Protein AF-A0A1Z5HPR4-F1 (afdb_monomer_lite)

Sequence (539 aa):
MSFALLLLPGLADTGRVAELPSNLGVDDIQRVEFSRSDTSFRSLFPNLPEDRVKIEQLIKLYNLAIGKLGPEEPWDDGSYPMLYFLPQVRLELKDGRNVTIILHETVSIYAETPVQSHTVTDPELAKKLKNLASSYFVPAEGVTINSRFVRLGDEITVRSDVARGKEATILLMPSYWPVTIPSAPAPFPVPEAILLATVPVENDSFSYTFTLSETMGERIDGTPGRPGPGAWHLVVNGGGQTMIPITILPSGPPEPRAVVYDQGRVLTWTPTEGIQEQVLDNPQDQPLNISEPGRGSPVTHISLGFLEKWLDIPVTPVDSEQYRLGPEELGLTVRAGEDFARVNGTMVALESPLVKTGGVSRLPWVSLGYFFGYRVQWLGPERVAFLRNLDQLPEEVRRELGAPRTMRMTGRTVTVTLDGKKLDLGIVSPYLDLVRSRVMVPLRATVEALGGKVDWFSLKENYAEVMTDHNYGLKPFGEKVNSYVDISFKNKSWRLYLTPTSSGVTVVPLRELALVLGYGITWNGPKAQVNLHSPAGLK

Organism: NCBI:txid1246530

Foldseek 3Di:
DDPDPPPPPDDDPPDDFPDDDAPDDLLFFQKKAKAALVFGFFIAGCVDPVSVVLSRVLNVLVNVQSVQWDAFAQPDPPDPVVQNHFIKMWGQGPVRWIKIWTQDPFIWIGTPDSRGIITRRDRVSRVVSNVSSVVRGHTWPAWDWPDQEAEQFDKIKIKGRAQQAQKKWKKKFFAAPPPPADPDPPPDSHQLIFTADIGGQDSNMDMDMDGHHQWGGAGPVRGTHGDAFHWIWTWMHRPDTDTHIHGYAYPDQPFWWKWKFDLQKIWIAGPVPGTDIDGDPDPVQAWFFKDFPPFDGTFIKGFPVCCVPGVVWDWADPDPFKIDTHDVRQVWMAGAPDQWIAGPNHTHGHSGHQDQFPNTTIGGCLSPLSNSQWFWAAAFQRMIMTTHPDQDDDPSVVVVVVPDDPQPPDFAFAFEAEVNHTFDQPDDTWGQRPVSRFIKGQPQSVLVSVVKDKDKFFDDPVNQVVCCVSRVNHRNYDPQFGIKMWIDDDGMIGITTHGPVCPDRRIDTVVSVCRRNVWDWDADVVRSYIYTYDPPPPD

Radius of gyration: 31.39 Å; chains: 1; bounding box: 82×53×85 Å

pLDDT: mean 88.12, std 13.5, range [20.95, 98.56]

Secondary structure (DSSP, 8-state):
------------------PPP-S--GGGEEEEEEEETTEEBPPB-TTSHHHHHHHHHHHHHHHHHHTTEEEEE---SS-HHHHTTS-EEEEEETTS-EEEEEESSSEEEESS-GGGEEEE--HHHHHHHHHHHHTT--B---EEES-SEEETT-EEEEEES---SSEEEEEEEE--SS------STT-SSTT-EEEEEEE-BTTBEEEEEE--SSEEE-TTSPEE---SEEEEEEEESSSEEEEEEEEEPSSPPPPEEEEEETTEEEEEETTTEEEEEE-SSGGGS-EEEE-TTSSS-EEEEEHHHHHHHS---EEESSSSEEEES-GGG-EEEEBT-SEEEETTEEEE-SS-BEEETTEEEEE-HHHHTTTTEEEEEEETTEEEEEES-SS--HHHHHHHHS-------PEE-EEEETTEEPP--SS--EEETTTTEEEEEHHHHHHHTT-EEEEEEPPHHHHHHHHHTTTTS-SB-TT--EEEEEEETTEEEEEEE-GGG-SS-EEEHHHHHHHHT-EEEEETTTTEEEEEPPTT--

Structure (mmCIF, N/CA/C/O backbone):
data_AF-A0A1Z5HPR4-F1
#
_entry.id   AF-A0A1Z5HPR4-F1
#
loop_
_atom_site.group_PDB
_atom_site.id
_atom_site.type_symbol
_atom_site.label_atom_id
_atom_site.label_alt_id
_atom_site.label_comp_id
_atom_site.label_asym_id
_atom_site.label_entity_id
_atom_site.label_seq_id
_atom_site.pdbx_PDB_ins_code
_atom_site.Cartn_x
_atom_site.Cartn_y
_atom_site.Cartn_z
_atom_site.occupancy
_atom_site.B_iso_or_equiv
_atom_site.auth_seq_id
_atom_site.auth_comp_id
_atom_site.auth_asym_id
_atom_site.auth_atom_id
_atom_site.pdbx_PDB_model_num
ATOM 1 N N . MET A 1 1 ? -19.406 7.642 0.391 1.00 31.73 1 MET A N 1
ATOM 2 C CA . MET A 1 1 ? -19.986 7.045 1.611 1.00 31.73 1 MET A CA 1
ATOM 3 C C . MET A 1 1 ? -20.965 8.048 2.197 1.00 31.73 1 MET A C 1
ATOM 5 O O . MET A 1 1 ? -20.532 9.021 2.796 1.00 31.73 1 MET A O 1
ATOM 9 N N . SER A 1 2 ? -22.262 7.874 1.942 1.00 20.95 2 SER A N 1
ATOM 10 C CA . SER A 1 2 ? -23.305 8.629 2.641 1.00 20.95 2 SER A CA 1
ATOM 11 C C . SER A 1 2 ? -23.518 7.962 3.992 1.00 20.95 2 SER A C 1
ATOM 13 O O . SER A 1 2 ? -23.923 6.802 4.029 1.00 20.95 2 SER A O 1
ATOM 15 N N . PHE A 1 3 ? -23.231 8.658 5.090 1.00 28.00 3 PHE A N 1
ATOM 16 C CA . PHE A 1 3 ? -23.729 8.234 6.393 1.00 28.00 3 PHE A CA 1
ATOM 17 C C . PHE A 1 3 ? -25.245 8.426 6.373 1.00 28.00 3 PHE A C 1
ATOM 19 O O . PHE A 1 3 ? -25.742 9.549 6.427 1.00 28.00 3 PHE A O 1
ATOM 26 N N . ALA A 1 4 ? -25.982 7.329 6.201 1.00 25.14 4 ALA A N 1
ATOM 27 C CA . ALA A 1 4 ? -27.414 7.323 6.428 1.00 25.14 4 ALA A CA 1
ATOM 28 C C . ALA A 1 4 ? -27.639 7.671 7.903 1.00 25.14 4 ALA A C 1
ATOM 30 O O . ALA A 1 4 ? -27.203 6.944 8.796 1.00 25.14 4 ALA A O 1
ATOM 31 N N . LEU A 1 5 ? -28.276 8.816 8.141 1.00 29.00 5 LEU A N 1
ATOM 32 C CA . LEU A 1 5 ? -28.739 9.238 9.451 1.00 29.00 5 LEU A CA 1
ATOM 33 C C . LEU A 1 5 ? -29.782 8.205 9.913 1.00 29.00 5 LEU A C 1
ATOM 35 O O . LEU A 1 5 ? -30.936 8.244 9.491 1.00 29.00 5 LEU A O 1
ATOM 39 N N . LEU A 1 6 ? -29.359 7.229 10.716 1.00 29.42 6 LEU A N 1
ATOM 40 C CA . LEU A 1 6 ? -30.244 6.269 11.374 1.00 29.42 6 LEU A CA 1
ATOM 41 C C . LEU A 1 6 ? -31.006 7.014 12.481 1.00 29.42 6 LEU A C 1
ATOM 43 O O . LEU A 1 6 ? -30.655 6.968 13.655 1.00 29.42 6 LEU A O 1
ATOM 47 N N . LEU A 1 7 ? -32.044 7.750 12.081 1.00 30.59 7 LEU A N 1
ATOM 48 C CA . LEU A 1 7 ? -33.114 8.183 12.972 1.00 30.59 7 LEU A CA 1
ATOM 49 C C . LEU A 1 7 ? -33.874 6.920 13.389 1.00 30.59 7 LEU A C 1
ATOM 51 O O . LEU A 1 7 ? -34.703 6.414 12.637 1.00 30.59 7 LEU A O 1
ATOM 55 N N . LEU A 1 8 ? -33.543 6.373 14.559 1.00 32.41 8 LEU A N 1
ATOM 56 C CA . LEU A 1 8 ? -34.325 5.310 15.184 1.00 32.41 8 LEU A CA 1
ATOM 57 C C . LEU A 1 8 ? -35.722 5.869 15.514 1.00 32.41 8 LEU A C 1
ATOM 59 O O . LEU A 1 8 ? -35.813 6.819 16.294 1.00 32.41 8 LEU A O 1
ATOM 63 N N . PRO A 1 9 ? -36.817 5.318 14.956 1.00 33.91 9 PRO A N 1
ATOM 64 C CA . PRO A 1 9 ? -38.162 5.700 15.353 1.00 33.91 9 PRO A CA 1
ATOM 65 C C . PRO A 1 9 ? -38.474 5.035 16.700 1.00 33.91 9 PRO A C 1
ATOM 67 O O . PRO A 1 9 ? -38.979 3.916 16.760 1.00 33.91 9 PRO A O 1
ATOM 70 N N . GLY A 1 10 ? -38.116 5.709 17.791 1.00 39.38 10 GLY A N 1
ATOM 71 C CA . GLY A 1 10 ? -38.543 5.353 19.140 1.00 39.38 10 GLY A CA 1
ATOM 72 C C . GLY A 1 10 ? -39.955 5.872 19.397 1.00 39.38 10 GLY A C 1
ATOM 73 O O . GLY A 1 10 ? -40.208 7.070 19.284 1.00 39.38 10 GLY A O 1
ATOM 74 N N . LEU A 1 11 ? -40.872 4.960 19.721 1.00 40.75 11 LEU A N 1
ATOM 75 C CA . LEU A 1 11 ? -42.176 5.265 20.306 1.00 40.75 11 LEU A CA 1
ATOM 76 C C . LEU A 1 11 ? -41.980 6.223 21.490 1.00 40.75 11 LEU A C 1
ATOM 78 O O . LEU A 1 11 ? -41.174 5.948 22.374 1.00 40.75 11 LEU A O 1
ATOM 82 N N . ALA A 1 12 ? -42.693 7.348 21.480 1.00 41.03 12 ALA A N 1
ATOM 83 C CA . ALA A 1 12 ? -42.649 8.344 22.540 1.00 41.03 12 ALA A CA 1
ATOM 84 C C . ALA A 1 12 ? -43.247 7.762 23.831 1.00 41.03 12 ALA A C 1
ATOM 86 O O . ALA A 1 12 ? -44.457 7.834 24.047 1.00 41.03 12 ALA A O 1
ATOM 87 N N . ASP A 1 13 ? -42.400 7.164 24.667 1.00 47.19 13 ASP A N 1
ATOM 88 C CA . ASP A 1 13 ? -42.735 6.870 26.054 1.00 47.19 13 ASP A CA 1
ATOM 89 C C . ASP A 1 13 ? -42.742 8.198 26.819 1.00 47.19 13 ASP A C 1
ATOM 91 O O . ASP A 1 13 ? -41.721 8.867 27.001 1.00 47.19 13 ASP A O 1
ATOM 95 N N . THR A 1 14 ? -43.936 8.666 27.163 1.00 43.31 14 THR A N 1
ATOM 96 C CA . THR A 1 14 ? -44.125 9.938 27.848 1.00 43.31 14 THR A CA 1
ATOM 97 C C . THR A 1 14 ? -43.744 9.800 29.320 1.00 43.31 14 THR A C 1
ATOM 99 O O . THR A 1 14 ? -44.579 9.465 30.156 1.00 43.31 14 THR A O 1
ATOM 102 N N . GLY A 1 15 ? -42.508 10.178 29.646 1.00 52.84 15 GLY A N 1
ATOM 103 C CA . GLY A 1 15 ? -42.297 11.115 30.750 1.00 52.84 15 GLY A CA 1
ATOM 104 C C . GLY A 1 15 ? -41.922 10.541 32.114 1.00 52.84 15 GLY A C 1
ATOM 105 O O . GLY A 1 15 ? -42.495 10.949 33.124 1.00 52.84 15 GLY A O 1
ATOM 106 N N . ARG A 1 16 ? -40.883 9.707 32.187 1.00 56.41 16 ARG A N 1
ATOM 107 C CA . ARG A 1 16 ? -39.990 9.751 33.354 1.00 56.41 16 ARG A CA 1
ATOM 108 C C . ARG A 1 16 ? -38.650 10.319 32.923 1.00 56.41 16 ARG A C 1
ATOM 110 O O . ARG A 1 16 ? -37.956 9.714 32.120 1.00 56.41 16 ARG A O 1
ATOM 117 N N . VAL A 1 17 ? -38.318 11.491 33.460 1.00 64.56 17 VAL A N 1
ATOM 118 C CA . VAL A 1 17 ? -36.973 12.061 33.363 1.00 64.56 17 VAL A CA 1
ATOM 119 C C . VAL A 1 17 ? -36.023 11.057 34.004 1.00 64.56 17 VAL A C 1
ATOM 121 O O . VAL A 1 17 ? -36.187 10.719 35.178 1.00 64.56 17 VAL A O 1
ATOM 124 N N . ALA A 1 18 ? -35.091 10.521 33.222 1.00 77.56 18 ALA A N 1
ATOM 125 C CA . ALA A 1 18 ? -34.100 9.590 33.731 1.00 77.56 18 ALA A CA 1
ATOM 126 C C . ALA A 1 18 ? -33.170 10.339 34.694 1.00 77.56 18 ALA A C 1
ATOM 128 O O . ALA A 1 18 ? -32.301 11.101 34.274 1.00 77.56 18 ALA A O 1
ATOM 129 N N . GLU A 1 19 ? -33.379 10.150 35.998 1.00 91.12 19 GLU A N 1
ATOM 130 C CA . GLU A 1 19 ? -32.524 10.746 37.022 1.00 91.12 19 GLU A CA 1
ATOM 131 C C . GLU A 1 19 ? -31.081 10.241 36.878 1.00 91.12 19 GLU A C 1
ATOM 133 O O . GLU A 1 19 ? -30.833 9.035 36.736 1.00 91.12 19 GLU A O 1
ATOM 138 N N . LEU A 1 20 ? -30.121 11.171 36.954 1.00 95.81 20 LEU A N 1
ATOM 139 C CA . LEU A 1 20 ? -28.700 10.840 36.978 1.00 95.81 20 LEU A CA 1
ATOM 140 C C . LEU A 1 20 ? -28.395 9.958 38.201 1.00 95.81 20 LEU A C 1
ATOM 142 O O . LEU A 1 20 ? -28.649 10.371 39.337 1.00 95.81 20 LEU A O 1
ATOM 146 N N . PRO A 1 21 ? -27.832 8.753 38.011 1.00 95.94 21 PRO A N 1
ATOM 147 C CA . PRO A 1 21 ? -27.535 7.866 39.123 1.00 95.94 21 PRO A CA 1
ATOM 148 C C . PRO A 1 21 ? -26.447 8.473 40.011 1.00 95.94 21 PRO A C 1
ATOM 150 O O . PRO A 1 21 ? -25.405 8.923 39.528 1.00 95.94 21 PRO A O 1
ATOM 153 N N . SER A 1 22 ? -26.689 8.459 41.320 1.00 93.56 22 SER A N 1
ATOM 154 C CA . SER A 1 22 ? -25.733 8.889 42.341 1.00 93.56 22 SER A CA 1
ATOM 155 C C . SER A 1 22 ? -25.116 7.684 43.048 1.00 93.56 22 SER A C 1
ATOM 157 O O . SER A 1 22 ? -25.731 6.622 43.126 1.00 93.56 22 SER A O 1
ATOM 159 N N . ASN A 1 23 ? -23.908 7.860 43.592 1.00 95.69 23 ASN A N 1
ATOM 160 C CA . ASN A 1 23 ? -23.171 6.830 44.334 1.00 95.69 23 ASN A CA 1
ATOM 161 C C . ASN A 1 23 ? -22.862 5.567 43.517 1.00 95.69 23 ASN A C 1
ATOM 163 O O . ASN A 1 23 ? -22.882 4.468 44.066 1.00 95.69 23 ASN A O 1
ATOM 167 N N . LEU A 1 24 ? -22.545 5.726 42.229 1.00 97.81 24 LEU A N 1
ATOM 168 C CA . LEU A 1 24 ? -22.101 4.603 41.405 1.00 97.81 24 LEU A CA 1
ATOM 169 C C . LEU A 1 24 ? -20.841 3.968 42.007 1.00 97.81 24 LEU A C 1
ATOM 171 O O . LEU A 1 24 ? -19.926 4.675 42.439 1.00 97.81 24 LEU A O 1
ATOM 175 N N . GLY A 1 25 ? -20.785 2.643 42.009 1.00 98.06 25 GLY A N 1
ATOM 176 C CA . GLY A 1 25 ? -19.593 1.838 42.228 1.00 98.06 25 GLY A CA 1
ATOM 177 C C . GLY A 1 25 ? -19.086 1.228 40.922 1.00 98.06 25 GLY A C 1
ATOM 178 O O . GLY A 1 25 ? -19.788 1.181 39.915 1.00 98.06 25 GLY A O 1
ATOM 179 N N . VAL A 1 26 ? -17.852 0.715 40.931 1.00 98.06 26 VAL A N 1
ATOM 180 C CA . VAL A 1 26 ? -17.288 0.008 39.764 1.00 98.06 26 VAL A CA 1
ATOM 181 C C . VAL A 1 26 ? -18.113 -1.220 39.375 1.00 98.06 26 VAL A C 1
ATOM 183 O O . VAL A 1 26 ? -18.208 -1.548 38.197 1.00 98.06 26 VAL A O 1
ATOM 186 N N . ASP A 1 27 ? -18.767 -1.853 40.350 1.00 97.94 27 ASP A N 1
ATOM 187 C CA . ASP A 1 27 ? -19.611 -3.023 40.128 1.00 97.94 27 ASP A CA 1
ATOM 188 C C . ASP A 1 27 ? -20.954 -2.685 39.456 1.00 97.94 27 ASP A C 1
ATOM 190 O O . ASP A 1 27 ? -21.607 -3.604 38.959 1.00 97.94 27 ASP A O 1
ATOM 194 N N . ASP A 1 28 ? -21.338 -1.405 39.375 1.00 98.19 28 ASP A N 1
ATOM 195 C CA . ASP A 1 28 ? -22.521 -0.940 38.633 1.00 98.19 28 ASP A CA 1
ATOM 196 C C . ASP A 1 28 ? -22.217 -0.708 37.146 1.00 98.19 28 ASP A C 1
ATOM 198 O O . ASP A 1 28 ? -23.126 -0.684 36.311 1.00 98.19 28 ASP A O 1
ATOM 202 N N . ILE A 1 29 ? -20.935 -0.551 36.802 1.00 98.38 29 ILE A N 1
ATOM 203 C CA . ILE A 1 29 ? -20.487 -0.311 35.434 1.00 98.38 29 ILE A CA 1
ATOM 204 C C . ILE A 1 29 ? -20.445 -1.632 34.672 1.00 98.38 29 ILE A C 1
ATOM 206 O O . ILE A 1 29 ? -19.922 -2.639 35.149 1.00 98.38 29 ILE A O 1
ATOM 210 N N . GLN A 1 30 ? -20.990 -1.620 33.462 1.00 97.50 30 GLN A N 1
ATOM 211 C CA . GLN A 1 30 ? -20.799 -2.670 32.471 1.00 97.50 30 GLN A CA 1
ATOM 212 C C . GLN A 1 30 ? -19.541 -2.391 31.642 1.00 97.50 30 GLN A C 1
ATOM 214 O O . GLN A 1 30 ? -18.693 -3.272 31.514 1.00 97.50 30 GLN A O 1
ATOM 219 N N . ARG A 1 31 ? -19.398 -1.165 31.122 1.00 97.56 31 ARG A N 1
ATOM 220 C CA . ARG A 1 31 ? -18.190 -0.670 30.438 1.00 97.56 31 ARG A CA 1
ATOM 221 C C . ARG A 1 31 ? -18.166 0.858 30.374 1.00 97.56 31 ARG A C 1
ATOM 223 O O . ARG A 1 31 ? -19.182 1.514 30.604 1.00 97.56 31 ARG A O 1
ATOM 230 N N . VAL A 1 32 ? -17.009 1.417 30.034 1.00 98.38 32 VAL A N 1
ATOM 231 C CA . VAL A 1 32 ? -16.841 2.849 29.749 1.00 98.38 32 VAL A CA 1
ATOM 232 C C . VAL A 1 32 ? -16.402 3.022 28.302 1.00 98.38 32 VAL A C 1
ATOM 234 O O . VAL A 1 32 ? -15.321 2.567 27.938 1.00 98.38 32 VAL A O 1
ATOM 237 N N . GLU A 1 33 ? -17.220 3.681 27.487 1.00 97.56 33 GLU A N 1
ATOM 238 C CA . GLU A 1 33 ? -16.894 4.006 26.098 1.00 97.56 33 GLU A CA 1
ATOM 239 C C . GLU A 1 33 ? -16.317 5.422 25.997 1.00 97.56 33 GLU A C 1
ATOM 241 O O . GLU A 1 33 ? -16.762 6.344 26.686 1.00 97.56 33 GLU A O 1
ATOM 246 N N . PHE A 1 34 ? -15.379 5.618 25.073 1.00 97.25 34 PHE A N 1
ATOM 247 C CA . PHE A 1 34 ? -14.905 6.942 24.676 1.00 97.25 34 PHE A CA 1
ATOM 248 C C . PHE A 1 34 ? -15.206 7.163 23.201 1.00 97.25 34 PHE A C 1
ATOM 250 O O . PHE A 1 34 ? -15.056 6.253 22.383 1.00 97.25 34 PHE A O 1
ATOM 257 N N . SER A 1 35 ? -15.635 8.368 22.836 1.00 94.56 35 SER A N 1
ATOM 258 C CA . SER A 1 35 ? -15.967 8.662 21.443 1.00 94.56 35 SER A CA 1
ATOM 259 C C . SER A 1 35 ? -15.636 10.089 21.022 1.00 94.56 35 SER A C 1
ATOM 261 O O . SER A 1 35 ? -15.648 11.023 21.827 1.00 94.56 35 SER A O 1
ATOM 263 N N . ARG A 1 36 ? -15.315 10.210 19.731 1.00 94.12 36 ARG A N 1
ATOM 264 C CA . ARG A 1 36 ? -15.208 11.429 18.921 1.00 94.12 36 ARG A CA 1
ATOM 265 C C . ARG A 1 36 ? -15.506 11.000 17.478 1.00 94.12 36 ARG A C 1
ATOM 267 O O . ARG A 1 36 ? -15.051 9.930 17.085 1.00 94.12 36 ARG A O 1
ATOM 274 N N . SER A 1 37 ? -16.291 11.747 16.703 1.00 87.56 37 SER A N 1
ATOM 275 C CA . SER A 1 37 ? -16.843 11.271 15.411 1.00 87.56 37 SER A CA 1
ATOM 276 C C . SER A 1 37 ? -15.824 10.725 14.397 1.00 87.56 37 SER A C 1
ATOM 278 O O . SER A 1 37 ? -16.186 9.925 13.538 1.00 87.56 37 SER A O 1
ATOM 280 N N . ASP A 1 38 ? -14.565 11.142 14.485 1.00 87.81 38 ASP A N 1
ATOM 281 C CA . ASP A 1 38 ? -13.465 10.816 13.578 1.00 87.81 38 ASP A CA 1
ATOM 282 C C . ASP A 1 38 ? -12.507 9.745 14.126 1.00 87.81 38 ASP A C 1
ATOM 284 O O . ASP A 1 38 ? -11.535 9.390 13.460 1.00 87.81 38 ASP A O 1
ATOM 288 N N . THR A 1 39 ? -12.702 9.258 15.352 1.00 91.69 39 THR A N 1
ATOM 289 C CA . THR A 1 39 ? -11.754 8.345 16.000 1.00 91.69 39 THR A CA 1
ATOM 290 C C . THR A 1 39 ? -12.485 7.345 16.889 1.00 91.69 39 THR A C 1
ATOM 292 O O . THR A 1 39 ? -13.258 7.709 17.773 1.00 91.69 39 THR A O 1
ATOM 295 N N . SER A 1 40 ? -12.214 6.058 16.670 1.00 91.44 40 SER A N 1
ATOM 296 C CA . SER A 1 40 ? -12.619 5.006 17.603 1.00 91.44 40 SER A CA 1
ATOM 297 C C . SER A 1 40 ? -11.598 4.917 18.731 1.00 91.44 40 SER A C 1
ATOM 299 O O . SER A 1 40 ? -10.398 5.011 18.481 1.00 91.44 40 SER A O 1
ATOM 301 N N . PHE A 1 41 ? -12.060 4.736 19.963 1.00 96.44 41 PHE A N 1
ATOM 302 C CA . PHE A 1 41 ? -11.211 4.613 21.145 1.00 96.44 41 PHE A CA 1
ATOM 303 C C . PHE A 1 41 ? -11.493 3.291 21.849 1.00 96.44 41 PHE A C 1
ATOM 305 O O . PHE A 1 41 ? -12.597 2.753 21.745 1.00 96.44 41 PHE A O 1
ATOM 312 N N . ARG A 1 42 ? -10.496 2.779 22.571 1.00 97.25 42 ARG A N 1
ATOM 313 C CA . ARG A 1 42 ? -10.633 1.554 23.361 1.00 97.25 42 ARG A CA 1
ATOM 314 C C . ARG A 1 42 ? -11.536 1.791 24.571 1.00 97.25 42 ARG A C 1
ATOM 316 O O . ARG A 1 42 ? -11.287 2.710 25.349 1.00 97.25 42 ARG A O 1
ATOM 323 N N . SER A 1 43 ? -12.551 0.948 24.736 1.00 97.75 43 SER A N 1
ATOM 324 C CA . SER A 1 43 ? -13.410 0.929 25.925 1.00 97.75 43 SER A CA 1
ATOM 325 C C . SER A 1 43 ? -12.642 0.425 27.156 1.00 97.75 43 SER A C 1
ATOM 327 O O . SER A 1 43 ? -11.672 -0.321 27.019 1.00 97.75 43 SER A O 1
ATOM 329 N N . LEU A 1 44 ? -13.088 0.799 28.359 1.00 98.25 44 LEU A N 1
ATOM 330 C CA . LEU A 1 44 ? -12.619 0.202 29.618 1.00 98.25 44 LEU A CA 1
ATOM 331 C C . LEU A 1 44 ? -13.623 -0.821 30.129 1.00 98.25 44 LEU A C 1
ATOM 333 O O . LEU A 1 44 ? -14.833 -0.562 30.108 1.00 98.25 44 LEU A O 1
ATOM 337 N N . PHE A 1 45 ? -13.117 -1.917 30.693 1.00 98.12 45 PHE A N 1
ATOM 338 C CA . PHE A 1 45 ? -13.955 -2.970 31.262 1.00 98.12 45 PHE A CA 1
ATOM 339 C C . PHE A 1 45 ? -13.610 -3.269 32.727 1.00 98.12 45 PHE A C 1
ATOM 341 O O . PHE A 1 45 ? -12.440 -3.410 33.077 1.00 98.12 45 PHE A O 1
ATOM 348 N N . PRO A 1 46 ? -14.611 -3.406 33.614 1.00 98.00 46 PRO A N 1
ATOM 349 C CA . PRO A 1 46 ? -14.383 -3.587 35.051 1.00 98.00 46 PRO A CA 1
ATOM 350 C C . PRO A 1 46 ? -13.801 -4.962 35.424 1.00 98.00 46 PRO A C 1
ATOM 352 O O . PRO A 1 46 ? -13.255 -5.122 36.515 1.00 98.00 46 PRO A O 1
ATOM 355 N N . ASN A 1 47 ? -13.919 -5.962 34.546 1.00 97.38 47 ASN A N 1
ATOM 356 C CA . ASN A 1 47 ? -13.318 -7.291 34.715 1.00 97.38 47 ASN A CA 1
ATOM 357 C C . ASN A 1 47 ? -11.809 -7.314 34.410 1.00 97.38 47 ASN A C 1
ATOM 359 O O . ASN A 1 47 ? -11.144 -8.273 34.801 1.00 97.38 47 ASN A O 1
ATOM 363 N N . LEU A 1 48 ? -11.265 -6.283 33.754 1.00 96.81 48 LEU A N 1
ATOM 364 C CA . LEU A 1 48 ? -9.834 -6.136 33.498 1.00 96.81 48 LEU A CA 1
ATOM 365 C C . LEU A 1 48 ? -9.179 -5.358 34.658 1.00 96.81 48 LEU A C 1
ATOM 367 O O . LEU A 1 48 ? -9.571 -4.215 34.913 1.00 96.81 48 LEU A O 1
ATOM 371 N N . PRO A 1 49 ? -8.204 -5.933 35.392 1.00 97.50 49 PRO A N 1
ATOM 372 C CA . PRO A 1 49 ? -7.625 -5.300 36.583 1.00 97.50 49 PRO A CA 1
ATOM 373 C C . PRO A 1 49 ? -7.073 -3.886 36.350 1.00 97.50 49 PRO A C 1
ATOM 375 O O . PRO A 1 49 ? -7.263 -2.996 37.179 1.00 97.50 49 PRO A O 1
ATOM 378 N N . GLU A 1 50 ? -6.408 -3.666 35.220 1.00 96.81 50 GLU A N 1
ATOM 379 C CA . GLU A 1 50 ? -5.818 -2.388 34.823 1.00 96.81 50 GLU A CA 1
ATOM 380 C C . GLU A 1 50 ? -6.862 -1.306 34.525 1.00 96.81 50 GLU A C 1
ATOM 382 O O . GLU A 1 50 ? -6.645 -0.127 34.820 1.00 96.81 50 GLU A O 1
ATOM 387 N N . ASP A 1 51 ? -8.007 -1.696 33.974 1.00 98.12 51 ASP A N 1
ATOM 388 C CA . ASP A 1 51 ? -9.091 -0.785 33.628 1.00 98.12 51 ASP A CA 1
ATOM 389 C C . ASP A 1 51 ? -9.988 -0.513 34.825 1.00 98.12 51 ASP A C 1
ATOM 391 O O . ASP A 1 51 ? -10.437 0.619 35.007 1.00 98.12 51 ASP A O 1
ATOM 395 N N . ARG A 1 52 ? -10.168 -1.502 35.705 1.00 98.19 52 ARG A N 1
ATOM 396 C CA . ARG A 1 52 ? -10.897 -1.352 36.965 1.00 98.19 52 ARG A CA 1
ATOM 397 C C . ARG A 1 52 ? -10.390 -0.156 37.771 1.00 98.19 52 ARG A C 1
ATOM 399 O O . ARG A 1 52 ? -11.191 0.669 38.198 1.00 98.19 52 ARG A O 1
ATOM 406 N N . VAL A 1 53 ? -9.070 -0.009 37.910 1.00 98.25 53 VAL A N 1
ATOM 407 C CA . VAL A 1 53 ? -8.459 1.123 38.634 1.00 98.25 53 VAL A CA 1
ATOM 408 C C . VAL A 1 53 ? -8.807 2.465 37.975 1.00 98.25 53 VAL A C 1
ATOM 410 O O . VAL A 1 53 ? -9.130 3.434 38.665 1.00 98.25 53 VAL A O 1
ATOM 413 N N . LYS A 1 54 ? -8.773 2.538 36.639 1.00 98.44 54 LYS A N 1
ATOM 414 C CA . LYS A 1 54 ? -9.131 3.754 35.890 1.00 98.44 54 LYS A CA 1
ATOM 415 C C . LYS A 1 54 ? -10.610 4.097 36.059 1.00 98.44 54 LYS A C 1
ATOM 417 O O . LYS A 1 54 ? -10.945 5.259 36.292 1.00 98.44 54 LYS A O 1
ATOM 422 N N . ILE A 1 55 ? -11.477 3.085 35.981 1.00 98.56 55 ILE A N 1
ATOM 423 C CA . ILE A 1 55 ? -12.924 3.205 36.169 1.00 98.56 55 ILE A CA 1
ATOM 424 C C . ILE A 1 55 ? -13.230 3.698 37.589 1.00 98.56 55 ILE A C 1
ATOM 426 O O . ILE A 1 55 ? -13.977 4.658 37.745 1.00 98.56 55 ILE A O 1
ATOM 430 N N . GLU A 1 56 ? -12.606 3.130 38.623 1.00 98.50 56 GLU A N 1
ATOM 431 C CA . GLU A 1 56 ? -12.776 3.568 40.017 1.00 98.50 56 GLU A CA 1
ATOM 432 C C . GLU A 1 56 ? -12.412 5.051 40.209 1.00 98.50 56 GLU A C 1
ATOM 434 O O . GLU A 1 56 ? -13.138 5.802 40.868 1.00 98.50 56 GLU A O 1
ATOM 439 N N . GLN A 1 57 ? -11.316 5.508 39.595 1.00 98.50 57 GLN A N 1
ATOM 440 C CA . GLN A 1 57 ? -10.917 6.917 39.638 1.00 98.50 57 GLN A CA 1
ATOM 441 C C . GLN A 1 57 ? -11.912 7.828 38.907 1.00 98.50 57 GLN A C 1
ATOM 443 O O . GLN A 1 57 ? -12.247 8.903 39.416 1.00 98.50 57 GLN A O 1
ATOM 448 N N . LEU A 1 58 ? -12.401 7.398 37.740 1.00 98.56 58 LEU A N 1
ATOM 449 C CA . LEU A 1 58 ? -13.388 8.135 36.955 1.00 98.56 58 LEU A CA 1
ATOM 450 C C . LEU A 1 58 ? -14.718 8.260 37.711 1.00 98.56 58 LEU A C 1
ATOM 452 O O . LEU A 1 58 ? -15.233 9.367 37.867 1.00 98.56 58 LEU A O 1
ATOM 456 N N . ILE A 1 59 ? -15.223 7.153 38.262 1.00 98.50 59 ILE A N 1
ATOM 457 C CA . ILE A 1 59 ? -16.454 7.100 39.061 1.00 98.50 59 ILE A CA 1
ATOM 458 C C . ILE A 1 59 ? -16.347 7.977 40.309 1.00 98.50 59 ILE A C 1
ATOM 460 O O . ILE A 1 59 ? -17.295 8.681 40.656 1.00 98.50 59 ILE A O 1
ATOM 464 N N . LYS A 1 60 ? -15.191 7.987 40.985 1.00 98.38 60 LYS A N 1
ATOM 465 C CA . LYS A 1 60 ? -14.973 8.849 42.153 1.00 98.38 60 LYS A CA 1
ATOM 466 C C . LYS A 1 60 ? -15.171 10.326 41.807 1.00 98.38 60 LYS A C 1
ATOM 468 O O . LYS A 1 60 ? -15.829 11.040 42.561 1.00 98.38 60 LYS A O 1
ATOM 473 N N . LEU A 1 61 ? -14.610 10.791 40.689 1.00 98.50 61 LEU A N 1
ATOM 474 C CA . LEU A 1 61 ? -14.787 12.176 40.244 1.00 98.50 61 LEU A CA 1
ATOM 475 C C . LEU A 1 61 ? -16.207 12.438 39.731 1.00 98.50 61 LEU A C 1
ATOM 477 O O . LEU A 1 61 ? -16.746 13.503 40.014 1.00 98.50 61 LEU A O 1
ATOM 481 N N . TYR A 1 62 ? -16.826 11.469 39.053 1.00 98.44 62 TYR A N 1
ATOM 482 C CA . TYR A 1 62 ? -18.231 11.536 38.648 1.00 98.44 62 TYR A CA 1
ATOM 483 C C . TYR A 1 62 ? -19.165 11.731 39.853 1.00 98.44 62 TYR A C 1
ATOM 485 O O . TYR A 1 62 ? -19.928 12.690 39.881 1.00 98.44 62 TYR A O 1
ATOM 493 N N . ASN A 1 63 ? -19.056 10.901 40.895 1.00 98.38 63 ASN A N 1
ATOM 494 C CA . ASN A 1 63 ? -19.906 11.004 42.087 1.00 98.38 63 ASN A CA 1
ATOM 495 C C . ASN A 1 63 ? -19.724 12.346 42.816 1.00 98.38 63 ASN A C 1
ATOM 497 O O . ASN A 1 63 ? -20.694 12.925 43.302 1.00 98.38 63 ASN A O 1
ATOM 501 N N . LEU A 1 64 ? -18.494 12.872 42.862 1.00 97.88 64 LEU A N 1
ATOM 502 C CA . LEU A 1 64 ? -18.240 14.220 43.377 1.00 97.88 64 LEU A CA 1
ATOM 503 C C . LEU A 1 64 ? -18.906 15.294 42.503 1.00 97.88 64 LEU A C 1
ATOM 505 O O . LEU A 1 64 ? -19.444 16.262 43.039 1.00 97.88 64 LEU A O 1
ATOM 509 N N . ALA A 1 65 ? -18.877 15.126 41.178 1.00 97.81 65 ALA A N 1
ATOM 510 C CA . ALA A 1 65 ? -19.457 16.064 40.222 1.00 97.81 65 ALA A CA 1
ATOM 511 C C . ALA A 1 65 ? -20.989 16.088 40.291 1.00 97.81 65 ALA A C 1
ATOM 513 O O . ALA A 1 65 ? -21.559 17.175 40.255 1.00 97.81 65 ALA A O 1
ATOM 514 N N . ILE A 1 66 ? -21.642 14.935 40.494 1.00 97.88 66 ILE A N 1
ATOM 515 C CA . ILE A 1 66 ? -23.096 14.840 40.720 1.00 97.88 66 ILE A CA 1
ATOM 516 C C . ILE A 1 66 ? -23.542 15.722 41.898 1.00 97.88 66 ILE A C 1
ATOM 518 O O . ILE A 1 66 ? -24.546 16.422 41.805 1.00 97.88 66 ILE A O 1
ATOM 522 N N . GLY A 1 67 ? -22.758 15.784 42.981 1.00 96.38 67 GLY A N 1
ATOM 523 C CA . GLY A 1 67 ? -23.035 16.665 44.126 1.00 96.38 67 GLY A CA 1
ATOM 524 C C . GLY A 1 67 ? -22.798 18.164 43.874 1.00 96.38 67 GLY A C 1
ATOM 525 O O . GLY A 1 67 ? -23.001 18.972 44.784 1.00 96.38 67 GLY A O 1
ATOM 526 N N . LYS A 1 68 ? -22.320 18.540 42.681 1.00 97.75 68 LYS A N 1
ATOM 527 C CA . LYS A 1 68 ? -21.943 19.904 42.267 1.00 97.75 68 LYS A CA 1
ATOM 528 C C . LYS A 1 68 ? -22.529 20.285 40.901 1.00 97.75 68 LYS A C 1
ATOM 530 O O . LYS A 1 68 ? -21.975 21.147 40.214 1.00 97.75 68 LYS A O 1
ATOM 535 N N . LEU A 1 69 ? -23.626 19.657 40.492 1.00 97.56 69 LEU A N 1
ATOM 536 C CA . LEU A 1 69 ? -24.317 20.000 39.252 1.00 97.56 69 LEU A CA 1
ATOM 537 C C . LEU A 1 69 ? -25.083 21.320 39.370 1.00 97.56 69 LEU A C 1
ATOM 539 O O . LEU A 1 69 ? -25.609 21.662 40.429 1.00 97.56 69 LEU A O 1
ATOM 543 N N . GLY A 1 70 ? -25.123 22.057 38.264 1.00 96.00 70 GLY A N 1
ATOM 544 C CA . GLY A 1 70 ? -25.995 23.210 38.078 1.00 96.00 70 GLY A CA 1
ATOM 545 C C . GLY A 1 70 ? -27.444 22.801 37.784 1.00 96.00 70 GLY A C 1
ATOM 546 O O . GLY A 1 70 ? -27.766 21.605 37.794 1.00 96.00 70 GLY A O 1
ATOM 547 N N . PRO A 1 71 ? -28.324 23.784 37.517 1.00 95.69 71 PRO A N 1
ATOM 548 C CA . PRO A 1 71 ? -29.673 23.496 37.040 1.00 95.69 71 PRO A CA 1
ATOM 549 C C . PRO A 1 71 ? -29.639 22.645 35.761 1.00 95.69 71 PRO A C 1
ATOM 551 O O . PRO A 1 71 ? -28.645 22.633 35.034 1.00 95.69 71 PRO A O 1
ATOM 554 N N . GLU A 1 72 ? -30.722 21.905 35.523 1.00 94.62 72 GLU A N 1
ATOM 555 C CA . GLU A 1 72 ? -30.937 21.210 34.252 1.00 94.62 72 GLU A CA 1
ATOM 556 C C . GLU A 1 72 ? -31.120 22.250 33.149 1.00 94.62 72 GLU A C 1
ATOM 558 O O . GLU A 1 72 ? -32.006 23.104 33.235 1.00 94.62 72 GLU A O 1
ATOM 563 N N . GLU A 1 73 ? -30.283 22.177 32.123 1.00 92.06 73 GLU A N 1
ATOM 564 C CA . GLU A 1 73 ? -30.332 23.066 30.972 1.00 92.06 73 GLU A CA 1
ATOM 565 C C . GLU A 1 73 ? -30.086 22.248 29.693 1.00 92.06 73 GLU A C 1
ATOM 567 O O . GLU A 1 73 ? -29.252 21.328 29.679 1.00 92.06 73 GLU A O 1
ATOM 572 N N . PRO A 1 74 ? -30.788 22.555 28.590 1.00 88.25 74 PRO A N 1
ATOM 573 C CA . PRO A 1 74 ? -30.421 22.019 27.292 1.00 88.25 74 PRO A CA 1
ATOM 574 C C . PRO A 1 74 ? -28.974 22.377 26.991 1.00 88.25 74 PRO A C 1
ATOM 576 O O . PRO A 1 74 ? -28.548 23.508 27.221 1.00 88.25 74 PRO A O 1
ATOM 579 N N . TRP A 1 75 ? -28.217 21.425 26.458 1.00 83.00 75 TRP A N 1
ATOM 580 C CA . TRP A 1 75 ? -26.881 21.735 25.983 1.00 83.00 75 TRP A CA 1
ATOM 581 C C . TRP A 1 75 ? -26.981 22.701 24.788 1.00 83.00 75 TRP A C 1
ATOM 583 O O . TRP A 1 75 ? -27.442 22.314 23.712 1.00 83.00 75 TRP A O 1
ATOM 593 N N . ASP A 1 76 ? -26.615 23.967 25.000 1.00 70.06 76 ASP A N 1
ATOM 594 C CA . ASP A 1 76 ? -26.800 25.069 24.049 1.00 70.06 76 ASP A CA 1
ATOM 595 C C . ASP A 1 76 ? -25.443 25.613 23.575 1.00 70.06 76 ASP A C 1
ATOM 597 O O . ASP A 1 76 ? -24.885 26.540 24.160 1.00 70.06 76 ASP A O 1
ATOM 601 N N . ASP A 1 77 ? -24.880 25.013 22.520 1.00 65.00 77 ASP A N 1
ATOM 602 C CA . ASP A 1 77 ? -23.749 25.594 21.772 1.00 65.00 77 ASP A CA 1
ATOM 603 C C . ASP A 1 77 ? -24.170 26.209 20.422 1.00 65.00 77 ASP A C 1
ATOM 605 O O . ASP A 1 77 ? -23.330 26.591 19.606 1.00 65.00 77 ASP A O 1
ATOM 609 N N . GLY A 1 78 ? -25.479 26.298 20.160 1.00 63.19 78 GLY A N 1
ATOM 610 C CA . GLY A 1 78 ? -26.022 26.794 18.896 1.00 63.19 78 GLY A CA 1
ATOM 611 C C . GLY A 1 78 ? -25.912 25.838 17.698 1.00 63.19 78 GLY A C 1
ATOM 612 O O . GLY A 1 78 ? -26.410 26.180 16.622 1.00 63.19 78 GLY A O 1
ATOM 613 N N . SER A 1 79 ? -25.326 24.637 17.828 1.00 65.44 79 SER A N 1
ATOM 614 C CA . SER A 1 79 ? -25.265 23.651 16.741 1.00 65.44 79 SER A CA 1
ATOM 615 C C . SER A 1 79 ? -25.097 22.191 17.215 1.00 65.44 79 SER A C 1
ATOM 617 O O . SER A 1 79 ? -23.999 21.676 17.388 1.00 65.44 79 SER A O 1
ATOM 619 N N . TYR A 1 80 ? -26.201 21.433 17.237 1.00 67.94 80 TYR A N 1
ATOM 620 C CA . TYR A 1 80 ? -26.212 19.965 17.422 1.00 67.94 80 TYR A CA 1
ATOM 621 C C . TYR A 1 80 ? -25.119 19.173 16.653 1.00 67.94 80 TYR A C 1
ATOM 623 O O . TYR A 1 80 ? -24.622 18.182 17.190 1.00 67.94 80 TYR A O 1
ATOM 631 N N . PRO A 1 81 ? -24.702 19.562 15.424 1.00 71.88 81 PRO A N 1
ATOM 632 C CA . PRO A 1 81 ? -23.592 18.914 14.724 1.00 71.88 81 PRO A CA 1
ATOM 633 C C . PRO A 1 81 ? -22.256 18.909 15.482 1.00 71.88 81 PRO A C 1
ATOM 635 O O . PRO A 1 81 ? -21.470 17.986 15.280 1.00 71.88 81 PRO A O 1
ATOM 638 N N . MET A 1 82 ? -21.991 19.889 16.353 1.00 80.06 82 MET A N 1
ATOM 639 C CA . MET A 1 82 ? -20.727 19.998 17.090 1.00 80.06 82 MET A CA 1
ATOM 640 C C . MET A 1 82 ? -20.580 18.935 18.178 1.00 80.06 82 MET A C 1
ATOM 642 O O . MET A 1 82 ? -19.472 18.436 18.369 1.00 80.06 82 MET A O 1
ATOM 646 N N . LEU A 1 83 ? -21.677 18.498 18.814 1.00 83.00 83 LEU A N 1
ATOM 647 C CA . LEU A 1 83 ? -21.660 17.454 19.853 1.00 83.00 83 LEU A CA 1
ATOM 648 C C . LEU A 1 83 ? -20.922 16.189 19.412 1.00 83.00 83 LEU A C 1
ATOM 650 O O . LEU A 1 83 ? -20.168 15.609 20.192 1.00 83.00 83 LEU A O 1
ATOM 654 N N . TYR A 1 84 ? -21.106 15.778 18.156 1.00 82.31 84 TYR A N 1
ATOM 655 C CA . TYR A 1 84 ? -20.470 14.585 17.595 1.00 82.31 84 TYR A CA 1
ATOM 656 C C . TYR A 1 84 ? -18.939 14.688 17.537 1.00 82.31 84 TYR A C 1
ATOM 658 O O . TYR A 1 84 ? -18.254 13.668 17.594 1.00 82.31 84 TYR A O 1
ATOM 666 N N . PHE A 1 85 ? -18.391 15.899 17.422 1.00 90.00 85 PHE A N 1
ATOM 667 C CA . PHE A 1 85 ? -16.948 16.143 17.345 1.00 90.00 85 PHE A CA 1
ATOM 668 C C . PHE A 1 85 ? -16.304 16.383 18.714 1.00 90.00 85 PHE A C 1
ATOM 670 O O . PHE A 1 85 ? -15.076 16.435 18.810 1.00 90.00 85 PHE A O 1
ATOM 677 N N . LEU A 1 86 ? -17.105 16.520 19.773 1.00 93.19 86 LEU A N 1
ATOM 678 C CA . LEU A 1 86 ? -16.588 16.690 21.123 1.00 93.19 86 LEU A CA 1
ATOM 679 C C . LEU A 1 86 ? -16.169 15.342 21.722 1.00 93.19 86 LEU A C 1
ATOM 681 O O . LEU A 1 86 ? -16.815 14.330 21.450 1.00 93.19 86 LEU A O 1
ATOM 685 N N . PRO A 1 87 ? -15.111 15.301 22.553 1.00 96.81 87 PRO A N 1
ATOM 686 C CA . PRO A 1 87 ? -14.766 14.096 23.291 1.00 96.81 87 PRO A CA 1
ATOM 687 C C . PRO A 1 87 ? -15.868 13.767 24.302 1.00 96.81 87 PRO A C 1
ATOM 689 O O . PRO A 1 87 ? -16.215 14.595 25.151 1.00 96.81 87 PRO A O 1
ATOM 692 N N . GLN A 1 88 ? -16.401 12.552 24.219 1.00 96.88 88 GLN A N 1
ATOM 693 C CA . GLN A 1 88 ? -17.447 12.058 25.109 1.00 96.88 88 GLN A CA 1
ATOM 694 C C . GLN A 1 88 ? -16.975 10.810 25.847 1.00 96.88 88 GLN A C 1
ATOM 696 O O . GLN A 1 88 ? -16.308 9.952 25.264 1.00 96.88 88 GLN A O 1
ATOM 701 N N . VAL A 1 89 ? -17.367 10.701 27.114 1.00 98.12 89 VAL A N 1
ATOM 702 C CA . VAL A 1 89 ? -17.249 9.476 27.908 1.00 98.12 89 VAL A CA 1
ATOM 703 C C . VAL A 1 89 ? -18.644 8.964 28.204 1.00 98.12 89 VAL A C 1
ATOM 705 O O . VAL A 1 89 ? -19.453 9.705 28.756 1.00 98.12 89 VAL A O 1
ATOM 708 N N . ARG A 1 90 ? -18.925 7.709 27.872 1.00 97.75 90 ARG A N 1
ATOM 709 C CA . ARG A 1 90 ? -20.206 7.069 28.159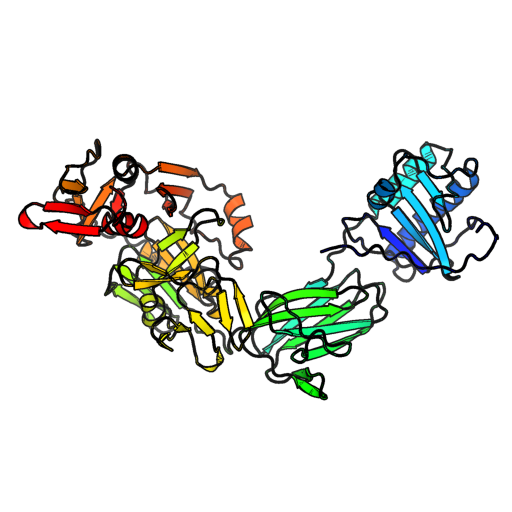 1.00 97.75 90 ARG A CA 1
ATOM 710 C C . ARG A 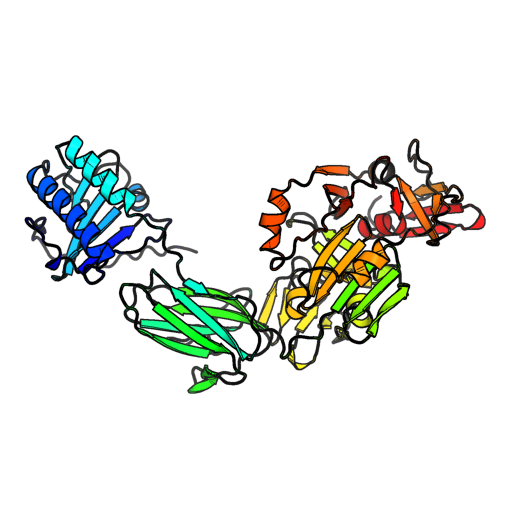1 90 ? -20.006 5.950 29.167 1.00 97.75 90 ARG A C 1
ATOM 712 O O . ARG A 1 90 ? -19.257 5.013 28.917 1.00 97.75 90 ARG A O 1
ATOM 719 N N . LEU A 1 91 ? -20.676 6.051 30.304 1.00 98.19 91 LEU A N 1
ATOM 720 C CA . LEU A 1 91 ? -20.762 4.999 31.306 1.00 98.19 91 LEU A CA 1
ATOM 721 C C . LEU A 1 91 ? -21.985 4.143 30.967 1.00 98.19 91 LEU A C 1
ATOM 723 O O . LEU A 1 91 ? -23.110 4.619 31.105 1.00 98.19 91 LEU A O 1
ATOM 727 N N . GLU A 1 92 ? -21.773 2.915 30.504 1.00 97.50 92 GLU A N 1
ATOM 728 C CA . GLU A 1 92 ? -22.848 1.937 30.315 1.00 97.50 92 GLU A CA 1
ATOM 729 C C . GLU A 1 92 ? -23.012 1.152 31.616 1.00 97.50 92 GLU A C 1
ATOM 731 O O . GLU A 1 92 ? -22.045 0.583 32.133 1.00 97.50 92 GLU A O 1
ATOM 736 N N . LEU A 1 93 ? -24.219 1.164 32.178 1.00 97.75 93 LEU A N 1
ATOM 737 C CA . LEU A 1 93 ? -24.529 0.536 33.459 1.00 97.75 93 LEU A CA 1
ATOM 738 C C . LEU A 1 93 ? -25.137 -0.851 33.249 1.00 97.75 93 LEU A C 1
ATOM 740 O O . LEU A 1 93 ? -25.818 -1.101 32.258 1.00 97.75 93 LEU A O 1
ATOM 744 N N . LYS A 1 94 ? -24.956 -1.750 34.222 1.00 97.31 94 LYS A N 1
ATOM 745 C CA . LYS A 1 94 ? -25.489 -3.127 34.152 1.00 97.31 94 LYS A CA 1
ATOM 746 C C . LYS A 1 94 ? -27.017 -3.213 34.106 1.00 97.31 94 LYS A C 1
ATOM 748 O O . LYS A 1 94 ? -27.553 -4.254 33.736 1.00 97.31 94 LYS A O 1
ATOM 753 N N . ASP A 1 95 ? -27.716 -2.152 34.502 1.00 95.56 95 ASP A N 1
ATOM 754 C CA . ASP A 1 95 ? -29.176 -2.053 34.415 1.00 95.56 95 ASP A CA 1
ATOM 755 C C . ASP A 1 95 ? -29.672 -1.527 33.053 1.00 95.56 95 ASP A C 1
ATOM 757 O O . ASP A 1 95 ? -30.875 -1.350 32.864 1.00 95.56 95 ASP A O 1
ATOM 761 N N . GLY A 1 96 ? -28.761 -1.297 32.100 1.00 94.69 96 GLY A N 1
ATOM 762 C CA . GLY A 1 96 ? -29.051 -0.817 30.750 1.00 94.69 96 GLY A CA 1
ATOM 763 C C . GLY A 1 96 ? -29.126 0.706 30.617 1.00 94.69 96 GLY A C 1
ATOM 764 O O . GLY A 1 96 ? -29.226 1.209 29.494 1.00 94.69 96 GLY A O 1
ATOM 765 N N . ARG A 1 97 ? -29.056 1.462 31.723 1.00 95.31 97 ARG A N 1
ATOM 766 C CA . ARG A 1 97 ? -28.955 2.925 31.666 1.00 95.31 97 ARG A CA 1
ATOM 767 C C . ARG A 1 97 ? -27.571 3.352 31.197 1.00 95.31 97 ARG A C 1
ATOM 769 O O . ARG A 1 97 ? -26.587 2.627 31.325 1.00 95.31 97 ARG A O 1
ATOM 776 N N . ASN A 1 98 ? -27.500 4.574 30.684 1.00 96.44 98 ASN A N 1
ATOM 777 C CA . ASN A 1 98 ? -26.248 5.196 30.290 1.00 96.44 98 ASN A CA 1
ATOM 778 C C . ASN A 1 98 ? -26.092 6.546 30.980 1.00 96.44 98 ASN A C 1
ATOM 780 O O . ASN A 1 98 ? -27.075 7.172 31.367 1.00 96.44 98 ASN A O 1
ATOM 784 N N . VAL A 1 99 ? -24.848 6.987 31.123 1.00 97.69 99 VAL A N 1
ATOM 785 C CA . VAL A 1 99 ? -24.518 8.359 31.501 1.00 97.69 99 VAL A CA 1
ATOM 786 C C . VAL A 1 99 ? -23.440 8.862 30.563 1.00 97.69 99 VAL A C 1
ATOM 788 O O . VAL A 1 99 ? -22.403 8.221 30.419 1.00 97.69 99 VAL A O 1
ATOM 791 N N . THR A 1 100 ? -23.658 10.015 29.947 1.00 97.50 100 THR A N 1
ATOM 792 C CA . THR A 1 100 ? -22.693 10.642 29.049 1.00 97.50 100 THR A CA 1
ATOM 793 C C . THR A 1 100 ? -22.092 11.882 29.694 1.00 97.50 100 THR A C 1
ATOM 795 O O . THR A 1 100 ? -22.799 12.724 30.246 1.00 97.50 100 THR A O 1
ATOM 798 N N . ILE A 1 101 ? -20.772 12.001 29.594 1.00 97.94 101 ILE A N 1
ATOM 799 C CA . ILE A 1 101 ? -19.962 13.124 30.056 1.00 97.94 101 ILE A CA 1
ATOM 800 C C . ILE A 1 101 ? -19.330 13.776 28.822 1.00 97.94 101 ILE A C 1
ATOM 802 O O . ILE A 1 101 ? -18.534 13.145 28.126 1.00 97.94 101 ILE A O 1
ATOM 806 N N . ILE A 1 102 ? -19.660 15.038 28.556 1.00 96.62 102 ILE A N 1
ATOM 807 C CA . ILE A 1 102 ? -19.065 15.836 27.476 1.00 96.62 102 ILE A CA 1
ATOM 808 C C . ILE A 1 102 ? -17.868 16.607 28.031 1.00 96.62 102 ILE A C 1
ATOM 810 O O . ILE A 1 102 ? -17.985 17.316 29.033 1.00 96.62 102 ILE A O 1
ATOM 814 N N . LEU A 1 103 ? -16.719 16.494 27.362 1.00 96.06 103 LEU A N 1
ATOM 815 C CA . LEU A 1 103 ? -15.471 17.150 27.750 1.00 96.06 103 LEU A CA 1
ATOM 816 C C . LEU A 1 103 ? -15.209 18.387 26.872 1.00 96.06 103 LEU A C 1
ATOM 818 O O . LEU A 1 103 ? -14.399 18.337 25.945 1.00 96.06 103 LEU A O 1
ATOM 822 N N . HIS A 1 104 ? -15.871 19.510 27.160 1.00 92.62 104 HIS A N 1
ATOM 823 C CA . HIS A 1 104 ? -15.712 20.766 26.411 1.00 92.62 104 HIS A CA 1
ATOM 824 C C . HIS A 1 104 ? -15.005 21.852 27.249 1.00 92.62 104 HIS A C 1
ATOM 826 O O . HIS A 1 104 ? -14.171 21.532 28.102 1.00 92.62 104 HIS A O 1
ATOM 832 N N . GLU A 1 105 ? -15.247 23.140 26.978 1.00 90.00 105 GLU A N 1
ATOM 833 C CA . GLU A 1 105 ? -14.826 24.266 27.828 1.00 90.00 105 GLU A CA 1
ATOM 834 C C . GLU A 1 105 ? -15.217 24.034 29.296 1.00 90.00 105 GLU A C 1
ATOM 836 O O . GLU A 1 105 ? -14.399 24.240 30.193 1.00 90.00 105 GLU A O 1
ATOM 841 N N . THR A 1 106 ? -16.416 23.493 29.515 1.00 92.56 106 THR A N 1
ATOM 842 C CA . THR A 1 106 ? -16.905 22.949 30.788 1.00 92.56 106 THR A CA 1
ATOM 843 C C . THR A 1 106 ? -17.152 21.437 30.675 1.00 92.56 106 THR A C 1
ATOM 845 O O . THR A 1 106 ? -17.007 20.842 29.603 1.00 92.56 106 THR A O 1
ATOM 848 N N . VAL A 1 107 ? -17.488 20.790 31.798 1.00 96.94 107 VAL A N 1
ATOM 849 C CA . VAL A 1 107 ? -17.949 19.394 31.808 1.00 96.94 107 VAL A CA 1
ATOM 850 C C . VAL A 1 107 ? -19.464 19.373 31.960 1.00 96.94 107 VAL A C 1
ATOM 852 O O . VAL A 1 107 ? -19.983 19.901 32.946 1.00 96.94 107 VAL A O 1
ATOM 855 N N . SER A 1 108 ? -20.145 18.731 31.013 1.00 96.50 108 SER A N 1
ATOM 856 C CA . SER A 1 108 ? -21.597 18.525 31.042 1.00 96.50 108 SER A CA 1
ATOM 857 C C . SER A 1 108 ? -21.918 17.039 31.177 1.00 96.50 108 SER A C 1
ATOM 859 O O . SER A 1 108 ? -21.225 16.206 30.596 1.00 96.50 108 SER A O 1
ATOM 861 N N . ILE A 1 109 ? -22.955 16.702 31.943 1.00 97.44 109 ILE A N 1
ATOM 862 C CA . ILE A 1 109 ? -23.364 15.327 32.248 1.00 97.44 109 ILE A CA 1
ATOM 863 C C . ILE A 1 109 ? -24.859 15.168 31.963 1.00 97.44 109 ILE A C 1
ATOM 865 O O . ILE A 1 109 ? -25.646 16.030 32.346 1.00 97.44 109 ILE A O 1
ATOM 869 N N . TYR A 1 110 ? -25.255 14.074 31.314 1.00 96.06 110 TYR A N 1
ATOM 870 C CA . TYR A 1 110 ? -26.661 13.716 31.081 1.00 96.06 110 TYR A CA 1
ATOM 871 C C . TYR A 1 110 ? -26.846 12.192 31.027 1.00 96.06 110 TYR A C 1
ATOM 873 O O . TYR A 1 110 ? -25.891 11.467 30.761 1.00 96.06 110 TYR A O 1
ATOM 881 N N . ALA A 1 111 ? -28.057 11.692 31.292 1.00 94.19 111 ALA A N 1
ATOM 882 C CA . ALA A 1 111 ? -28.347 10.252 31.279 1.00 94.19 111 ALA A CA 1
ATOM 883 C C . ALA A 1 111 ? -28.674 9.737 29.864 1.00 94.19 111 ALA A C 1
ATOM 885 O O . ALA A 1 111 ? -27.992 8.871 29.321 1.00 94.19 111 ALA A O 1
ATOM 886 N N . GLU A 1 112 ? -29.703 10.302 29.231 1.00 86.56 112 GLU A N 1
ATOM 887 C CA . GLU A 1 112 ? -30.223 9.777 27.960 1.00 86.56 112 GLU A CA 1
ATOM 888 C C . GLU A 1 112 ? -30.087 10.767 26.810 1.00 86.56 112 GLU A C 1
ATOM 890 O O . GLU A 1 112 ? -29.600 10.412 25.736 1.00 86.56 112 GLU A O 1
ATOM 895 N N . THR A 1 113 ? -30.492 12.019 27.036 1.00 89.31 113 THR A N 1
ATOM 896 C CA . THR A 1 113 ? -30.522 13.044 25.990 1.00 89.31 113 THR A CA 1
ATOM 897 C C . THR A 1 113 ? -29.762 14.296 26.425 1.00 89.31 113 THR A C 1
ATOM 899 O O . THR A 1 113 ? -29.845 14.690 27.590 1.00 89.31 113 THR A O 1
ATOM 902 N N . PRO A 1 114 ? -29.062 14.978 25.503 1.00 89.81 114 PRO A N 1
ATOM 903 C CA . PRO A 1 114 ? -28.353 16.218 25.819 1.00 89.81 114 PRO A CA 1
ATOM 904 C C . PRO A 1 114 ? -29.301 17.406 26.078 1.00 89.81 114 PRO A C 1
ATOM 906 O O . PRO A 1 114 ? -28.843 18.484 26.441 1.00 89.81 114 PRO A O 1
ATOM 909 N N . VAL A 1 115 ? -30.619 17.232 25.904 1.00 88.88 115 VAL A N 1
ATOM 910 C CA . VAL A 1 115 ? -31.638 18.252 26.224 1.00 88.88 115 VAL A CA 1
ATOM 911 C C . VAL A 1 115 ? -31.791 18.430 27.739 1.00 88.88 115 VAL A C 1
ATOM 913 O O . VAL A 1 115 ? -32.240 19.477 28.190 1.00 88.88 115 VAL A O 1
ATOM 916 N N . GLN A 1 116 ? -31.390 17.425 28.517 1.00 91.38 116 GLN A N 1
ATOM 917 C CA . GLN A 1 116 ? -31.459 17.414 29.977 1.00 91.38 116 GLN A CA 1
ATOM 918 C C . GLN A 1 116 ? -30.048 17.321 30.553 1.00 91.38 116 GLN A C 1
ATOM 920 O O . GLN A 1 116 ? -29.683 16.364 31.239 1.00 91.38 116 GLN A O 1
ATOM 925 N N . SER A 1 117 ? -29.201 18.270 30.159 1.00 94.62 117 SER A N 1
ATOM 926 C CA . SER A 1 117 ? -27.804 18.279 30.567 1.00 94.62 117 SER A CA 1
ATOM 927 C C . SER A 1 117 ? -27.604 19.095 31.835 1.00 94.62 117 SER A C 1
ATOM 929 O O . SER A 1 117 ? -28.320 20.051 32.114 1.00 94.62 117 SER A O 1
ATOM 931 N N . HIS A 1 118 ? -26.593 18.723 32.606 1.00 96.19 118 HIS A N 1
ATOM 932 C CA . HIS A 1 118 ? -26.169 19.475 33.772 1.00 96.19 118 HIS A CA 1
ATOM 933 C C . HIS A 1 118 ? -24.696 19.825 33.648 1.00 96.19 118 HIS A C 1
ATOM 935 O O . HIS A 1 118 ? -23.863 18.955 33.388 1.00 96.19 118 HIS A O 1
ATOM 941 N N . THR A 1 119 ? -24.355 21.085 33.892 1.00 96.81 119 THR A N 1
ATOM 942 C CA . THR A 1 119 ? -22.957 21.528 33.927 1.00 96.81 119 THR A CA 1
ATOM 943 C C . THR A 1 119 ? -22.384 21.388 35.337 1.00 96.81 119 THR A C 1
ATOM 945 O O . THR A 1 119 ? -23.039 21.723 36.325 1.00 96.81 119 THR A O 1
ATOM 948 N N . VAL A 1 120 ? -21.145 20.907 35.450 1.00 97.62 120 VAL A N 1
ATOM 949 C CA . VAL A 1 120 ? -20.418 20.843 36.728 1.00 97.62 120 VAL A CA 1
ATOM 950 C C . VAL A 1 120 ? -20.012 22.258 37.154 1.00 97.62 120 VAL A C 1
ATOM 952 O O . VAL A 1 120 ? -19.208 22.902 36.484 1.00 97.62 120 VAL A O 1
ATOM 955 N N . THR A 1 121 ? -20.557 22.744 38.273 1.00 97.81 121 THR A N 1
ATOM 956 C CA . THR A 1 121 ? -20.389 24.143 38.730 1.00 97.81 121 THR A CA 1
ATOM 957 C C . THR A 1 121 ? -19.049 24.426 39.406 1.00 97.81 121 THR A C 1
ATOM 959 O O . THR A 1 121 ? -18.628 25.578 39.471 1.00 97.81 121 THR A O 1
ATOM 962 N N . ASP A 1 122 ? -18.364 23.393 39.906 1.00 98.00 122 ASP A N 1
ATOM 963 C CA . ASP A 1 122 ? -17.024 23.510 40.487 1.00 98.00 122 ASP A CA 1
ATOM 964 C C . ASP A 1 122 ? -15.957 23.416 39.373 1.00 98.00 122 ASP A C 1
ATOM 966 O O . ASP A 1 122 ? -15.752 22.329 38.815 1.00 98.00 122 ASP A O 1
ATOM 970 N N . PRO A 1 123 ? -15.248 24.515 39.044 1.00 97.12 123 PRO A N 1
ATOM 971 C CA . PRO A 1 123 ? -14.310 24.546 37.923 1.00 97.12 123 PRO A CA 1
ATOM 972 C C . PRO A 1 123 ? -13.063 23.681 38.150 1.00 97.12 123 PRO A C 1
ATOM 974 O O . PRO A 1 123 ? -12.535 23.099 37.199 1.00 97.12 123 PRO A O 1
ATOM 977 N N . GLU A 1 124 ? -12.591 23.550 39.393 1.00 97.75 124 GLU A N 1
ATOM 978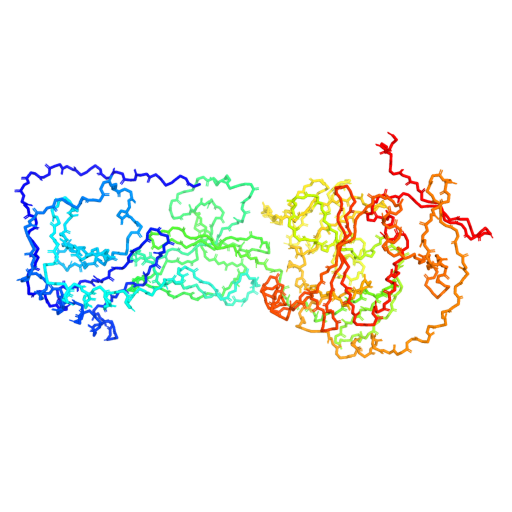 C CA . GLU A 1 124 ? -11.421 22.725 39.710 1.00 97.75 124 GLU A CA 1
ATOM 979 C C . GLU A 1 124 ? -11.764 21.239 39.596 1.00 97.75 124 GLU A C 1
ATOM 981 O O . GLU A 1 124 ? -10.971 20.443 39.081 1.00 97.75 124 GLU A O 1
ATOM 986 N N . LEU A 1 125 ? -12.967 20.857 40.029 1.00 98.12 125 LEU A N 1
ATOM 987 C CA . LEU A 1 125 ? -13.475 19.503 39.848 1.00 98.12 125 LEU A CA 1
ATOM 988 C C . LEU A 1 125 ? -13.714 19.178 38.368 1.00 98.12 125 LEU A C 1
ATOM 990 O O . LEU A 1 125 ? -13.264 18.128 37.908 1.00 98.12 125 LEU A O 1
ATOM 994 N N . ALA A 1 126 ? -14.347 20.084 37.616 1.00 98.00 126 ALA A N 1
ATOM 995 C CA . ALA A 1 126 ? -14.568 19.928 36.179 1.00 98.00 126 ALA A CA 1
ATOM 996 C C . ALA A 1 126 ? -13.240 19.731 35.430 1.00 98.00 126 ALA A C 1
ATOM 998 O O . ALA A 1 126 ? -13.100 18.798 34.640 1.00 98.00 126 ALA A O 1
ATOM 999 N N . LYS A 1 127 ? -12.219 20.539 35.742 1.00 97.69 127 LYS A N 1
ATOM 1000 C CA . LYS A 1 127 ? -10.871 20.405 35.172 1.00 97.69 127 LYS A CA 1
ATOM 1001 C C . LYS A 1 127 ? -10.214 19.070 35.524 1.00 97.69 127 LYS A C 1
ATOM 1003 O O . LYS A 1 127 ? -9.625 18.437 34.649 1.00 97.69 127 LYS A O 1
ATOM 1008 N N . LYS A 1 128 ? -10.311 18.618 36.781 1.00 98.19 128 LYS A N 1
ATOM 1009 C CA . LYS A 1 128 ? -9.781 17.309 37.209 1.00 98.19 128 LYS A CA 1
ATOM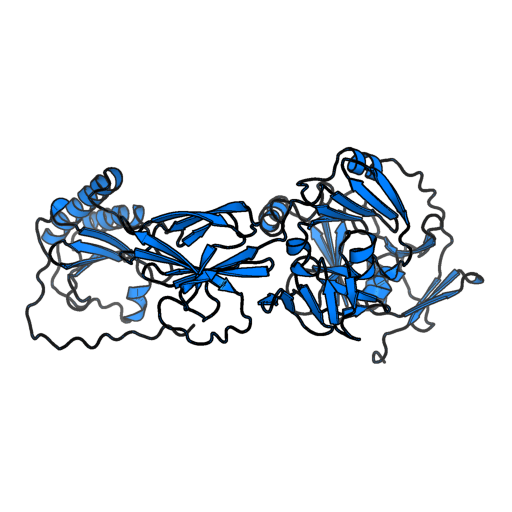 1010 C C . LYS A 1 128 ? -10.451 16.159 36.464 1.00 98.19 128 LYS A C 1
ATOM 1012 O O . LYS A 1 128 ? -9.746 15.295 35.951 1.00 98.19 128 LYS A O 1
ATOM 1017 N N . LEU A 1 129 ? -11.782 16.172 36.379 1.00 98.38 129 LEU A N 1
ATOM 1018 C CA . LEU A 1 129 ? -12.558 15.160 35.663 1.00 98.38 129 LEU A CA 1
ATOM 1019 C C . LEU A 1 129 ? -12.213 15.158 34.175 1.00 98.38 129 LEU A C 1
ATOM 1021 O O . LEU A 1 129 ? -11.890 14.103 33.639 1.00 98.38 129 LEU A O 1
ATOM 1025 N N . LYS A 1 130 ? -12.178 16.333 33.534 1.00 98.00 130 LYS A N 1
ATOM 1026 C CA . LYS A 1 130 ? -11.772 16.473 32.133 1.00 98.00 130 LYS A CA 1
ATOM 1027 C C . LYS A 1 130 ? -10.383 15.894 31.891 1.00 98.00 130 LYS A C 1
ATOM 1029 O O . LYS A 1 130 ? -10.228 15.066 30.999 1.00 98.00 130 LYS A O 1
ATOM 1034 N N . ASN A 1 131 ? -9.389 16.290 32.684 1.00 97.94 131 ASN A N 1
ATOM 1035 C CA . ASN A 1 131 ? -8.007 15.848 32.497 1.00 97.94 131 ASN A CA 1
ATOM 1036 C C . ASN A 1 131 ? -7.847 14.338 32.703 1.00 97.94 131 ASN A C 1
ATOM 1038 O O . ASN A 1 131 ? -7.147 13.699 31.921 1.00 97.94 131 ASN A O 1
ATOM 1042 N N . LEU A 1 132 ? -8.501 13.774 33.726 1.00 98.38 132 LEU A N 1
ATOM 1043 C CA . LEU A 1 132 ? -8.488 12.333 33.973 1.00 98.38 132 LEU A CA 1
ATOM 1044 C C . LEU A 1 132 ? -9.167 11.572 32.832 1.00 98.38 132 LEU A C 1
ATOM 1046 O O . LEU A 1 132 ? -8.598 10.637 32.294 1.00 98.38 132 LEU A O 1
ATOM 1050 N N . ALA A 1 133 ? -10.372 11.983 32.441 1.00 97.88 133 ALA A N 1
ATOM 1051 C CA . ALA A 1 133 ? -11.099 11.334 31.362 1.00 97.88 133 ALA A CA 1
ATOM 1052 C C . ALA A 1 133 ? -10.322 11.401 30.039 1.00 97.88 133 ALA A C 1
ATOM 1054 O O . ALA A 1 133 ? -10.184 10.392 29.357 1.00 97.88 133 ALA A O 1
ATOM 1055 N N . SER A 1 134 ? -9.755 12.568 29.716 1.00 97.38 134 SER A N 1
ATOM 1056 C CA . SER A 1 134 ? -8.980 12.794 28.489 1.00 97.38 134 SER A CA 1
ATOM 1057 C C . SER A 1 134 ? -7.720 11.933 28.422 1.00 97.38 134 SER A C 1
ATOM 1059 O O . SER A 1 134 ? -7.321 11.533 27.333 1.00 97.38 134 SER A O 1
ATOM 1061 N N . SER A 1 135 ? -7.093 11.612 29.561 1.00 97.62 135 SER A N 1
ATOM 1062 C CA . SER A 1 135 ? -5.901 10.755 29.579 1.00 97.62 135 SER A CA 1
ATOM 1063 C C . SER A 1 135 ? -6.203 9.284 29.269 1.00 97.62 135 SER A C 1
ATOM 1065 O O . SER A 1 135 ? -5.275 8.519 29.009 1.00 97.62 135 SER A O 1
ATOM 1067 N N . TYR A 1 136 ? -7.481 8.890 29.254 1.00 98.19 136 TYR A N 1
ATOM 1068 C CA . TYR A 1 136 ? -7.929 7.542 28.898 1.00 98.19 136 TYR A CA 1
ATOM 1069 C C . TYR A 1 136 ? -8.371 7.401 27.438 1.00 98.19 136 TYR A C 1
ATOM 1071 O O . TYR A 1 136 ? -8.683 6.292 27.011 1.00 98.19 136 TYR A O 1
ATOM 1079 N N . PHE A 1 137 ? -8.336 8.478 26.645 1.00 97.31 137 PHE A N 1
ATOM 1080 C CA . PHE A 1 137 ? -8.582 8.414 25.203 1.00 97.31 137 PHE A CA 1
ATOM 1081 C C . PHE A 1 137 ? -7.389 7.756 24.499 1.00 97.31 137 PHE A C 1
ATOM 1083 O O . PHE A 1 137 ? -6.467 8.424 24.033 1.00 97.31 137 PHE A O 1
ATOM 1090 N N . VAL A 1 138 ? -7.421 6.426 24.420 1.00 97.06 138 VAL A N 1
ATOM 1091 C CA . VAL A 1 138 ? -6.470 5.616 23.652 1.00 97.06 138 VAL A CA 1
ATOM 1092 C C . VAL A 1 138 ? -7.124 5.251 22.318 1.00 97.06 138 VAL A C 1
ATOM 1094 O O . VAL A 1 138 ? -8.113 4.510 22.336 1.00 97.06 138 VAL A O 1
ATOM 1097 N N . PRO A 1 139 ? -6.643 5.779 21.174 1.00 96.81 139 PRO A N 1
ATOM 1098 C CA . PRO A 1 139 ? -7.174 5.412 19.865 1.00 96.81 139 PRO A CA 1
ATOM 1099 C C . PRO A 1 139 ? -7.129 3.895 19.674 1.00 96.81 139 PRO A C 1
ATOM 1101 O O . PRO A 1 139 ? -6.110 3.268 19.961 1.00 96.81 139 PRO A O 1
ATOM 1104 N N . ALA A 1 140 ? -8.240 3.324 19.223 1.00 95.44 140 ALA A N 1
ATOM 1105 C CA . ALA A 1 140 ? -8.321 1.917 18.869 1.00 95.44 140 ALA A CA 1
ATOM 1106 C C . ALA A 1 140 ? -7.593 1.672 17.542 1.00 95.44 140 ALA A C 1
ATOM 1108 O O . ALA A 1 140 ? -7.666 2.496 16.625 1.00 95.44 140 ALA A O 1
ATOM 1109 N N . GLU A 1 141 ? -6.920 0.532 17.425 1.00 94.88 141 GLU A N 1
ATOM 1110 C CA . GLU A 1 141 ? -6.273 0.114 16.178 1.00 94.88 141 GLU A CA 1
ATOM 1111 C C . GLU A 1 141 ? -7.294 -0.345 15.124 1.00 94.88 141 GLU A C 1
ATOM 1113 O O . GLU A 1 141 ? -6.999 -0.345 13.926 1.00 94.88 141 GLU A O 1
ATOM 1118 N N . GLY A 1 142 ? -8.512 -0.702 15.541 1.00 95.69 142 GLY A N 1
ATOM 1119 C CA . GLY A 1 142 ? -9.540 -1.184 14.626 1.00 95.69 142 GLY A CA 1
ATOM 1120 C C . GLY A 1 142 ? -9.342 -2.663 14.331 1.00 95.69 142 GLY A C 1
ATOM 1121 O O . GLY A 1 142 ? -9.116 -3.445 15.246 1.00 95.69 142 GLY A O 1
ATOM 1122 N N . VAL A 1 143 ? -9.473 -3.075 13.070 1.00 96.81 143 VAL A N 1
ATOM 1123 C CA . VAL A 1 143 ? -9.144 -4.446 12.651 1.00 96.81 143 VAL A CA 1
ATOM 1124 C C . VAL A 1 143 ? -7.745 -4.445 12.046 1.00 96.81 143 VAL A C 1
ATOM 1126 O O . VAL A 1 143 ? -7.494 -3.735 11.071 1.00 96.81 143 VAL A O 1
ATOM 1129 N N . THR A 1 144 ? -6.849 -5.267 12.584 1.00 96.50 144 THR A N 1
ATOM 1130 C CA . THR A 1 144 ? -5.465 -5.399 12.118 1.00 96.50 144 THR A CA 1
ATOM 1131 C C . THR A 1 144 ? -5.156 -6.831 11.694 1.00 96.50 144 THR A C 1
ATOM 1133 O O . THR A 1 144 ? -5.790 -7.788 12.144 1.00 96.50 144 THR A O 1
ATOM 1136 N N . ILE A 1 145 ? -4.181 -6.978 10.791 1.00 96.44 145 ILE A N 1
ATOM 1137 C CA . ILE A 1 145 ? -3.634 -8.275 10.382 1.00 96.44 145 ILE A CA 1
ATOM 1138 C C . ILE A 1 145 ? -2.109 -8.234 10.359 1.00 96.44 145 ILE A C 1
ATOM 1140 O O . ILE A 1 145 ? -1.523 -7.184 10.099 1.00 96.44 145 ILE A O 1
ATOM 1144 N N . ASN A 1 146 ? -1.469 -9.378 10.603 1.00 92.12 146 ASN A N 1
ATOM 1145 C CA . ASN A 1 146 ? -0.007 -9.505 10.611 1.00 92.12 146 ASN A CA 1
ATOM 1146 C C . ASN A 1 146 ? 0.639 -9.355 9.220 1.00 92.12 146 ASN A C 1
ATOM 1148 O O . ASN A 1 146 ? 1.778 -8.904 9.133 1.00 92.12 146 ASN A O 1
ATOM 1152 N N . SER A 1 147 ? -0.062 -9.717 8.139 1.00 88.88 147 SER A N 1
ATOM 1153 C CA . SER A 1 147 ? 0.413 -9.532 6.762 1.00 88.88 147 SER A CA 1
ATOM 1154 C C . SER A 1 147 ? -0.741 -9.315 5.784 1.00 88.88 147 SER A C 1
ATOM 1156 O O . SER A 1 147 ? -1.783 -9.955 5.891 1.00 88.88 147 SER A O 1
ATOM 1158 N N . ARG A 1 148 ? -0.532 -8.445 4.788 1.00 89.31 148 ARG A N 1
ATOM 1159 C CA . ARG A 1 148 ? -1.434 -8.271 3.631 1.00 89.31 148 ARG A CA 1
ATOM 1160 C C . ARG A 1 148 ? -1.013 -9.097 2.413 1.00 89.31 148 ARG A C 1
ATOM 1162 O O . ARG A 1 148 ? -1.740 -9.122 1.429 1.00 89.31 148 ARG A O 1
ATOM 1169 N N . PHE A 1 149 ? 0.143 -9.752 2.463 1.00 85.38 149 PHE A N 1
ATOM 1170 C CA . PHE A 1 149 ? 0.702 -10.545 1.369 1.00 85.38 149 PHE A CA 1
ATOM 1171 C C . PHE A 1 149 ? 1.020 -11.924 1.911 1.00 85.38 149 PHE A C 1
ATOM 1173 O O . PHE A 1 149 ? 1.859 -12.065 2.800 1.00 85.38 149 PHE A O 1
ATOM 1180 N N . VAL A 1 150 ? 0.291 -12.917 1.428 1.00 89.75 150 VAL A N 1
ATOM 1181 C CA . VAL A 1 150 ? 0.238 -14.241 2.046 1.00 89.75 150 VAL A CA 1
ATOM 1182 C C . VAL A 1 150 ? 0.335 -15.310 0.973 1.00 89.75 150 VAL A C 1
ATOM 1184 O O . VAL A 1 150 ? -0.107 -15.113 -0.155 1.00 89.75 150 VAL A O 1
ATOM 1187 N N . ARG A 1 151 ? 0.925 -16.447 1.301 1.00 89.31 151 ARG A N 1
ATOM 1188 C CA . ARG A 1 151 ? 0.969 -17.656 0.478 1.00 89.31 151 ARG A CA 1
ATOM 1189 C C . ARG A 1 151 ? 0.109 -18.732 1.116 1.00 89.31 151 ARG A C 1
ATOM 1191 O O . ARG A 1 151 ? -0.182 -18.701 2.309 1.00 89.31 151 ARG A O 1
ATOM 1198 N N . LEU A 1 152 ? -0.278 -19.716 0.311 1.00 90.38 152 LEU A N 1
ATOM 1199 C CA . LEU A 1 152 ? -0.821 -20.959 0.848 1.00 90.38 152 LEU A CA 1
ATOM 1200 C C . LEU A 1 152 ? 0.220 -21.581 1.796 1.00 90.38 152 LEU A C 1
ATOM 1202 O O . LEU A 1 152 ? 1.377 -21.759 1.414 1.00 90.38 152 LEU A O 1
ATOM 1206 N N . GLY A 1 153 ? -0.198 -21.872 3.023 1.00 91.19 153 GLY A N 1
ATOM 1207 C CA . GLY A 1 153 ? 0.629 -22.326 4.139 1.00 91.19 153 GLY A CA 1
ATOM 1208 C C . GLY A 1 153 ? 0.970 -21.241 5.165 1.00 91.19 153 GLY A C 1
ATOM 1209 O O . GLY A 1 153 ? 1.370 -21.593 6.272 1.00 91.19 153 GLY A O 1
ATOM 1210 N N . ASP A 1 154 ? 0.793 -19.953 4.849 1.00 92.50 154 ASP A N 1
ATOM 1211 C CA . ASP A 1 154 ? 1.108 -18.869 5.787 1.00 92.50 154 ASP A CA 1
ATOM 1212 C C . ASP A 1 154 ? 0.066 -18.771 6.912 1.00 92.50 154 ASP A C 1
ATOM 1214 O O . ASP A 1 154 ? -1.138 -18.956 6.698 1.00 92.50 154 ASP A O 1
ATOM 1218 N N . GLU A 1 155 ? 0.530 -18.422 8.115 1.00 96.62 155 GLU A N 1
ATOM 1219 C CA . GLU A 1 155 ? -0.331 -18.096 9.252 1.00 96.62 155 GLU A CA 1
ATOM 1220 C C . GLU A 1 155 ? -0.753 -16.623 9.224 1.00 96.62 155 GLU A C 1
ATOM 1222 O O . GLU A 1 155 ? 0.070 -15.700 9.210 1.00 96.62 155 GLU A O 1
ATOM 1227 N N . ILE A 1 156 ? -2.061 -16.395 9.281 1.00 96.69 156 ILE A N 1
ATOM 1228 C CA . ILE A 1 156 ? -2.674 -15.072 9.304 1.00 96.69 156 ILE A CA 1
ATOM 1229 C C . ILE A 1 156 ? -3.333 -14.885 10.661 1.00 96.69 156 ILE A C 1
ATOM 1231 O O . ILE A 1 156 ? -4.158 -15.695 11.075 1.00 96.69 156 ILE A O 1
ATOM 1235 N N . THR A 1 157 ? -2.975 -13.805 11.351 1.00 98.12 157 THR A N 1
ATOM 1236 C CA . THR A 1 157 ? -3.602 -13.411 12.616 1.00 98.12 157 THR A CA 1
ATOM 1237 C C . THR A 1 157 ? -4.400 -12.138 12.407 1.00 98.12 157 THR A C 1
ATOM 1239 O O . THR A 1 157 ? -3.834 -11.117 12.025 1.00 98.12 157 THR A O 1
ATOM 1242 N N . VAL A 1 158 ? -5.698 -12.210 12.680 1.00 98.06 158 VAL A N 1
ATOM 1243 C CA . VAL A 1 158 ? -6.660 -11.110 12.614 1.00 98.06 158 VAL A CA 1
ATOM 1244 C C . VAL A 1 158 ? -6.987 -10.679 14.032 1.00 98.06 158 VAL A C 1
ATOM 1246 O O . VAL A 1 158 ? -7.333 -11.519 14.864 1.00 98.06 158 VAL A O 1
ATOM 1249 N N . ARG A 1 159 ? -6.878 -9.385 14.322 1.00 98.19 159 ARG A N 1
ATOM 1250 C CA . ARG A 1 159 ? -7.170 -8.828 15.646 1.00 98.19 159 ARG A CA 1
ATOM 1251 C C . ARG A 1 159 ? -8.111 -7.650 15.537 1.00 98.19 159 ARG A C 1
ATOM 1253 O O . ARG A 1 159 ? -8.110 -6.951 14.526 1.00 98.19 159 ARG A O 1
ATOM 1260 N N . SER A 1 160 ? -8.874 -7.411 16.593 1.00 97.44 160 SER A N 1
ATOM 1261 C CA . SER A 1 160 ? -9.508 -6.120 16.806 1.00 97.44 160 SER A CA 1
ATOM 1262 C C . SER A 1 160 ? -9.582 -5.770 18.280 1.00 97.44 160 SER A C 1
ATOM 1264 O O . SER A 1 160 ? -9.720 -6.661 19.113 1.00 97.44 160 SER A O 1
ATOM 1266 N N . ASP A 1 161 ? -9.498 -4.479 18.581 1.00 96.69 161 ASP A N 1
ATOM 1267 C CA . ASP A 1 161 ? -9.647 -3.893 19.914 1.00 96.69 161 ASP A CA 1
ATOM 1268 C C . ASP A 1 161 ? -10.897 -2.996 20.042 1.00 96.69 161 ASP A C 1
ATOM 1270 O O . ASP A 1 161 ? -11.030 -2.259 21.020 1.00 96.69 161 ASP A O 1
ATOM 1274 N N . VAL A 1 162 ? -11.796 -3.037 19.045 1.00 95.75 162 VAL A N 1
ATOM 1275 C CA . VAL A 1 162 ? -13.052 -2.264 19.010 1.00 95.75 162 VAL A CA 1
ATOM 1276 C C . VAL A 1 162 ? -14.172 -2.978 18.224 1.00 95.75 162 VAL A C 1
ATOM 1278 O O . VAL A 1 162 ? -14.920 -2.383 17.444 1.00 95.75 162 VAL A O 1
ATOM 1281 N N . ALA A 1 163 ? -14.310 -4.288 18.411 1.00 96.19 163 ALA A N 1
ATOM 1282 C CA . ALA A 1 163 ? -15.434 -5.067 17.896 1.00 96.19 163 ALA A CA 1
ATOM 1283 C C . ALA A 1 163 ? -16.641 -4.935 18.841 1.00 96.19 163 ALA A C 1
ATOM 1285 O O . ALA A 1 163 ? -16.580 -5.353 19.982 1.00 96.19 163 ALA A O 1
ATOM 1286 N N . ARG A 1 164 ? -17.760 -4.366 18.385 1.00 92.38 164 ARG A N 1
ATOM 1287 C CA . ARG A 1 164 ? -18.966 -4.122 19.207 1.00 92.38 164 ARG A CA 1
ATOM 1288 C C . ARG A 1 164 ? -19.980 -5.271 19.211 1.00 92.38 164 ARG A C 1
ATOM 1290 O O . ARG A 1 164 ? -20.955 -5.237 19.959 1.00 92.38 164 ARG A O 1
ATOM 1297 N N . GLY A 1 165 ? -19.825 -6.243 18.316 1.00 94.69 165 GLY A N 1
ATOM 1298 C CA . GLY A 1 165 ? -20.662 -7.441 18.265 1.00 94.69 165 GLY A CA 1
ATOM 1299 C C . GLY A 1 165 ? -20.327 -8.407 19.401 1.00 94.69 165 GLY A C 1
ATOM 1300 O O . GLY A 1 165 ? -19.242 -8.347 19.959 1.00 94.69 165 GLY A O 1
ATOM 1301 N N . LYS A 1 166 ? -21.239 -9.336 19.715 1.00 96.69 166 LYS A N 1
ATOM 1302 C CA . LYS A 1 166 ? -20.926 -10.476 20.607 1.00 96.69 166 LYS A CA 1
ATOM 1303 C C . LYS A 1 166 ? -19.996 -11.492 19.944 1.00 96.69 166 LYS A C 1
ATOM 1305 O O . LYS A 1 166 ? -19.303 -12.247 20.616 1.00 96.69 166 LYS A O 1
ATOM 1310 N N . GLU A 1 167 ? -20.022 -11.507 18.620 1.00 97.81 167 GLU A N 1
ATOM 1311 C CA . GLU A 1 167 ? -19.204 -12.349 17.769 1.00 97.81 167 GLU A CA 1
ATOM 1312 C C . GLU A 1 167 ? -18.674 -11.501 16.612 1.00 97.81 167 GLU A C 1
ATOM 1314 O O . GLU A 1 167 ? -19.292 -10.503 16.219 1.00 97.81 167 GLU A O 1
ATOM 1319 N N . ALA A 1 168 ? -17.535 -11.912 16.066 1.00 97.94 168 ALA A N 1
ATOM 1320 C CA . ALA A 1 168 ? -16.966 -11.366 14.851 1.00 97.94 168 ALA A CA 1
ATOM 1321 C C . ALA A 1 168 ? -16.949 -12.446 13.769 1.00 97.94 168 ALA A C 1
ATOM 1323 O O . ALA A 1 168 ? -16.372 -13.519 13.951 1.00 97.94 168 ALA A O 1
ATOM 1324 N N . THR A 1 169 ? -17.566 -12.157 12.627 1.00 98.19 169 THR A N 1
ATOM 1325 C CA . THR A 1 169 ? -17.497 -13.011 11.442 1.00 98.19 169 THR A CA 1
ATOM 1326 C C . THR A 1 169 ? -16.307 -12.597 10.587 1.00 98.19 169 THR A C 1
ATOM 1328 O O . THR A 1 169 ? -16.170 -11.422 10.243 1.00 98.19 169 THR A O 1
ATOM 1331 N N . ILE A 1 170 ? -15.460 -13.557 10.225 1.00 98.25 170 ILE A N 1
ATOM 1332 C CA . ILE A 1 170 ? -14.265 -13.357 9.407 1.00 98.25 170 ILE A CA 1
ATOM 1333 C C . ILE A 1 170 ? -14.474 -14.097 8.089 1.00 98.25 170 ILE A C 1
ATOM 1335 O O . ILE A 1 170 ? -14.648 -15.316 8.074 1.00 98.25 170 ILE A O 1
ATOM 1339 N N . LEU A 1 171 ? -14.459 -13.365 6.979 1.00 97.62 171 LEU A N 1
ATOM 1340 C CA . LEU A 1 171 ? -14.634 -13.905 5.637 1.00 97.62 171 LEU A CA 1
ATOM 1341 C C . LEU A 1 171 ? -13.478 -13.497 4.732 1.00 97.62 171 LEU A C 1
ATOM 1343 O O . LEU A 1 171 ? -12.846 -12.461 4.920 1.00 97.62 171 LEU A O 1
ATOM 1347 N N . LEU A 1 172 ? -13.261 -14.287 3.695 1.00 96.12 172 LEU A N 1
ATOM 1348 C CA . LEU A 1 172 ? -12.392 -13.960 2.583 1.00 96.12 172 LEU A CA 1
ATOM 1349 C C . LEU A 1 172 ? -13.251 -13.797 1.327 1.00 96.12 172 LEU A C 1
ATOM 1351 O O . LEU A 1 172 ? -14.002 -14.703 0.980 1.00 96.12 172 LEU A O 1
ATOM 1355 N N . MET A 1 173 ? -13.166 -12.660 0.642 1.00 92.81 173 MET A N 1
ATOM 1356 C CA . MET A 1 173 ? -13.916 -12.419 -0.597 1.00 92.81 173 MET A CA 1
ATOM 1357 C C . MET A 1 173 ? -12.994 -11.976 -1.736 1.00 92.81 173 MET A C 1
ATOM 1359 O O . MET A 1 173 ? -12.025 -11.262 -1.473 1.00 92.81 173 MET A O 1
ATOM 1363 N N . PRO A 1 174 ? -13.267 -12.352 -2.994 1.00 89.44 174 PRO A N 1
ATOM 1364 C CA . PRO A 1 174 ? -12.513 -11.832 -4.130 1.00 89.44 174 PRO A CA 1
ATOM 1365 C C . PRO A 1 174 ? -12.586 -10.296 -4.206 1.00 89.44 174 PRO A C 1
ATOM 1367 O O . PRO A 1 174 ? -13.585 -9.686 -3.817 1.00 89.44 174 PRO A O 1
ATOM 1370 N N . SER A 1 175 ? -11.525 -9.644 -4.688 1.00 84.69 175 SER A N 1
ATOM 1371 C CA . SER A 1 175 ? -11.529 -8.194 -4.911 1.00 84.69 175 SER A CA 1
ATOM 1372 C C . SER A 1 175 ? -12.302 -7.817 -6.181 1.00 84.69 175 SER A C 1
ATOM 1374 O O . SER A 1 175 ? -11.995 -8.303 -7.272 1.00 84.69 175 SER A O 1
ATOM 1376 N N . TYR A 1 176 ? -13.268 -6.904 -6.049 1.00 76.75 176 TYR A N 1
ATOM 1377 C CA . TYR A 1 176 ? -14.058 -6.353 -7.156 1.00 76.75 176 TYR A CA 1
ATOM 1378 C C . TYR A 1 176 ? -13.780 -4.852 -7.327 1.00 76.75 176 TYR A C 1
ATOM 1380 O O . TYR A 1 176 ? -13.767 -4.109 -6.345 1.00 76.75 176 TYR A O 1
ATOM 1388 N N . TRP A 1 177 ? -13.601 -4.390 -8.571 1.00 63.94 177 TRP A N 1
ATOM 1389 C CA . TRP A 1 177 ? -13.435 -2.966 -8.894 1.00 63.94 177 TRP A CA 1
ATOM 1390 C C . TRP A 1 177 ? -14.061 -2.574 -10.248 1.00 63.94 177 TRP A C 1
ATOM 1392 O O . TRP A 1 177 ? -13.595 -3.055 -11.270 1.00 63.94 177 TRP A O 1
ATOM 1402 N N . PRO A 1 178 ? -15.049 -1.663 -10.327 1.00 63.88 178 PRO A N 1
ATOM 1403 C CA . PRO A 1 178 ? -15.738 -1.001 -9.225 1.00 63.88 178 PRO A CA 1
ATOM 1404 C C . PRO A 1 178 ? -16.558 -1.996 -8.391 1.00 63.88 178 PRO A C 1
ATOM 1406 O O . PRO A 1 178 ? -16.885 -3.095 -8.830 1.00 63.88 178 PRO A O 1
ATOM 1409 N N . VAL A 1 179 ? -16.876 -1.598 -7.161 1.00 63.56 179 VAL A N 1
ATOM 1410 C CA . VAL A 1 179 ? -17.538 -2.423 -6.140 1.00 63.56 179 VAL A CA 1
ATOM 1411 C C . VAL A 1 179 ? -19.039 -2.574 -6.457 1.00 63.56 179 VAL A C 1
ATOM 1413 O O . VAL A 1 179 ? -19.896 -2.054 -5.750 1.00 63.56 179 VAL A O 1
ATOM 1416 N N . THR A 1 180 ? -19.394 -3.248 -7.554 1.00 66.75 180 THR A N 1
ATOM 1417 C CA . THR A 1 180 ? -20.767 -3.730 -7.784 1.00 66.75 180 THR A CA 1
ATOM 1418 C C . THR A 1 180 ? -20.894 -5.110 -7.156 1.00 66.75 180 THR A C 1
ATOM 1420 O O . THR A 1 180 ? -20.688 -6.125 -7.815 1.00 66.75 180 THR A O 1
ATOM 1423 N N . ILE A 1 181 ? -21.160 -5.129 -5.852 1.00 65.69 181 ILE A N 1
ATOM 1424 C CA . ILE A 1 181 ? -21.264 -6.349 -5.049 1.00 65.69 181 ILE A CA 1
ATOM 1425 C C . ILE A 1 181 ? -22.613 -7.017 -5.359 1.00 65.69 181 ILE A C 1
ATOM 1427 O O . ILE A 1 181 ? -23.652 -6.426 -5.047 1.00 65.69 181 ILE A O 1
ATOM 1431 N N . PRO A 1 182 ? -22.648 -8.215 -5.971 1.00 71.38 182 PRO A N 1
ATOM 1432 C CA . PRO A 1 182 ? -23.882 -8.987 -6.046 1.00 71.38 182 PRO A CA 1
ATOM 1433 C C . PRO A 1 182 ? -24.365 -9.303 -4.627 1.00 71.38 182 PRO A C 1
ATOM 1435 O O . PRO A 1 182 ? -23.594 -9.778 -3.798 1.00 71.38 182 PRO A O 1
ATOM 1438 N N . SER A 1 183 ? -25.639 -9.027 -4.339 1.00 79.12 183 SER A N 1
ATOM 1439 C CA . SER A 1 183 ? -26.217 -9.317 -3.024 1.00 79.12 183 SER A CA 1
ATOM 1440 C C . SER A 1 183 ? -26.194 -10.823 -2.755 1.00 79.12 183 SER A C 1
ATOM 1442 O O . SER A 1 183 ? -26.610 -11.616 -3.601 1.00 79.12 183 SER A O 1
ATOM 1444 N N . ALA A 1 184 ? -25.734 -11.201 -1.566 1.00 85.75 184 ALA A N 1
ATOM 1445 C CA . ALA A 1 184 ? -25.812 -12.557 -1.048 1.00 85.75 184 ALA A CA 1
ATOM 1446 C C . ALA A 1 184 ? -26.505 -12.563 0.331 1.00 85.75 184 ALA A C 1
ATOM 1448 O O . ALA A 1 184 ? -26.493 -11.551 1.038 1.00 85.75 184 ALA A O 1
ATOM 1449 N N . PRO A 1 185 ? -27.155 -13.678 0.712 1.00 91.06 185 PRO A N 1
ATOM 1450 C CA . PRO A 1 185 ? -27.633 -13.900 2.071 1.00 91.06 185 PRO A CA 1
ATOM 1451 C C . PRO A 1 185 ? -26.545 -13.687 3.129 1.00 91.06 185 PRO A C 1
ATOM 1453 O O . PRO A 1 185 ? -25.402 -14.113 2.960 1.00 91.06 185 PRO A O 1
ATOM 1456 N N . ALA A 1 186 ? -26.924 -13.079 4.256 1.00 88.94 186 ALA A N 1
ATOM 1457 C CA . ALA A 1 186 ? -26.039 -12.948 5.409 1.00 88.94 186 ALA A CA 1
ATOM 1458 C C . ALA A 1 186 ? -25.514 -14.331 5.867 1.00 88.94 186 ALA A C 1
ATOM 1460 O O . ALA A 1 186 ? -26.271 -15.303 5.825 1.00 88.94 186 ALA A O 1
ATOM 1461 N N . PRO A 1 187 ? -24.251 -14.435 6.324 1.00 91.06 187 PRO A N 1
ATOM 1462 C CA . PRO A 1 187 ? -23.289 -13.347 6.529 1.00 91.06 187 PRO A CA 1
ATOM 1463 C C . PRO A 1 187 ? -22.436 -13.006 5.290 1.00 91.06 187 PRO A C 1
ATOM 1465 O O . PRO A 1 187 ? -21.514 -12.196 5.390 1.00 91.06 187 PRO A O 1
ATOM 1468 N N . PHE A 1 188 ? -22.699 -13.621 4.135 1.00 91.88 188 PHE A N 1
ATOM 1469 C CA . PHE A 1 188 ? -21.855 -13.493 2.953 1.00 91.88 188 PHE A CA 1
ATOM 1470 C C . PHE A 1 188 ? -22.070 -12.139 2.259 1.00 91.88 188 PHE A C 1
ATOM 1472 O O . PHE A 1 188 ? -23.201 -11.808 1.906 1.00 91.88 188 PHE A O 1
ATOM 1479 N N . PRO A 1 189 ? -21.007 -11.350 2.010 1.00 86.81 189 PRO A N 1
ATOM 1480 C CA . PRO A 1 189 ? -21.130 -10.115 1.243 1.00 86.81 189 PRO A CA 1
ATOM 1481 C C . PRO A 1 189 ? -21.339 -10.385 -0.253 1.00 86.81 189 PRO A C 1
ATOM 1483 O O . PRO A 1 189 ? -21.963 -9.571 -0.921 1.00 86.81 189 PRO A O 1
ATOM 1486 N N . VAL A 1 190 ? -20.830 -11.514 -0.766 1.00 90.69 190 VAL A N 1
ATOM 1487 C CA . VAL A 1 190 ? -20.951 -11.978 -2.161 1.00 90.69 190 VAL A CA 1
ATOM 1488 C C . VAL A 1 190 ? -21.064 -13.509 -2.212 1.00 90.69 190 VAL A C 1
ATOM 1490 O O . VAL A 1 190 ? -20.587 -14.167 -1.283 1.00 90.69 190 VAL A O 1
ATOM 1493 N N . PRO A 1 191 ? -21.619 -14.107 -3.284 1.00 89.75 191 PRO A N 1
ATOM 1494 C CA . PRO A 1 191 ? -21.730 -15.566 -3.421 1.00 89.75 191 PRO A CA 1
ATOM 1495 C C . PRO A 1 191 ? -20.388 -16.321 -3.415 1.00 89.75 191 PRO A C 1
ATOM 1497 O O . PRO A 1 191 ? -20.330 -17.497 -3.056 1.00 89.75 191 PRO A O 1
ATOM 1500 N N . GLU A 1 192 ? -19.299 -15.668 -3.824 1.00 91.50 192 GLU A N 1
ATOM 1501 C CA . GLU A 1 192 ? -17.947 -16.239 -3.860 1.00 91.50 192 GLU A CA 1
ATOM 1502 C C . GLU A 1 192 ? -17.186 -16.093 -2.538 1.00 91.50 192 GLU A C 1
ATOM 1504 O O . GLU A 1 192 ? -16.062 -16.584 -2.429 1.00 91.50 192 GLU A O 1
ATOM 1509 N N . ALA A 1 193 ? -17.761 -15.414 -1.541 1.00 94.38 193 ALA A N 1
ATOM 1510 C CA . ALA A 1 193 ? -17.105 -15.240 -0.257 1.00 94.38 193 ALA A CA 1
ATOM 1511 C C . ALA A 1 193 ? -16.998 -16.580 0.481 1.00 94.38 193 ALA A C 1
ATOM 1513 O O . ALA A 1 193 ? -17.864 -17.452 0.388 1.00 94.38 193 ALA A O 1
ATOM 1514 N N . ILE A 1 194 ? -15.912 -16.713 1.227 1.00 96.94 194 ILE A N 1
ATOM 1515 C CA . ILE A 1 194 ? -15.559 -17.885 2.012 1.00 96.94 194 ILE A CA 1
ATOM 1516 C C . ILE A 1 194 ? -15.621 -17.465 3.477 1.00 96.94 194 ILE A C 1
ATOM 1518 O O . ILE A 1 194 ? -14.839 -16.621 3.915 1.00 96.94 194 ILE A O 1
ATOM 1522 N N . LEU A 1 195 ? -16.554 -18.030 4.235 1.00 98.00 195 LEU A N 1
ATOM 1523 C CA . LEU A 1 195 ? -16.638 -17.852 5.678 1.00 98.00 195 LEU A CA 1
ATOM 1524 C C . LEU A 1 195 ? -15.497 -18.633 6.335 1.00 98.00 195 LEU A C 1
ATOM 1526 O O . LEU A 1 195 ? -15.466 -19.857 6.247 1.00 98.00 195 LEU A O 1
ATOM 1530 N N . LEU A 1 196 ? -14.556 -17.933 6.969 1.00 98.00 196 LEU A N 1
ATOM 1531 C CA . LEU A 1 196 ? -13.400 -18.554 7.620 1.00 98.00 196 LEU A CA 1
ATOM 1532 C C . LEU A 1 196 ? -13.732 -18.979 9.051 1.00 98.00 196 LEU A C 1
ATOM 1534 O O . LEU A 1 196 ? -13.431 -20.102 9.443 1.00 98.00 196 LEU A O 1
ATOM 1538 N N . ALA A 1 197 ? -14.335 -18.072 9.825 1.00 98.12 197 ALA A N 1
ATOM 1539 C CA . ALA A 1 197 ? -14.694 -18.311 11.217 1.00 98.12 197 ALA A CA 1
ATOM 1540 C C . ALA A 1 197 ? -15.737 -17.309 11.726 1.00 98.12 197 ALA A C 1
ATOM 1542 O O . ALA A 1 197 ? -15.836 -16.182 11.234 1.00 98.12 197 ALA A O 1
ATOM 1543 N N . THR A 1 198 ? -16.436 -17.708 12.785 1.00 98.12 198 THR A N 1
ATOM 1544 C CA . THR A 1 198 ? -17.154 -16.813 13.695 1.00 98.12 198 THR A CA 1
ATOM 1545 C C . THR A 1 198 ? -16.514 -16.969 15.066 1.00 98.12 198 THR A C 1
ATOM 1547 O O . THR A 1 198 ? -16.464 -18.079 15.594 1.00 98.12 198 THR A O 1
ATOM 1550 N N . VAL A 1 199 ? -15.970 -15.886 15.615 1.00 98.25 199 VAL A N 1
ATOM 1551 C CA . VAL A 1 199 ? -15.228 -15.911 16.883 1.00 98.25 199 VAL A CA 1
ATOM 1552 C C . VAL A 1 199 ? -15.937 -15.079 17.944 1.00 98.25 199 VAL A C 1
ATOM 1554 O O . VAL A 1 199 ? -16.506 -14.041 17.599 1.00 98.25 199 VAL A O 1
ATOM 1557 N N . PRO A 1 200 ? -15.923 -15.498 19.223 1.00 98.00 200 PRO A N 1
ATOM 1558 C CA . PRO A 1 200 ? -16.474 -14.684 20.295 1.00 98.00 200 PRO A CA 1
ATOM 1559 C C . PRO A 1 200 ? -15.671 -13.389 20.438 1.00 98.00 200 PRO A C 1
ATOM 1561 O O . PRO A 1 200 ? -14.454 -13.366 20.242 1.00 98.00 200 PRO A O 1
ATOM 1564 N N . VAL A 1 201 ? -16.371 -12.315 20.783 1.00 97.94 201 VAL A N 1
ATOM 1565 C CA . VAL A 1 201 ? -15.770 -11.026 21.122 1.00 97.94 201 VAL A CA 1
ATOM 1566 C C . VAL A 1 201 ? -15.837 -10.859 22.631 1.00 97.94 201 VAL A C 1
ATOM 1568 O O . VAL A 1 201 ? -16.913 -10.905 23.229 1.00 97.94 201 VAL A O 1
ATOM 1571 N N . GLU A 1 202 ? -14.681 -10.645 23.245 1.00 97.50 202 GLU A N 1
ATOM 1572 C CA . GLU A 1 202 ? -14.542 -10.432 24.680 1.00 97.50 202 GLU A CA 1
ATOM 1573 C C . GLU A 1 202 ? -13.975 -9.035 24.918 1.00 97.50 202 GLU A C 1
ATOM 1575 O O . GLU A 1 202 ? -12.920 -8.684 24.389 1.00 97.50 202 GLU A O 1
ATOM 1580 N N . ASN A 1 203 ? -14.673 -8.228 25.721 1.00 97.12 203 ASN A N 1
ATOM 1581 C CA . ASN A 1 203 ? -14.255 -6.863 26.061 1.00 97.12 203 ASN A CA 1
ATOM 1582 C C . ASN A 1 203 ? -13.972 -6.001 24.812 1.00 97.12 203 ASN A C 1
ATOM 1584 O O . ASN A 1 203 ? -12.900 -5.417 24.668 1.00 97.12 203 ASN A O 1
ATOM 1588 N N . ASP A 1 204 ? -14.926 -5.988 23.878 1.00 97.12 204 ASP A N 1
ATOM 1589 C CA . ASP A 1 204 ? -14.827 -5.369 22.551 1.00 97.12 204 ASP A CA 1
ATOM 1590 C C . ASP A 1 204 ? -13.587 -5.799 21.730 1.00 97.12 204 ASP A C 1
ATOM 1592 O O . ASP A 1 204 ? -13.161 -5.101 20.810 1.00 97.12 204 ASP A O 1
ATOM 1596 N N . SER A 1 2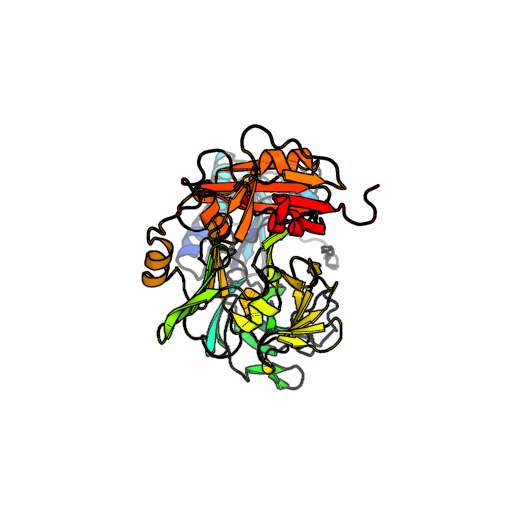05 ? -12.986 -6.952 22.035 1.00 97.06 205 SER A N 1
ATOM 1597 C CA . SER A 1 205 ? -11.763 -7.416 21.384 1.00 97.06 205 SER A CA 1
ATOM 1598 C C . SER A 1 205 ? -11.838 -8.874 20.943 1.00 97.06 205 SER A C 1
ATOM 1600 O O . SER A 1 205 ? -12.577 -9.684 21.502 1.00 97.06 205 SER A O 1
ATOM 1602 N N . PHE A 1 206 ? -11.067 -9.219 19.916 1.00 98.12 206 PHE A N 1
ATOM 1603 C CA . PHE A 1 206 ? -10.848 -10.607 19.519 1.00 98.12 206 PHE A CA 1
ATOM 1604 C C . PHE A 1 206 ? -9.470 -10.775 18.871 1.00 98.12 206 PHE A C 1
ATOM 1606 O O . PHE A 1 206 ? -8.882 -9.828 18.341 1.00 98.12 206 PHE A O 1
ATOM 1613 N N . SER A 1 207 ? -8.964 -12.008 18.877 1.00 98.06 207 SER A N 1
ATOM 1614 C CA . SER A 1 207 ? -7.784 -12.419 18.117 1.00 98.06 207 SER A CA 1
ATOM 1615 C C . SER A 1 207 ? -8.028 -13.809 17.549 1.00 98.06 207 SER A C 1
ATOM 1617 O O . SER A 1 207 ? -8.350 -14.732 18.291 1.00 98.06 207 SER A O 1
ATOM 1619 N N . TYR A 1 208 ? -7.853 -13.967 16.243 1.00 98.31 208 TYR A N 1
ATOM 1620 C CA . TYR A 1 208 ? -8.040 -15.234 15.548 1.00 98.31 208 TYR A CA 1
ATOM 1621 C C . TYR A 1 208 ? -6.872 -15.502 14.608 1.00 98.31 208 TYR A C 1
ATOM 1623 O O . TYR A 1 208 ? -6.514 -14.641 13.806 1.00 98.31 208 TYR A O 1
ATOM 1631 N N . THR A 1 209 ? -6.297 -16.699 14.697 1.00 98.31 209 THR A N 1
ATOM 1632 C CA . THR A 1 209 ? -5.190 -17.139 13.845 1.00 98.31 209 THR A CA 1
ATOM 1633 C C . THR A 1 209 ? -5.626 -18.346 13.030 1.00 98.31 209 THR A C 1
ATOM 1635 O O . THR A 1 209 ? -6.210 -19.282 13.574 1.00 98.31 209 THR A O 1
ATOM 1638 N N . PHE A 1 210 ? -5.332 -18.331 11.733 1.00 97.56 210 PHE A N 1
ATOM 1639 C CA . PHE A 1 210 ? -5.588 -19.446 10.826 1.00 97.56 210 PHE A CA 1
ATOM 1640 C C . PHE A 1 210 ? -4.440 -19.620 9.833 1.00 97.56 210 PHE A C 1
ATOM 1642 O O . PHE A 1 210 ? -3.720 -18.670 9.528 1.00 97.56 210 PHE A O 1
ATOM 1649 N N . THR A 1 211 ? -4.296 -20.828 9.297 1.00 96.94 211 THR A N 1
ATOM 1650 C CA . THR A 1 211 ? -3.372 -21.123 8.197 1.00 96.94 211 THR A CA 1
ATOM 1651 C C . THR A 1 211 ? -4.132 -21.073 6.877 1.00 96.94 211 THR A C 1
ATOM 1653 O O . THR A 1 211 ? -5.161 -21.733 6.732 1.00 96.94 211 THR A O 1
ATOM 1656 N N . LEU A 1 212 ? -3.649 -20.293 5.910 1.00 95.75 212 LEU A N 1
ATOM 1657 C CA . LEU A 1 212 ? -4.257 -20.224 4.581 1.00 95.75 212 LEU A CA 1
ATOM 1658 C C . LEU A 1 212 ? -4.005 -21.542 3.826 1.00 95.75 212 LEU A C 1
ATOM 1660 O O . LEU A 1 212 ? -2.855 -21.924 3.640 1.00 95.75 212 LEU A O 1
ATOM 1664 N N . SER A 1 213 ? -5.039 -22.240 3.358 1.00 94.81 213 SER A N 1
ATOM 1665 C CA . SER A 1 213 ? -4.906 -23.524 2.643 1.00 94.81 213 SER A CA 1
ATOM 1666 C C . SER A 1 213 ? -5.694 -23.537 1.333 1.00 94.81 213 SER A C 1
ATOM 1668 O O . SER A 1 213 ? -6.589 -22.722 1.136 1.00 94.81 213 SER A O 1
ATOM 1670 N N . GLU A 1 214 ? -5.379 -24.474 0.428 1.00 91.38 214 GLU A N 1
ATOM 1671 C CA . GLU A 1 214 ? -6.068 -24.622 -0.873 1.00 91.38 214 GLU A CA 1
ATOM 1672 C C . GLU A 1 214 ? -7.578 -24.845 -0.737 1.00 91.38 214 GLU A C 1
ATOM 1674 O O . GLU A 1 214 ? -8.355 -24.473 -1.615 1.00 91.38 214 GLU A O 1
ATOM 1679 N N . THR A 1 215 ? -7.990 -25.471 0.365 1.00 96.06 215 THR A N 1
ATOM 1680 C CA . THR A 1 215 ? -9.387 -25.657 0.743 1.00 96.06 215 THR A CA 1
ATOM 1681 C C . THR A 1 215 ? -9.573 -25.195 2.178 1.00 96.06 215 THR A C 1
ATOM 1683 O O . THR A 1 215 ? -8.947 -25.764 3.078 1.00 96.06 215 THR A O 1
ATOM 1686 N N . MET A 1 216 ? -10.417 -24.190 2.405 1.00 96.94 216 MET A N 1
ATOM 1687 C CA . MET A 1 216 ? -10.711 -23.679 3.743 1.00 96.94 216 MET A CA 1
ATOM 1688 C C . MET A 1 216 ? -12.073 -23.003 3.815 1.00 96.94 216 MET A C 1
ATOM 1690 O O . MET A 1 216 ? -12.598 -22.544 2.800 1.00 96.94 216 MET A O 1
ATOM 1694 N N . GLY A 1 217 ? -12.589 -22.890 5.038 1.00 96.94 217 GLY A N 1
ATOM 1695 C CA . GLY A 1 217 ? -13.857 -22.229 5.308 1.00 96.94 217 GLY A CA 1
ATOM 1696 C C . GLY A 1 217 ? -15.028 -22.849 4.550 1.00 96.94 217 GLY A C 1
ATOM 1697 O O . GLY A 1 217 ? -14.933 -23.940 3.985 1.00 96.94 217 GLY A O 1
ATOM 1698 N N . GLU A 1 218 ? -16.133 -22.121 4.519 1.00 97.81 218 GLU A N 1
ATOM 1699 C CA . GLU A 1 218 ? -17.377 -22.561 3.895 1.00 97.81 218 GLU A CA 1
ATOM 1700 C C . GLU A 1 218 ? -17.893 -21.487 2.940 1.00 97.81 218 GLU A C 1
ATOM 1702 O O . GLU A 1 218 ? -17.876 -20.293 3.242 1.00 97.81 218 GLU A O 1
ATOM 1707 N N . ARG A 1 219 ? -18.339 -21.901 1.757 1.00 96.81 219 ARG A N 1
ATOM 1708 C CA . ARG A 1 219 ? -19.079 -21.048 0.825 1.00 96.81 219 ARG A CA 1
ATOM 1709 C C . ARG A 1 219 ? -20.552 -21.005 1.219 1.00 96.81 219 ARG A C 1
ATOM 1711 O O . ARG A 1 219 ? -21.011 -21.773 2.059 1.00 96.81 219 ARG A O 1
ATOM 1718 N N . ILE A 1 220 ? -21.322 -20.147 0.554 1.00 95.81 220 ILE A N 1
ATOM 1719 C CA . ILE A 1 220 ? -22.762 -20.012 0.811 1.00 95.81 220 ILE A CA 1
ATOM 1720 C C . ILE A 1 220 ? -23.570 -21.304 0.594 1.00 95.81 220 ILE A C 1
ATOM 1722 O O . ILE A 1 220 ? -24.618 -21.489 1.204 1.00 95.81 220 ILE A O 1
ATOM 1726 N N . ASP A 1 221 ? -23.087 -22.206 -0.259 1.00 95.56 221 ASP A N 1
ATOM 1727 C CA . ASP A 1 221 ? -23.689 -23.518 -0.515 1.00 95.56 221 ASP A CA 1
ATOM 1728 C C . ASP A 1 221 ? -23.196 -24.617 0.451 1.00 95.56 221 ASP A C 1
ATOM 1730 O O . ASP A 1 221 ? -23.537 -25.787 0.279 1.00 95.56 221 ASP A O 1
ATOM 1734 N N . GLY A 1 222 ? -22.388 -24.256 1.455 1.00 96.50 222 GLY A N 1
ATOM 1735 C CA . GLY A 1 222 ? -21.782 -25.170 2.424 1.00 96.50 222 GLY A CA 1
ATOM 1736 C C . GLY A 1 222 ? -20.578 -25.952 1.890 1.00 96.50 222 GLY A C 1
ATOM 1737 O O . GLY A 1 222 ? -19.992 -26.747 2.622 1.00 96.50 222 GLY A O 1
ATOM 1738 N N . THR A 1 223 ? -20.182 -25.761 0.627 1.00 97.19 223 THR A N 1
ATOM 1739 C CA . THR A 1 223 ? -18.981 -26.414 0.091 1.00 97.19 223 THR A CA 1
ATOM 1740 C C . THR A 1 223 ? -17.706 -25.722 0.590 1.00 97.19 223 THR A C 1
ATOM 1742 O O . THR A 1 223 ? -17.727 -24.517 0.858 1.00 97.19 223 THR A O 1
ATOM 1745 N N . PRO A 1 224 ? -16.567 -26.437 0.701 1.00 97.44 224 PRO A N 1
ATOM 1746 C CA . PRO A 1 224 ? -15.303 -25.812 1.073 1.00 97.44 224 PRO A CA 1
ATOM 1747 C C . PRO A 1 224 ? -14.895 -24.705 0.097 1.00 97.44 224 PRO A C 1
ATOM 1749 O O . PRO A 1 224 ? -14.905 -24.896 -1.126 1.00 97.44 224 PRO A O 1
ATOM 1752 N N . GLY A 1 225 ? -14.488 -23.558 0.638 1.00 95.56 225 GLY A N 1
ATOM 1753 C CA . GLY A 1 225 ? -13.897 -22.482 -0.150 1.00 95.56 225 GLY A CA 1
ATOM 1754 C C . GLY A 1 225 ? -12.547 -22.889 -0.731 1.00 95.56 225 GLY A C 1
ATOM 1755 O O . GLY A 1 225 ? -11.836 -23.711 -0.157 1.00 95.56 225 GLY A O 1
ATOM 1756 N N . ARG A 1 226 ? -12.189 -22.313 -1.880 1.00 94.69 226 ARG A N 1
ATOM 1757 C CA . ARG A 1 226 ? -10.903 -22.551 -2.549 1.00 94.69 226 ARG A CA 1
ATOM 1758 C C . ARG A 1 226 ? -10.206 -21.227 -2.828 1.00 94.69 226 ARG A C 1
ATOM 1760 O O . ARG A 1 226 ? -10.345 -20.704 -3.937 1.00 94.69 226 ARG A O 1
ATOM 1767 N N . PRO A 1 227 ? -9.540 -20.627 -1.829 1.00 93.12 227 PRO A N 1
ATOM 1768 C CA . PRO A 1 227 ? -8.756 -19.436 -2.088 1.00 93.12 227 PRO A CA 1
ATOM 1769 C C . PRO A 1 227 ? -7.591 -19.794 -3.013 1.00 93.12 227 PRO A C 1
ATOM 1771 O O . PRO A 1 227 ? -6.971 -20.848 -2.892 1.00 93.12 227 PRO A O 1
ATOM 1774 N N . GLY A 1 228 ? -7.301 -18.907 -3.953 1.00 89.25 228 GLY A N 1
ATOM 1775 C CA . GLY A 1 228 ? -6.218 -19.070 -4.914 1.00 89.25 228 GLY A CA 1
ATOM 1776 C C . GLY A 1 228 ? -5.426 -17.778 -5.061 1.00 89.25 228 GLY A C 1
ATOM 1777 O O . GLY A 1 228 ? -5.835 -16.746 -4.515 1.00 89.25 228 GLY A O 1
ATOM 1778 N N . PRO A 1 229 ? -4.308 -17.806 -5.800 1.00 87.56 229 PRO A N 1
ATOM 1779 C CA . PRO A 1 229 ? -3.526 -16.609 -6.062 1.00 87.56 229 PRO A CA 1
ATOM 1780 C C . PRO A 1 229 ? -4.394 -15.485 -6.646 1.00 87.56 229 PRO A C 1
ATOM 1782 O O . PRO A 1 229 ? -5.231 -15.730 -7.517 1.00 87.56 229 PRO A O 1
ATOM 1785 N N . GLY A 1 230 ? -4.227 -14.258 -6.153 1.00 85.12 230 GLY A N 1
ATOM 1786 C CA . GLY A 1 230 ? -5.040 -13.115 -6.565 1.00 85.12 230 GLY A CA 1
ATOM 1787 C C . GLY A 1 230 ? -5.231 -12.050 -5.497 1.00 85.12 230 GLY A C 1
ATOM 1788 O O . GLY A 1 230 ? -4.689 -12.140 -4.396 1.00 85.12 230 GLY A O 1
ATOM 1789 N N . ALA A 1 231 ? -6.005 -11.022 -5.846 1.00 85.50 231 ALA A N 1
ATOM 1790 C CA . ALA A 1 231 ? -6.403 -9.970 -4.920 1.00 85.50 231 ALA A CA 1
ATOM 1791 C C . ALA A 1 231 ? -7.714 -10.341 -4.222 1.00 85.50 231 ALA A C 1
ATOM 1793 O O . ALA A 1 231 ? -8.728 -10.624 -4.859 1.00 85.50 231 ALA A O 1
ATOM 1794 N N . TRP A 1 232 ? -7.699 -10.280 -2.899 1.00 91.56 232 TRP A N 1
ATOM 1795 C CA . TRP A 1 232 ? -8.817 -10.618 -2.033 1.00 91.56 232 TRP A CA 1
ATOM 1796 C C . TRP A 1 232 ? -9.053 -9.496 -1.022 1.00 91.56 232 TRP A C 1
ATOM 1798 O O . TRP A 1 232 ? -8.221 -8.615 -0.818 1.00 91.56 232 TRP A O 1
ATOM 1808 N N . HIS A 1 233 ? -10.195 -9.540 -0.355 1.00 93.31 233 HIS A N 1
ATOM 1809 C CA . HIS A 1 233 ? -10.457 -8.770 0.846 1.00 93.31 233 HIS A CA 1
ATOM 1810 C C . HIS A 1 233 ? -10.732 -9.726 1.993 1.00 93.31 233 HIS A C 1
ATOM 1812 O O . HIS A 1 233 ? -11.587 -10.607 1.889 1.00 93.31 233 HIS A O 1
ATOM 1818 N N . LEU A 1 234 ? -10.044 -9.505 3.104 1.00 96.56 234 LEU A N 1
ATOM 1819 C CA . LEU A 1 234 ? -10.451 -10.039 4.386 1.00 96.56 234 LEU A CA 1
ATOM 1820 C C . LEU A 1 234 ? -11.554 -9.135 4.944 1.00 96.56 234 LEU A C 1
ATOM 1822 O O . LEU A 1 234 ? -11.332 -7.952 5.203 1.00 96.56 234 LEU A O 1
ATOM 1826 N N . VAL A 1 235 ? -12.750 -9.685 5.095 1.00 96.50 235 VAL A N 1
ATOM 1827 C CA . VAL A 1 235 ? -13.923 -8.986 5.612 1.00 96.50 235 VAL A CA 1
ATOM 1828 C C . VAL A 1 235 ? -14.133 -9.404 7.052 1.00 96.50 235 VAL A C 1
ATOM 1830 O O . VAL A 1 235 ? -14.309 -10.583 7.340 1.00 96.50 235 VAL A O 1
ATOM 1833 N N . VAL A 1 236 ? -14.154 -8.431 7.950 1.00 97.50 236 VAL A N 1
ATOM 1834 C CA . VAL A 1 236 ? -14.443 -8.645 9.364 1.00 97.50 236 VAL A CA 1
ATOM 1835 C C . VAL A 1 236 ? -15.716 -7.895 9.710 1.00 97.50 236 VAL A C 1
ATOM 1837 O O . VAL A 1 236 ? -15.800 -6.688 9.488 1.00 97.50 236 VAL A O 1
ATOM 1840 N N . ASN A 1 237 ? -16.704 -8.604 10.250 1.00 96.75 237 ASN A N 1
ATOM 1841 C CA . ASN A 1 237 ? -17.938 -8.022 10.761 1.00 96.75 237 ASN A CA 1
ATOM 1842 C C . ASN A 1 237 ? -18.087 -8.330 12.251 1.00 96.75 237 ASN A C 1
ATOM 1844 O O . ASN A 1 237 ? -18.469 -9.438 12.611 1.00 96.75 237 ASN A O 1
ATOM 1848 N N . GLY A 1 238 ? -17.797 -7.347 13.100 1.00 94.81 238 GLY A N 1
ATOM 1849 C CA . GLY A 1 238 ? -17.938 -7.444 14.555 1.00 94.81 238 GLY A CA 1
ATOM 1850 C C . GLY A 1 238 ? -18.747 -6.281 15.117 1.00 94.81 238 GLY A C 1
ATOM 1851 O O . GLY A 1 238 ? -18.269 -5.593 16.006 1.00 94.81 238 GLY A O 1
ATOM 1852 N N . GLY A 1 239 ? -19.925 -5.983 14.556 1.00 89.88 239 GLY A N 1
ATOM 1853 C CA . GLY A 1 239 ? -20.717 -4.778 14.888 1.00 89.88 239 GLY A CA 1
ATOM 1854 C C . GLY A 1 239 ? -20.459 -3.579 13.963 1.00 89.88 239 GLY A C 1
ATOM 1855 O O . GLY A 1 239 ? -21.057 -2.517 14.116 1.00 89.88 239 GLY A O 1
ATOM 1856 N N . GLY A 1 240 ? -19.593 -3.780 12.976 1.00 92.06 240 GLY A N 1
ATOM 1857 C CA . GLY A 1 240 ? -19.281 -2.908 11.854 1.00 92.06 240 GLY A CA 1
ATOM 1858 C C . GLY A 1 240 ? -18.465 -3.719 10.851 1.00 92.06 240 GLY A C 1
ATOM 1859 O O . GLY A 1 240 ? -17.773 -4.660 11.247 1.00 92.06 240 GLY A O 1
ATOM 1860 N N . GLN A 1 241 ? -18.578 -3.401 9.562 1.00 93.94 241 GLN A N 1
ATOM 1861 C CA . GLN A 1 241 ? -17.862 -4.122 8.514 1.00 93.94 241 GLN A CA 1
ATOM 1862 C C . GLN A 1 241 ? -16.556 -3.405 8.167 1.00 93.94 241 GLN A C 1
ATOM 1864 O O . GLN A 1 241 ? -16.574 -2.269 7.693 1.00 93.94 241 GLN A O 1
ATOM 1869 N N . THR A 1 242 ? -15.438 -4.105 8.329 1.00 94.69 242 THR A N 1
ATOM 1870 C CA . THR A 1 242 ? -14.117 -3.670 7.872 1.00 94.69 242 THR A CA 1
ATOM 1871 C C . THR A 1 242 ? -13.658 -4.584 6.745 1.00 94.69 242 THR A C 1
ATOM 1873 O O . THR A 1 242 ? -13.726 -5.805 6.864 1.00 94.69 242 THR A O 1
ATOM 1876 N N . MET A 1 243 ? -13.187 -4.002 5.643 1.00 94.44 243 MET A N 1
ATOM 1877 C CA . MET A 1 243 ? -12.611 -4.735 4.515 1.00 94.44 243 MET A CA 1
ATOM 1878 C C . MET A 1 243 ? -11.124 -4.407 4.424 1.00 94.44 243 MET A C 1
ATOM 1880 O O . MET A 1 243 ? -10.756 -3.248 4.242 1.00 94.44 243 MET A O 1
ATOM 1884 N N . ILE A 1 244 ? -10.271 -5.420 4.542 1.00 93.25 244 ILE A N 1
ATOM 1885 C CA . ILE A 1 244 ? -8.818 -5.272 4.464 1.00 93.25 244 ILE A CA 1
ATOM 1886 C C . ILE A 1 244 ? -8.342 -5.927 3.168 1.00 93.25 244 ILE A C 1
ATOM 1888 O O . ILE A 1 244 ? -8.532 -7.132 3.011 1.00 93.25 244 ILE A O 1
ATOM 1892 N N . PRO A 1 245 ? -7.730 -5.182 2.233 1.00 90.56 245 PRO A N 1
ATOM 1893 C CA . PRO A 1 245 ? -7.187 -5.779 1.022 1.00 90.56 245 PRO A CA 1
ATOM 1894 C C . PRO A 1 245 ? -6.006 -6.688 1.375 1.00 90.56 245 PRO A C 1
ATOM 1896 O O . PRO A 1 245 ? -5.086 -6.273 2.090 1.00 90.56 245 PRO A O 1
ATOM 1899 N N . ILE A 1 246 ? -6.031 -7.911 0.851 1.00 91.06 246 ILE A N 1
ATOM 1900 C CA . ILE A 1 246 ? -4.939 -8.878 0.941 1.00 91.06 246 ILE A CA 1
ATOM 1901 C C . ILE A 1 246 ? -4.628 -9.449 -0.447 1.00 91.06 246 ILE A C 1
ATOM 1903 O O . ILE A 1 246 ? -5.494 -9.528 -1.313 1.00 91.06 246 ILE A O 1
ATOM 1907 N N . THR A 1 247 ? -3.390 -9.872 -0.669 1.00 86.44 247 THR A N 1
ATOM 1908 C CA . THR A 1 247 ? -2.963 -10.548 -1.897 1.00 86.44 247 THR A CA 1
ATOM 1909 C C . THR A 1 247 ? -2.485 -11.947 -1.551 1.00 86.44 247 THR A C 1
ATOM 1911 O O . THR A 1 247 ? -1.546 -12.105 -0.768 1.00 86.44 247 THR A O 1
ATOM 1914 N N . ILE A 1 248 ? -3.121 -12.952 -2.150 1.00 89.56 248 ILE A N 1
ATOM 1915 C CA . ILE A 1 248 ? -2.663 -14.336 -2.090 1.00 89.56 248 ILE A CA 1
ATOM 1916 C C . ILE A 1 248 ? -1.670 -14.533 -3.233 1.00 89.56 248 ILE A C 1
ATOM 1918 O O . ILE A 1 248 ? -1.995 -14.335 -4.403 1.00 89.56 248 ILE A O 1
ATOM 1922 N N . LEU A 1 249 ? -0.440 -14.882 -2.894 1.00 84.25 249 LEU A N 1
ATOM 1923 C CA . LEU A 1 249 ? 0.642 -15.130 -3.833 1.00 84.25 249 LEU A CA 1
ATOM 1924 C C . LEU A 1 249 ? 0.641 -16.610 -4.265 1.00 84.25 249 LEU A C 1
ATOM 1926 O O . LEU A 1 249 ? 0.169 -17.466 -3.511 1.00 84.25 249 LEU A O 1
ATOM 1930 N N . PRO A 1 250 ? 1.197 -16.942 -5.446 1.00 81.12 250 PRO A N 1
ATOM 1931 C CA . PRO A 1 250 ? 1.421 -18.326 -5.867 1.00 81.12 250 PRO A CA 1
ATOM 1932 C C . PRO A 1 250 ? 2.175 -19.170 -4.828 1.00 81.12 250 PRO A C 1
ATOM 1934 O O . PRO A 1 250 ? 2.923 -18.647 -3.995 1.00 81.12 250 PRO A O 1
ATOM 1937 N N . SER A 1 251 ? 2.007 -20.490 -4.890 1.00 76.69 251 SER A N 1
ATOM 1938 C CA . SER A 1 251 ? 2.707 -21.440 -4.020 1.00 76.69 251 SER A CA 1
ATOM 1939 C C . SER A 1 251 ? 4.230 -21.392 -4.205 1.00 76.69 251 SER A C 1
ATOM 1941 O O . SER A 1 251 ? 4.725 -21.307 -5.327 1.00 76.69 251 SER A O 1
ATOM 1943 N N . GLY A 1 252 ? 4.958 -21.511 -3.089 1.00 61.28 252 GLY A N 1
ATOM 1944 C CA . GLY A 1 252 ? 6.419 -21.616 -3.037 1.00 61.28 252 GLY A CA 1
ATOM 1945 C C . GLY A 1 252 ? 7.137 -20.259 -3.000 1.00 61.28 252 GLY A C 1
ATOM 1946 O O . GLY A 1 252 ? 6.847 -19.385 -3.819 1.00 61.28 252 GLY A O 1
ATOM 1947 N N . PRO A 1 253 ? 8.089 -20.033 -2.073 1.00 59.38 253 PRO A N 1
ATOM 1948 C CA . PRO A 1 253 ? 9.010 -18.920 -2.214 1.00 59.38 253 PRO A CA 1
ATOM 1949 C C . PRO A 1 253 ? 9.913 -19.237 -3.413 1.00 59.38 253 PRO A C 1
ATOM 1951 O O . PRO A 1 253 ? 10.636 -20.233 -3.377 1.00 59.38 253 PRO A O 1
ATOM 1954 N N . PRO A 1 254 ? 9.883 -18.444 -4.494 1.00 67.56 254 PRO A N 1
ATOM 1955 C CA . PRO A 1 254 ? 10.834 -18.651 -5.574 1.00 67.56 254 PRO A CA 1
ATOM 1956 C C . PRO A 1 254 ? 12.268 -18.528 -5.038 1.00 67.56 254 PRO A C 1
ATOM 1958 O O . PRO A 1 254 ? 12.508 -17.813 -4.063 1.00 67.56 254 PRO A O 1
ATOM 1961 N N . GLU A 1 255 ? 13.232 -19.213 -5.652 1.00 85.62 255 GLU A N 1
ATOM 1962 C CA . GLU A 1 255 ? 14.638 -19.089 -5.251 1.00 85.62 255 GLU A CA 1
ATOM 1963 C C . GLU A 1 255 ? 15.031 -17.596 -5.165 1.00 85.62 255 GLU A C 1
ATOM 1965 O O . GLU A 1 255 ? 14.623 -16.819 -6.052 1.00 85.62 255 GLU A O 1
ATOM 1970 N N . PRO A 1 256 ? 15.761 -17.176 -4.102 1.00 92.50 256 PRO A N 1
ATOM 1971 C CA . PRO A 1 256 ? 16.271 -15.819 -3.996 1.00 92.50 256 PRO A CA 1
ATOM 1972 C C . PRO A 1 256 ? 16.950 -15.411 -5.297 1.00 92.50 256 PRO A C 1
ATOM 1974 O O . PRO A 1 256 ? 17.802 -16.129 -5.815 1.00 92.50 256 PRO A O 1
ATOM 1977 N N . ARG A 1 257 ? 16.547 -14.271 -5.851 1.00 95.00 257 ARG A N 1
ATOM 1978 C CA . ARG A 1 257 ? 17.027 -13.834 -7.161 1.00 95.00 257 ARG A CA 1
ATOM 1979 C C . ARG A 1 257 ? 17.230 -12.337 -7.183 1.00 95.00 257 ARG A C 1
ATOM 1981 O O . ARG A 1 257 ? 16.346 -11.580 -6.786 1.00 95.00 257 ARG A O 1
ATOM 1988 N N . ALA A 1 258 ? 18.374 -11.909 -7.697 1.00 96.81 258 ALA A N 1
ATOM 1989 C CA . ALA A 1 258 ? 18.628 -10.510 -8.000 1.00 96.81 258 ALA A CA 1
ATOM 1990 C C . ALA A 1 258 ? 18.792 -10.340 -9.508 1.00 96.81 258 ALA A C 1
ATOM 1992 O O . ALA A 1 258 ? 19.510 -11.096 -10.156 1.00 96.81 258 ALA A O 1
ATOM 1993 N N . VAL A 1 259 ? 18.128 -9.332 -10.063 1.00 97.19 259 VAL A N 1
ATOM 1994 C CA . VAL A 1 259 ? 18.286 -8.922 -11.458 1.00 97.19 259 VAL A CA 1
ATOM 1995 C C . VAL A 1 259 ? 18.621 -7.445 -11.453 1.00 97.19 259 VAL A C 1
ATOM 1997 O O . VAL A 1 259 ? 17.815 -6.630 -11.012 1.00 97.19 259 VAL A O 1
ATOM 2000 N N . VAL A 1 260 ? 19.813 -7.079 -11.908 1.00 97.25 260 VAL A N 1
ATOM 2001 C CA . VAL A 1 260 ? 20.264 -5.689 -11.939 1.00 97.25 260 VAL A CA 1
ATOM 2002 C C . VAL A 1 260 ? 20.458 -5.254 -13.374 1.00 97.25 260 VAL A C 1
ATOM 2004 O O . VAL A 1 260 ? 21.340 -5.749 -14.070 1.00 97.25 260 VAL A O 1
ATOM 2007 N N . TYR A 1 261 ? 19.662 -4.282 -13.800 1.00 95.88 261 TYR A N 1
ATOM 2008 C CA . TYR A 1 261 ? 19.964 -3.521 -15.000 1.00 95.88 261 TYR A CA 1
ATOM 2009 C C . TYR A 1 261 ? 21.010 -2.458 -14.654 1.00 95.88 261 TYR A C 1
ATOM 2011 O O . TYR A 1 261 ? 20.782 -1.640 -13.761 1.00 95.88 261 TYR A O 1
ATOM 2019 N N . ASP A 1 262 ? 22.143 -2.457 -15.357 1.00 92.94 262 ASP A N 1
ATOM 2020 C CA . ASP A 1 262 ? 23.196 -1.444 -15.242 1.00 92.94 262 ASP A CA 1
ATOM 2021 C C . ASP A 1 262 ? 23.644 -0.980 -16.633 1.00 92.94 262 ASP A C 1
ATOM 2023 O O . ASP A 1 262 ? 24.506 -1.579 -17.274 1.00 92.94 262 ASP A O 1
ATOM 2027 N N . GLN A 1 263 ? 23.068 0.132 -17.100 1.00 87.19 263 GLN A N 1
ATOM 2028 C CA . GLN A 1 263 ? 23.550 0.847 -18.291 1.00 87.19 263 GLN A CA 1
ATOM 2029 C C . GLN A 1 263 ? 23.636 -0.026 -19.560 1.00 87.19 263 GLN A C 1
ATOM 2031 O O . GLN A 1 263 ? 24.612 0.053 -20.310 1.00 87.19 263 GLN A O 1
ATOM 2036 N N . GLY A 1 264 ? 22.627 -0.868 -19.799 1.00 86.69 264 GLY A N 1
ATOM 2037 C CA . GLY A 1 264 ? 22.547 -1.768 -20.957 1.00 86.69 264 GLY A CA 1
ATOM 2038 C C . GLY A 1 264 ? 23.038 -3.195 -20.695 1.00 86.69 264 GLY A C 1
ATOM 2039 O O . GLY A 1 264 ? 22.756 -4.085 -21.499 1.00 86.69 264 GLY A O 1
ATOM 2040 N N . ARG A 1 265 ? 23.721 -3.437 -19.569 1.00 91.25 265 ARG A N 1
ATOM 2041 C CA . ARG A 1 265 ? 24.003 -4.790 -19.072 1.00 91.25 265 ARG A CA 1
ATOM 2042 C C . ARG A 1 265 ? 22.870 -5.251 -18.154 1.00 91.25 265 ARG A C 1
ATOM 2044 O O . ARG A 1 265 ? 22.249 -4.429 -17.475 1.00 91.25 265 ARG A O 1
ATOM 2051 N N . VAL A 1 266 ? 22.659 -6.558 -18.081 1.00 96.06 266 VAL A N 1
ATOM 2052 C CA . VAL A 1 266 ? 21.808 -7.199 -17.079 1.00 96.06 266 VAL A CA 1
ATOM 2053 C C . VAL A 1 266 ? 22.650 -8.213 -16.315 1.00 96.06 266 VAL A C 1
ATOM 2055 O O . VAL A 1 266 ? 23.247 -9.105 -16.912 1.00 96.06 266 VAL A O 1
ATOM 2058 N N . LEU A 1 267 ? 22.722 -8.045 -14.998 1.00 97.12 267 LEU A N 1
ATOM 2059 C CA . LEU A 1 267 ? 23.298 -9.022 -14.082 1.00 97.12 267 LEU A CA 1
ATOM 2060 C C . LEU A 1 267 ? 22.154 -9.836 -13.488 1.00 97.12 267 LEU A C 1
ATOM 2062 O O . LEU A 1 267 ? 21.262 -9.254 -12.871 1.00 97.12 267 LEU A O 1
ATOM 2066 N N . THR A 1 268 ? 22.174 -11.151 -13.645 1.00 97.38 268 THR A N 1
ATOM 2067 C CA . THR A 1 268 ? 21.286 -12.052 -12.905 1.00 97.38 268 THR A CA 1
ATOM 2068 C C . THR A 1 268 ? 22.089 -12.782 -11.844 1.00 97.38 268 THR A C 1
ATOM 2070 O O . THR A 1 268 ? 23.268 -13.067 -12.035 1.00 97.38 268 THR A O 1
ATOM 2073 N N . TRP A 1 269 ? 21.465 -13.054 -10.706 1.00 97.75 269 TRP A N 1
ATOM 2074 C CA . TRP A 1 269 ? 22.080 -13.798 -9.619 1.00 97.75 269 TRP A CA 1
ATOM 2075 C C . TRP A 1 269 ? 21.060 -14.696 -8.938 1.00 97.75 269 TRP A C 1
ATOM 2077 O O . TRP A 1 269 ? 19.955 -14.238 -8.629 1.00 97.75 269 TRP A O 1
ATOM 2087 N N . THR A 1 270 ? 21.472 -15.928 -8.656 1.00 96.31 270 THR A N 1
ATOM 2088 C CA . THR A 1 270 ? 20.812 -16.863 -7.738 1.00 96.31 270 THR A CA 1
ATOM 2089 C C . THR A 1 270 ? 21.873 -17.507 -6.831 1.00 96.31 270 THR A C 1
ATOM 2091 O O . THR A 1 270 ? 23.055 -17.525 -7.193 1.00 96.31 270 THR A O 1
ATOM 2094 N N . PRO A 1 271 ? 21.498 -18.053 -5.659 1.00 95.25 271 PRO A N 1
ATOM 2095 C CA . PRO A 1 271 ? 22.406 -18.824 -4.812 1.00 95.25 271 PRO A CA 1
ATOM 2096 C C . PRO A 1 271 ? 23.103 -19.982 -5.536 1.00 95.25 271 PRO A C 1
ATOM 2098 O O . PRO A 1 271 ? 24.237 -20.315 -5.199 1.00 95.25 271 PRO A O 1
ATOM 2101 N N . THR A 1 272 ? 22.426 -20.607 -6.501 1.00 94.44 272 THR A N 1
ATOM 2102 C CA . THR A 1 272 ? 22.925 -21.784 -7.222 1.00 94.44 272 THR A CA 1
ATOM 2103 C C . THR A 1 272 ? 23.813 -21.439 -8.418 1.00 94.44 272 THR A C 1
ATOM 2105 O O . THR A 1 272 ? 24.813 -22.119 -8.646 1.00 94.44 272 THR A O 1
ATOM 2108 N N . GLU A 1 273 ? 23.484 -20.389 -9.171 1.00 95.56 273 GLU A N 1
ATOM 2109 C CA . GLU A 1 273 ? 24.162 -20.043 -10.430 1.00 95.56 273 GLU A CA 1
ATOM 2110 C C . GLU A 1 273 ? 25.220 -18.942 -10.271 1.00 95.56 273 GLU A C 1
ATOM 2112 O O . GLU A 1 273 ? 26.026 -18.718 -11.181 1.00 95.56 273 GLU A O 1
ATOM 2117 N N . GLY A 1 274 ? 25.230 -18.241 -9.132 1.00 96.69 274 GLY A N 1
ATOM 2118 C CA . GLY A 1 274 ? 26.068 -17.064 -8.925 1.00 96.69 274 GLY A CA 1
ATOM 2119 C C . GLY A 1 274 ? 25.710 -15.933 -9.893 1.00 96.69 274 GLY A C 1
ATOM 2120 O O . GLY A 1 274 ? 24.586 -15.846 -10.381 1.00 96.69 274 GLY A O 1
ATOM 2121 N N . ILE A 1 275 ? 26.658 -15.030 -10.160 1.00 97.44 275 ILE A N 1
ATOM 2122 C CA . ILE A 1 275 ? 26.440 -13.911 -11.089 1.00 97.44 275 ILE A CA 1
ATOM 2123 C C . ILE A 1 275 ? 26.578 -14.385 -12.535 1.00 97.44 275 ILE A C 1
ATOM 2125 O O . ILE A 1 275 ? 27.616 -14.916 -12.923 1.00 97.44 275 ILE A O 1
ATOM 2129 N N . GLN A 1 276 ? 25.579 -14.066 -13.351 1.00 97.06 276 GLN A N 1
ATOM 2130 C CA . GLN A 1 276 ? 25.641 -14.140 -14.805 1.00 97.06 276 GLN A CA 1
ATOM 2131 C C . GLN A 1 276 ? 25.494 -12.724 -15.380 1.00 97.06 276 GLN A C 1
ATOM 2133 O O . GLN A 1 276 ? 24.566 -11.997 -15.025 1.00 97.06 276 GLN A O 1
ATOM 2138 N N . GLU A 1 277 ? 26.409 -12.313 -16.263 1.00 95.31 277 GLU A N 1
ATOM 2139 C CA . GLU A 1 277 ? 26.334 -11.031 -16.981 1.00 95.31 277 GLU A CA 1
ATOM 2140 C C . GLU A 1 277 ? 25.889 -11.276 -18.423 1.00 95.31 277 GLU A C 1
ATOM 2142 O O . GLU A 1 277 ? 26.467 -12.089 -19.143 1.00 95.31 277 GLU A O 1
ATOM 2147 N N . GLN A 1 278 ? 24.875 -10.534 -18.861 1.00 94.19 278 GLN A N 1
ATOM 2148 C CA . GLN A 1 278 ? 24.413 -10.533 -20.242 1.00 94.19 278 GLN A CA 1
ATOM 2149 C C . GLN A 1 278 ? 24.156 -9.100 -20.723 1.00 94.19 278 GLN A C 1
ATOM 2151 O O . GLN A 1 278 ? 24.030 -8.159 -19.936 1.00 94.19 278 GLN A O 1
ATOM 2156 N N . VAL A 1 279 ? 24.079 -8.920 -22.041 1.00 90.25 279 VAL A N 1
ATOM 2157 C CA . VAL A 1 279 ? 23.724 -7.639 -22.665 1.00 90.25 279 VAL A CA 1
ATOM 2158 C C . VAL A 1 279 ? 22.241 -7.653 -23.010 1.00 90.25 279 VAL A C 1
ATOM 2160 O O . VAL A 1 279 ? 21.689 -8.685 -23.383 1.00 90.25 279 VAL A O 1
ATOM 2163 N N . LEU A 1 280 ? 21.587 -6.502 -22.882 1.00 88.19 280 LEU A N 1
ATOM 2164 C CA . LEU A 1 280 ? 20.199 -6.355 -23.289 1.00 88.19 280 LEU A CA 1
ATOM 2165 C C . LEU A 1 280 ? 20.080 -6.443 -24.823 1.00 88.19 280 LEU A C 1
ATOM 2167 O O . LEU A 1 280 ? 20.553 -5.550 -25.526 1.00 88.19 280 LEU A O 1
ATOM 2171 N N . ASP A 1 281 ? 19.431 -7.494 -25.333 1.00 87.62 281 ASP A N 1
ATOM 2172 C CA . ASP A 1 281 ? 19.280 -7.736 -26.781 1.00 87.62 281 ASP A CA 1
ATOM 2173 C C . ASP A 1 281 ? 18.590 -6.571 -27.497 1.00 87.62 281 ASP A C 1
ATOM 2175 O O . ASP A 1 281 ? 19.004 -6.137 -28.573 1.00 87.62 281 ASP A O 1
ATOM 2179 N N . ASN A 1 282 ? 17.526 -6.057 -26.881 1.00 87.88 282 ASN A N 1
ATOM 2180 C CA . ASN A 1 282 ? 16.757 -4.936 -27.383 1.00 87.88 282 ASN A CA 1
ATOM 2181 C C . ASN A 1 282 ? 16.876 -3.757 -26.407 1.00 87.88 282 ASN A C 1
ATOM 2183 O O . ASN A 1 282 ? 16.288 -3.796 -25.329 1.00 87.88 282 ASN A O 1
ATOM 2187 N N . PRO A 1 283 ? 17.550 -2.655 -26.779 1.00 84.19 283 PRO A N 1
ATOM 2188 C CA . PRO A 1 283 ? 17.654 -1.465 -25.932 1.00 84.19 283 PRO A CA 1
ATOM 2189 C C . PRO A 1 283 ? 16.301 -0.886 -25.489 1.00 84.19 283 PRO A C 1
ATOM 2191 O O . PRO A 1 283 ? 16.223 -0.194 -24.478 1.00 84.19 283 PRO A O 1
ATOM 2194 N N . GLN A 1 284 ? 15.224 -1.164 -26.235 1.00 86.19 284 GLN A N 1
ATOM 2195 C CA . GLN A 1 284 ? 13.866 -0.755 -25.878 1.00 86.19 284 GLN A CA 1
ATOM 2196 C C . GLN A 1 284 ? 13.254 -1.584 -24.746 1.00 86.19 284 GLN A C 1
ATOM 2198 O O . GLN A 1 284 ? 12.168 -1.228 -24.296 1.00 86.19 284 GLN A O 1
ATOM 2203 N N . ASP A 1 285 ? 13.917 -2.629 -24.254 1.00 90.12 285 ASP A N 1
ATOM 2204 C CA . ASP A 1 285 ? 13.405 -3.456 -23.159 1.00 90.12 285 ASP A CA 1
ATOM 2205 C C . ASP A 1 285 ? 13.806 -2.944 -21.775 1.00 90.12 285 ASP A C 1
ATOM 2207 O O . ASP A 1 285 ? 13.259 -3.402 -20.773 1.00 90.12 285 ASP A O 1
ATOM 2211 N N . GLN A 1 286 ? 14.706 -1.960 -21.708 1.00 90.69 286 GLN A N 1
ATOM 2212 C CA . GLN A 1 286 ? 15.221 -1.436 -20.449 1.00 90.69 286 GLN A CA 1
ATOM 2213 C C . GLN A 1 286 ? 14.096 -0.940 -19.516 1.00 90.69 286 GLN A C 1
ATOM 2215 O O . GLN A 1 286 ? 13.116 -0.339 -19.989 1.00 90.69 286 GLN A O 1
ATOM 2220 N N . PRO A 1 287 ? 14.237 -1.107 -18.195 1.00 90.56 287 PRO A N 1
ATOM 2221 C CA . PRO A 1 287 ? 13.335 -0.492 -17.231 1.00 90.56 287 PRO A CA 1
ATOM 2222 C C . PRO A 1 287 ? 13.427 1.038 -17.264 1.00 90.56 287 PRO A C 1
ATOM 2224 O O . PRO A 1 287 ? 14.508 1.601 -17.433 1.00 90.56 287 PRO A O 1
ATOM 2227 N N . LEU A 1 288 ? 12.299 1.721 -17.078 1.00 85.44 288 LEU A N 1
ATOM 2228 C CA . LEU A 1 288 ? 12.211 3.186 -17.076 1.00 85.44 288 LEU A CA 1
ATOM 2229 C C . LEU A 1 288 ? 11.403 3.670 -15.874 1.00 85.44 288 LEU A C 1
ATOM 2231 O O . LEU A 1 288 ? 10.499 2.970 -15.450 1.00 85.44 288 LEU A O 1
ATOM 2235 N N . ASN A 1 289 ? 11.671 4.869 -15.357 1.00 83.12 289 ASN A N 1
ATOM 2236 C CA . ASN A 1 289 ? 10.887 5.459 -14.265 1.00 83.12 289 ASN A CA 1
ATOM 2237 C C . ASN A 1 289 ? 10.028 6.634 -14.752 1.00 83.12 289 ASN A C 1
ATOM 2239 O O . ASN A 1 289 ? 10.457 7.786 -14.693 1.00 83.12 289 ASN A O 1
ATOM 2243 N N . ILE A 1 290 ? 8.845 6.350 -15.284 1.00 82.56 290 ILE A N 1
ATOM 2244 C CA . ILE A 1 290 ? 8.019 7.332 -15.999 1.00 82.56 290 ILE A CA 1
ATOM 2245 C C . ILE A 1 290 ? 6.638 7.469 -15.362 1.00 82.56 290 ILE A C 1
ATOM 2247 O O . ILE A 1 290 ? 6.140 6.536 -14.736 1.00 82.56 290 ILE A O 1
ATOM 2251 N N . SER A 1 291 ? 6.004 8.625 -15.539 1.00 73.88 291 SER A N 1
ATOM 2252 C CA . SER A 1 291 ? 4.588 8.819 -15.208 1.00 73.88 291 SER A CA 1
ATOM 2253 C C . SER A 1 291 ? 3.836 9.589 -16.289 1.00 73.88 291 SER A C 1
ATOM 2255 O O . SER A 1 291 ? 4.410 10.374 -17.051 1.00 73.88 291 SER A O 1
ATOM 2257 N N . GLU A 1 292 ? 2.529 9.335 -16.330 1.00 65.56 292 GLU A N 1
ATOM 2258 C CA . GLU A 1 292 ? 1.531 10.118 -17.057 1.00 65.56 292 GLU A CA 1
ATOM 2259 C C . GLU A 1 292 ? 1.073 11.335 -16.217 1.00 65.56 292 GLU A C 1
ATOM 2261 O O . GLU A 1 292 ? 1.313 11.381 -15.005 1.00 65.56 292 GLU A O 1
ATOM 2266 N N . PRO A 1 293 ? 0.428 12.355 -16.815 1.00 48.34 293 PRO A N 1
ATOM 2267 C CA . PRO A 1 293 ? 0.056 13.579 -16.109 1.00 48.34 293 PRO A CA 1
ATOM 2268 C C . PRO A 1 293 ? -1.016 13.318 -15.060 1.00 48.34 293 PRO A C 1
ATOM 2270 O O . PRO A 1 293 ? -2.013 12.652 -15.325 1.00 48.34 293 PRO A O 1
ATOM 2273 N N . GLY A 1 294 ? -0.869 13.962 -13.904 1.00 50.66 294 GLY A N 1
ATOM 2274 C CA . GLY A 1 294 ? -1.939 14.080 -12.913 1.00 50.66 294 GLY A CA 1
ATOM 2275 C C . GLY A 1 294 ? -2.073 12.904 -11.947 1.00 50.66 294 GLY A C 1
ATOM 2276 O O . GLY A 1 294 ? -2.875 12.994 -11.021 1.00 50.66 294 GLY A O 1
ATOM 2277 N N . ARG A 1 295 ? -1.277 11.838 -12.098 1.00 52.84 295 ARG A N 1
ATOM 2278 C CA . ARG A 1 295 ? -1.244 10.711 -11.156 1.00 52.84 295 ARG A CA 1
ATOM 2279 C C . ARG A 1 295 ? 0.131 10.596 -10.493 1.00 52.84 295 ARG A C 1
ATOM 2281 O O . ARG A 1 295 ? 1.075 10.107 -11.098 1.00 52.84 295 ARG A O 1
ATOM 2288 N N . GLY A 1 296 ? 0.203 11.026 -9.232 1.00 63.81 296 GLY A N 1
ATOM 2289 C CA . GLY A 1 296 ? 1.181 10.556 -8.242 1.00 63.81 296 GLY A CA 1
ATOM 2290 C C . GLY A 1 296 ? 2.672 10.614 -8.612 1.00 63.81 296 GLY A C 1
ATOM 2291 O O . GLY A 1 296 ? 3.125 11.410 -9.432 1.00 63.81 296 GLY A O 1
ATOM 2292 N N . SER A 1 297 ? 3.456 9.791 -7.916 1.00 71.25 297 SER A N 1
ATOM 2293 C CA . SER A 1 297 ? 4.898 9.642 -8.133 1.00 71.25 297 SER A CA 1
ATOM 2294 C C . SER A 1 297 ? 5.192 8.834 -9.412 1.00 71.25 297 SER A C 1
ATOM 2296 O O . SER A 1 297 ? 4.401 7.962 -9.762 1.00 71.25 297 SER A O 1
ATOM 2298 N N . PRO A 1 298 ? 6.333 9.068 -10.087 1.00 81.94 298 PRO A N 1
ATOM 2299 C CA . PRO A 1 298 ? 6.824 8.239 -11.192 1.00 81.94 298 PRO A CA 1
ATOM 2300 C C . PRO A 1 298 ? 6.828 6.745 -10.857 1.00 81.94 298 PRO A C 1
ATOM 2302 O O . PRO A 1 298 ? 7.162 6.367 -9.731 1.00 81.94 298 PRO A O 1
ATOM 2305 N N . VAL A 1 299 ? 6.472 5.913 -11.839 1.00 84.62 299 VAL A N 1
ATOM 2306 C CA . VAL A 1 299 ? 6.339 4.462 -11.678 1.00 84.62 299 VAL A CA 1
ATOM 2307 C C . VAL A 1 299 ? 7.336 3.751 -12.584 1.00 84.62 299 VAL A C 1
ATOM 2309 O O . VAL A 1 299 ? 7.519 4.096 -13.758 1.00 84.62 299 VAL A O 1
ATOM 2312 N N . THR A 1 300 ? 7.973 2.708 -12.058 1.00 89.75 300 THR A N 1
ATOM 2313 C CA . THR A 1 300 ? 8.839 1.844 -12.860 1.00 89.75 300 THR A CA 1
ATOM 2314 C C . THR A 1 300 ? 8.007 1.141 -13.930 1.00 89.75 300 THR A C 1
ATOM 2316 O O . THR A 1 300 ? 7.124 0.362 -13.599 1.00 89.75 300 THR A O 1
ATOM 2319 N N . HIS A 1 301 ? 8.300 1.384 -15.202 1.00 91.75 301 HIS A N 1
ATOM 2320 C CA . HIS A 1 301 ? 7.733 0.678 -16.340 1.00 91.75 301 HIS A CA 1
ATOM 2321 C C . HIS A 1 301 ? 8.738 -0.324 -16.895 1.00 91.75 301 HIS A C 1
ATOM 2323 O O . HIS A 1 301 ? 9.904 0.002 -17.142 1.00 91.75 301 HIS A O 1
ATOM 2329 N N . ILE A 1 302 ? 8.256 -1.530 -17.157 1.00 93.69 302 ILE A N 1
ATOM 2330 C CA . ILE A 1 302 ? 9.046 -2.661 -17.639 1.00 93.69 302 ILE A CA 1
ATOM 2331 C C . ILE A 1 302 ? 8.441 -3.192 -18.933 1.00 93.69 302 ILE A C 1
ATOM 2333 O O . ILE A 1 302 ? 7.223 -3.161 -19.111 1.00 93.69 302 ILE A O 1
ATOM 2337 N N . SER A 1 303 ? 9.288 -3.611 -19.870 1.00 95.12 303 SER A N 1
ATOM 2338 C CA . SER A 1 303 ? 8.816 -4.247 -21.099 1.00 95.12 303 SER A CA 1
ATOM 2339 C C . SER A 1 303 ? 8.387 -5.685 -20.828 1.00 95.12 303 SER A C 1
ATOM 2341 O O . SER A 1 303 ? 8.961 -6.355 -19.970 1.00 95.12 303 SER A O 1
ATOM 2343 N N . LEU A 1 304 ? 7.422 -6.179 -21.604 1.00 95.38 304 LEU A N 1
ATOM 2344 C CA . LEU A 1 304 ? 7.036 -7.591 -21.553 1.00 95.38 304 LEU A CA 1
ATOM 2345 C C . LEU A 1 304 ? 8.222 -8.531 -21.839 1.00 95.38 304 LEU A C 1
ATOM 2347 O O . LEU A 1 304 ? 8.378 -9.532 -21.150 1.00 95.38 304 LEU A O 1
ATOM 2351 N N . GLY A 1 305 ? 9.104 -8.167 -22.777 1.00 95.12 305 GLY A N 1
ATOM 2352 C CA . GLY A 1 305 ? 10.314 -8.945 -23.070 1.00 95.12 305 GLY A CA 1
ATOM 2353 C C . GLY A 1 305 ? 11.293 -8.998 -21.895 1.00 95.12 305 GLY A C 1
ATOM 2354 O O . GLY A 1 305 ? 11.906 -10.033 -21.645 1.00 95.12 305 GLY A O 1
ATOM 2355 N N . PHE A 1 306 ? 11.407 -7.916 -21.113 1.00 95.88 306 PHE A N 1
ATOM 2356 C CA . PHE A 1 306 ? 12.257 -7.923 -19.923 1.00 95.88 306 PHE A CA 1
ATOM 2357 C C . PHE A 1 306 ? 11.688 -8.818 -18.816 1.00 95.88 306 PHE A C 1
ATOM 2359 O O . PHE A 1 306 ? 12.458 -9.502 -18.142 1.00 95.88 306 PHE A O 1
ATOM 2366 N N . LEU A 1 307 ? 10.361 -8.836 -18.641 1.00 94.75 307 LEU A N 1
ATOM 2367 C CA . LEU A 1 307 ? 9.694 -9.739 -17.694 1.00 94.75 307 LEU A CA 1
ATOM 2368 C C . LEU A 1 307 ? 9.997 -11.200 -18.009 1.00 94.75 307 LEU A C 1
ATOM 2370 O O . LEU A 1 307 ? 10.464 -11.931 -17.137 1.00 94.75 307 LEU A O 1
ATOM 2374 N N . GLU A 1 308 ? 9.774 -11.580 -19.265 1.00 94.62 308 GLU A N 1
ATOM 2375 C CA . GLU A 1 308 ? 9.969 -12.944 -19.743 1.00 94.62 308 GLU A CA 1
ATOM 2376 C C . GLU A 1 308 ? 11.429 -13.372 -19.637 1.00 94.62 308 GLU A C 1
ATOM 2378 O O . GLU A 1 308 ? 11.735 -14.394 -19.026 1.00 94.62 308 GLU A O 1
ATOM 2383 N N . LYS A 1 309 ? 12.344 -12.566 -20.184 1.00 94.50 309 LYS A N 1
ATOM 2384 C CA . LYS A 1 309 ? 13.747 -12.960 -20.309 1.00 94.50 309 LYS A CA 1
ATOM 2385 C C . LYS A 1 309 ? 14.523 -12.878 -18.997 1.00 94.50 309 LYS A C 1
ATOM 2387 O O . LYS A 1 309 ? 15.401 -13.704 -18.762 1.00 94.50 309 LYS A O 1
ATOM 2392 N N . TRP A 1 310 ? 14.271 -11.859 -18.174 1.00 95.06 310 TRP A N 1
ATOM 2393 C CA . TRP A 1 310 ? 15.158 -11.539 -17.050 1.00 95.06 310 TRP A CA 1
ATOM 2394 C C . TRP A 1 310 ? 14.533 -11.788 -15.685 1.00 95.06 310 TRP A C 1
ATOM 2396 O O . TRP A 1 310 ? 15.259 -12.136 -14.752 1.00 95.06 310 TRP A O 1
ATOM 2406 N N . LEU A 1 311 ? 13.217 -11.617 -15.544 1.00 93.56 311 LEU A N 1
ATOM 2407 C CA . LEU A 1 311 ? 12.524 -11.822 -14.267 1.00 93.56 311 LEU A CA 1
ATOM 2408 C C . LEU A 1 311 ? 11.916 -13.227 -14.123 1.00 93.56 311 LEU A C 1
ATOM 2410 O O . LEU A 1 311 ? 11.287 -13.507 -13.106 1.00 93.56 311 LEU A O 1
ATOM 2414 N N . ASP A 1 312 ? 12.127 -14.106 -15.107 1.00 92.38 312 ASP A N 1
ATOM 2415 C CA . ASP A 1 312 ? 11.548 -15.453 -15.186 1.00 92.38 312 ASP A CA 1
ATOM 2416 C C . ASP A 1 312 ? 10.016 -15.440 -15.039 1.00 92.38 312 ASP A C 1
ATOM 2418 O O . ASP A 1 312 ? 9.432 -16.277 -14.347 1.00 92.38 312 ASP A O 1
ATOM 2422 N N . ILE A 1 313 ? 9.352 -14.450 -15.641 1.00 92.69 313 ILE A N 1
ATOM 2423 C CA . ILE A 1 313 ? 7.892 -14.322 -15.601 1.00 92.69 313 ILE A CA 1
ATOM 2424 C C . ILE A 1 313 ? 7.354 -14.650 -16.986 1.00 92.69 313 ILE A C 1
ATOM 2426 O O . ILE A 1 313 ? 7.487 -13.816 -17.880 1.00 92.69 313 ILE A O 1
ATOM 2430 N N . PRO A 1 314 ? 6.726 -15.825 -17.180 1.00 94.31 314 PRO A N 1
ATOM 2431 C CA . PRO A 1 314 ? 6.155 -16.190 -18.468 1.00 94.31 314 PRO A CA 1
ATOM 2432 C C . PRO A 1 314 ? 5.216 -15.105 -18.998 1.00 94.31 314 PRO A C 1
ATOM 2434 O O . PRO A 1 314 ? 4.381 -14.585 -18.255 1.00 94.31 314 PRO A O 1
ATOM 2437 N N . VAL A 1 315 ? 5.336 -14.781 -20.285 1.00 95.88 315 VAL A N 1
ATOM 2438 C CA . VAL A 1 315 ? 4.432 -13.858 -20.975 1.00 95.88 315 VAL A CA 1
ATOM 2439 C C . VAL A 1 315 ? 3.818 -14.586 -22.158 1.00 95.88 315 VAL A C 1
ATOM 2441 O O . VAL A 1 315 ? 4.499 -14.922 -23.117 1.00 95.88 315 VAL A O 1
ATOM 2444 N N . THR A 1 316 ? 2.512 -14.831 -22.107 1.00 96.94 316 THR A N 1
ATOM 2445 C CA . THR A 1 316 ? 1.788 -15.498 -23.198 1.00 96.94 316 THR A CA 1
ATOM 2446 C C . THR A 1 316 ? 0.784 -14.528 -23.815 1.00 96.94 316 THR A C 1
ATOM 2448 O O . THR A 1 316 ? -0.092 -14.044 -23.094 1.00 96.94 316 THR A O 1
ATOM 2451 N N . PRO A 1 317 ? 0.862 -14.208 -25.120 1.00 96.62 317 PRO A N 1
ATOM 2452 C CA . PRO A 1 317 ? -0.176 -13.415 -25.769 1.00 96.62 317 PRO A CA 1
ATOM 2453 C C . PRO A 1 317 ? -1.502 -14.188 -25.750 1.00 96.62 317 PRO A C 1
ATOM 2455 O O . PRO A 1 317 ? -1.551 -15.359 -26.121 1.00 96.62 317 PRO A O 1
ATOM 2458 N N . VAL A 1 318 ? -2.569 -13.531 -25.299 1.00 95.88 318 VAL A N 1
ATOM 2459 C CA . VAL A 1 318 ? -3.941 -14.064 -25.321 1.00 95.88 318 VAL A CA 1
ATOM 2460 C C . VAL A 1 318 ? -4.641 -13.614 -26.604 1.00 95.88 318 VAL A C 1
ATOM 2462 O O . VAL A 1 318 ? -5.270 -14.422 -27.281 1.00 95.88 318 VAL A O 1
ATOM 2465 N N . ASP A 1 319 ? -4.485 -12.336 -26.959 1.00 95.25 319 ASP A N 1
ATOM 2466 C CA . ASP A 1 319 ? -4.910 -11.750 -28.233 1.00 95.25 319 ASP A CA 1
ATOM 2467 C C . ASP A 1 319 ? -3.942 -10.614 -28.653 1.00 95.25 319 ASP A C 1
ATOM 2469 O O . ASP A 1 319 ? -2.815 -10.539 -28.158 1.00 95.25 319 ASP A O 1
ATOM 2473 N N . SER A 1 320 ? -4.329 -9.750 -29.602 1.00 92.94 320 SER A N 1
ATOM 2474 C CA . SER A 1 320 ? -3.477 -8.649 -30.089 1.00 92.94 320 SER A CA 1
ATOM 2475 C C . SER A 1 320 ? -3.202 -7.544 -29.062 1.00 92.94 320 SER A C 1
ATOM 2477 O O . SER A 1 320 ? -2.268 -6.764 -29.249 1.00 92.94 320 SER A O 1
ATOM 2479 N N . GLU A 1 321 ? -4.017 -7.448 -28.015 1.00 94.56 321 GLU A N 1
ATOM 2480 C CA . GLU A 1 321 ? -3.968 -6.399 -26.994 1.00 94.56 321 GLU A CA 1
ATOM 2481 C C . GLU A 1 321 ? -3.891 -6.954 -25.566 1.00 94.56 321 GLU A C 1
ATOM 2483 O O . GLU A 1 321 ? -3.597 -6.197 -24.642 1.00 94.56 321 GLU A O 1
ATOM 2488 N N . GLN A 1 322 ? -4.125 -8.252 -25.369 1.00 95.75 322 GLN A N 1
ATOM 2489 C CA . GLN A 1 322 ? -4.151 -8.915 -24.071 1.00 95.75 322 GLN A CA 1
ATOM 2490 C C . GLN A 1 322 ? -3.019 -9.934 -23.917 1.00 95.75 322 GLN A C 1
ATOM 2492 O O . GLN A 1 322 ? -2.754 -10.750 -24.800 1.00 95.75 322 GLN A O 1
ATOM 2497 N N . TYR A 1 323 ? -2.400 -9.935 -22.738 1.00 96.62 323 TYR A N 1
ATOM 2498 C CA . TYR A 1 323 ? -1.305 -10.824 -22.362 1.00 96.62 323 TYR A CA 1
ATOM 2499 C C . TYR A 1 323 ? -1.604 -11.495 -21.026 1.00 96.62 323 TYR A C 1
ATOM 2501 O O . TYR A 1 323 ? -2.163 -10.870 -20.126 1.00 96.62 323 TYR A O 1
ATOM 2509 N N . ARG A 1 324 ? -1.200 -12.755 -20.882 1.00 95.25 324 ARG A N 1
ATOM 2510 C CA . ARG A 1 324 ? -1.146 -13.488 -19.616 1.00 95.25 324 ARG A CA 1
ATOM 2511 C C . ARG A 1 324 ? 0.271 -13.396 -19.055 1.00 95.25 324 ARG A C 1
ATOM 2513 O O . ARG A 1 324 ? 1.224 -13.604 -19.805 1.00 95.25 324 ARG A O 1
ATOM 2520 N N . LEU A 1 325 ? 0.394 -13.081 -17.768 1.00 93.94 325 LEU A N 1
ATOM 2521 C CA . LEU A 1 325 ? 1.668 -12.941 -17.064 1.00 93.94 325 LEU A CA 1
ATOM 2522 C C . LEU A 1 325 ? 1.762 -13.982 -15.947 1.00 93.94 325 LEU A C 1
ATOM 2524 O O . LEU A 1 325 ? 0.837 -14.110 -15.147 1.00 93.94 325 LEU A O 1
ATOM 2528 N N . GLY A 1 326 ? 2.898 -14.664 -15.842 1.00 90.25 326 GLY A N 1
ATOM 2529 C CA . GLY A 1 326 ? 3.102 -15.700 -14.836 1.00 90.25 326 GLY A CA 1
ATOM 2530 C C . GLY A 1 326 ? 2.583 -17.077 -15.256 1.00 90.25 326 GLY A C 1
ATOM 2531 O O . GLY A 1 326 ? 2.235 -17.288 -16.421 1.00 90.25 326 GLY A O 1
ATOM 2532 N N . PRO A 1 327 ? 2.560 -18.031 -14.314 1.00 86.25 327 PRO A N 1
ATOM 2533 C CA . PRO A 1 327 ? 2.076 -19.374 -14.588 1.00 86.25 327 PRO A CA 1
ATOM 2534 C C . PRO A 1 327 ? 0.549 -19.388 -14.776 1.00 86.25 327 PRO A C 1
ATOM 2536 O O . PRO A 1 327 ? -0.150 -18.443 -14.400 1.00 86.25 327 PRO A O 1
ATOM 2539 N N . GLU A 1 328 ? 0.021 -20.449 -15.386 1.00 85.25 328 GLU A N 1
ATOM 2540 C CA . GLU A 1 328 ? -1.389 -20.516 -15.789 1.00 85.25 328 GLU A CA 1
ATOM 2541 C C . GLU A 1 328 ? -2.353 -20.401 -14.601 1.00 85.25 328 GLU A C 1
ATOM 2543 O O . GLU A 1 328 ? -3.348 -19.682 -14.691 1.00 85.25 328 GLU A O 1
ATOM 2548 N N . GLU A 1 329 ? -2.013 -21.012 -13.468 1.00 81.62 329 GLU A N 1
ATOM 2549 C CA . GLU A 1 329 ? -2.783 -20.990 -12.223 1.00 81.62 329 GLU A CA 1
ATOM 2550 C C . GLU A 1 329 ? -2.936 -19.597 -11.595 1.00 81.62 329 GLU A C 1
ATOM 2552 O O . GLU A 1 329 ? -3.882 -19.352 -10.841 1.00 81.62 329 GLU A O 1
ATOM 2557 N N . LEU A 1 330 ? -2.032 -18.661 -11.907 1.00 83.69 330 LEU A N 1
ATOM 2558 C CA . LEU A 1 330 ? -2.175 -17.281 -11.455 1.00 83.69 330 LEU A CA 1
ATOM 2559 C C . LEU A 1 330 ? -3.319 -16.588 -12.207 1.00 83.69 330 LEU A C 1
ATOM 2561 O O . LEU A 1 330 ? -3.957 -15.697 -11.656 1.00 83.69 330 LEU A O 1
ATOM 2565 N N . GLY A 1 331 ? -3.574 -16.961 -13.466 1.00 86.75 331 GLY A N 1
ATOM 2566 C CA . GLY A 1 331 ? -4.638 -16.362 -14.274 1.00 86.75 331 GLY A CA 1
ATOM 2567 C C . GLY A 1 331 ? -4.522 -14.839 -14.428 1.00 86.75 331 GLY A C 1
ATOM 2568 O O . GLY A 1 331 ? -5.524 -14.182 -14.718 1.00 86.75 331 GLY A O 1
ATOM 2569 N N . LEU A 1 332 ? -3.331 -14.266 -14.206 1.00 90.94 332 LEU A N 1
ATOM 2570 C CA . LEU A 1 332 ? -3.076 -12.833 -14.307 1.00 90.94 332 LEU A CA 1
ATOM 2571 C C . LEU A 1 332 ? -3.025 -12.437 -15.781 1.00 90.94 332 LEU A C 1
ATOM 2573 O O . LEU A 1 332 ? -2.178 -12.907 -16.539 1.00 90.94 332 LEU A O 1
ATOM 2577 N N . THR A 1 333 ? -3.920 -11.545 -16.184 1.00 94.00 333 THR A N 1
ATOM 2578 C CA . THR A 1 333 ? -3.955 -10.968 -17.523 1.00 94.00 333 THR A CA 1
ATOM 2579 C C . THR A 1 333 ? -3.943 -9.449 -17.469 1.00 94.00 333 THR A C 1
ATOM 2581 O O . THR A 1 333 ? -4.507 -8.837 -16.563 1.00 94.00 333 THR A O 1
ATOM 2584 N N . VAL A 1 334 ? -3.293 -8.843 -18.454 1.00 94.75 334 VAL A N 1
ATOM 2585 C CA . VAL A 1 334 ? -3.232 -7.395 -18.668 1.00 94.75 334 VAL A CA 1
ATOM 2586 C C . VAL A 1 334 ? -3.660 -7.093 -20.095 1.00 94.75 334 VAL A C 1
ATOM 2588 O O . VAL A 1 334 ? -3.341 -7.859 -21.007 1.00 94.75 334 VAL A O 1
ATOM 2591 N N . ARG A 1 335 ? -4.375 -5.988 -20.300 1.00 94.88 335 ARG A N 1
ATOM 2592 C CA . ARG A 1 335 ? -4.842 -5.550 -21.618 1.00 94.88 335 ARG A CA 1
ATOM 2593 C C . ARG A 1 335 ? -4.377 -4.124 -21.897 1.00 94.88 335 ARG A C 1
ATOM 2595 O O . ARG A 1 335 ? -4.319 -3.291 -20.996 1.00 94.88 335 ARG A O 1
ATOM 2602 N N . ALA A 1 336 ? -4.018 -3.850 -23.146 1.00 93.62 336 ALA A N 1
ATOM 2603 C CA . ALA A 1 336 ? -3.609 -2.523 -23.583 1.00 93.62 336 ALA A CA 1
ATOM 2604 C C . ALA A 1 336 ? -4.733 -1.505 -23.336 1.00 93.62 336 ALA A C 1
ATOM 2606 O O . ALA A 1 336 ? -5.894 -1.764 -23.643 1.00 93.62 336 ALA A O 1
ATOM 2607 N N . GLY A 1 337 ? -4.381 -0.350 -22.769 1.00 90.50 337 GLY A N 1
ATOM 2608 C CA . GLY A 1 337 ? -5.339 0.716 -22.460 1.00 90.50 337 GLY A CA 1
ATOM 2609 C C . GLY A 1 337 ? -6.182 0.522 -21.190 1.00 90.50 337 GLY A C 1
ATOM 2610 O O . GLY A 1 337 ? -6.851 1.471 -20.794 1.00 90.50 337 GLY A O 1
ATOM 2611 N N . GLU A 1 338 ? -6.131 -0.637 -20.523 1.00 92.06 338 GLU A N 1
ATOM 2612 C CA . GLU A 1 338 ? -6.774 -0.842 -19.215 1.00 92.06 338 GLU A CA 1
ATOM 2613 C C . GLU A 1 338 ? -5.813 -0.460 -18.080 1.00 92.06 338 GLU A C 1
ATOM 2615 O O . GLU A 1 338 ? -4.661 -0.892 -18.077 1.00 92.06 338 GLU A O 1
ATOM 2620 N N . ASP A 1 339 ? -6.278 0.320 -17.096 1.00 90.19 339 ASP A N 1
ATOM 2621 C CA . ASP A 1 339 ? -5.530 0.675 -15.878 1.00 90.19 339 ASP A CA 1
ATOM 2622 C C . ASP A 1 339 ? -5.777 -0.314 -14.726 1.00 90.19 339 ASP A C 1
ATOM 2624 O O . ASP A 1 339 ? -5.689 0.024 -13.546 1.00 90.19 339 ASP A O 1
ATOM 2628 N N . PHE A 1 340 ? -6.068 -1.567 -15.072 1.00 89.56 340 PHE A N 1
ATOM 2629 C CA . PHE A 1 340 ? -6.169 -2.680 -14.143 1.00 89.56 340 PHE A CA 1
ATOM 2630 C C . PHE A 1 340 ? -5.670 -3.975 -14.798 1.00 89.56 340 PHE A C 1
ATOM 2632 O O . PHE A 1 340 ? -5.697 -4.142 -16.016 1.00 89.56 340 PHE A O 1
ATOM 2639 N N . ALA A 1 341 ? -5.223 -4.913 -13.972 1.00 90.94 341 ALA A N 1
ATOM 2640 C CA . ALA A 1 341 ? -4.980 -6.293 -14.352 1.00 90.94 341 ALA A CA 1
ATOM 2641 C C . ALA A 1 341 ? -6.111 -7.181 -13.828 1.00 90.94 341 ALA A C 1
ATOM 2643 O O . ALA A 1 341 ? -6.774 -6.842 -12.847 1.00 90.94 341 ALA A O 1
ATOM 2644 N N . ARG A 1 342 ? -6.330 -8.334 -14.458 1.00 90.06 342 ARG A N 1
ATOM 2645 C CA . ARG A 1 342 ? -7.307 -9.327 -14.003 1.00 90.06 342 ARG A CA 1
ATOM 2646 C C . ARG A 1 342 ? -6.586 -10.550 -13.472 1.00 90.06 342 ARG A C 1
ATOM 2648 O O . ARG A 1 342 ? -5.802 -11.113 -14.218 1.00 90.06 342 ARG A O 1
ATOM 2655 N N . VAL A 1 343 ? -6.863 -10.984 -12.246 1.00 86.81 343 VAL A N 1
ATOM 2656 C CA . VAL A 1 343 ? -6.263 -12.185 -11.637 1.00 86.81 343 VAL A CA 1
ATOM 2657 C C . VAL A 1 343 ? -7.378 -13.107 -11.182 1.00 86.81 343 VAL A C 1
ATOM 2659 O O . VAL A 1 343 ? -8.114 -12.759 -10.262 1.00 86.81 343 VAL A O 1
ATOM 2662 N N . ASN A 1 344 ? -7.559 -14.248 -11.849 1.00 76.50 344 ASN A N 1
ATOM 2663 C CA . ASN A 1 344 ? -8.619 -15.208 -11.509 1.00 76.50 344 ASN A CA 1
ATOM 2664 C C . ASN A 1 344 ? -10.017 -14.556 -11.372 1.00 76.50 344 ASN A C 1
ATOM 2666 O O . ASN A 1 344 ? -10.770 -14.835 -10.445 1.00 76.50 344 ASN A O 1
ATOM 2670 N N . GLY A 1 345 ? -10.349 -13.630 -12.282 1.00 69.44 345 GLY A N 1
ATOM 2671 C CA . GLY A 1 345 ? -11.622 -12.891 -12.284 1.00 69.44 345 GLY A CA 1
ATOM 2672 C C . GLY A 1 345 ? -11.665 -11.646 -11.385 1.00 69.44 345 GLY A C 1
ATOM 2673 O O . GLY A 1 345 ? -12.569 -10.828 -11.540 1.00 69.44 345 GLY A O 1
ATOM 2674 N N . THR A 1 346 ? -10.674 -11.450 -10.513 1.00 74.69 346 THR A N 1
ATOM 2675 C CA . THR A 1 346 ? -10.520 -10.236 -9.686 1.00 74.69 346 THR A CA 1
ATOM 2676 C C . THR A 1 346 ? -9.818 -9.131 -10.456 1.00 74.69 346 THR A C 1
ATOM 2678 O O . THR A 1 346 ? -9.070 -9.420 -11.387 1.00 74.69 346 THR A O 1
ATOM 2681 N N . MET A 1 347 ? -10.045 -7.870 -10.085 1.00 83.44 347 MET A N 1
ATOM 2682 C CA . MET A 1 347 ? -9.357 -6.725 -10.691 1.00 83.44 347 MET A CA 1
ATOM 2683 C C . MET A 1 347 ? -8.347 -6.120 -9.719 1.00 83.44 347 MET A C 1
ATOM 2685 O O . MET A 1 347 ? -8.646 -5.886 -8.548 1.00 83.44 347 MET A O 1
ATOM 2689 N N . VAL A 1 348 ? -7.151 -5.858 -10.233 1.00 82.69 348 VAL A N 1
ATOM 2690 C CA . VAL A 1 348 ? -6.033 -5.230 -9.532 1.00 82.69 348 VAL A CA 1
ATOM 2691 C C . VAL A 1 348 ? -5.770 -3.904 -10.216 1.00 82.69 348 VAL A C 1
ATOM 2693 O O . VAL A 1 348 ? -5.405 -3.897 -11.388 1.00 82.69 348 VAL A O 1
ATOM 2696 N N . ALA A 1 349 ? -5.953 -2.791 -9.512 1.00 83.50 349 ALA A N 1
ATOM 2697 C CA . ALA A 1 349 ? -5.626 -1.485 -10.069 1.00 83.50 349 ALA A CA 1
ATOM 2698 C C . ALA A 1 349 ? -4.137 -1.423 -10.444 1.00 83.50 349 ALA A C 1
ATOM 2700 O O . ALA A 1 349 ? -3.274 -1.845 -9.674 1.00 83.50 349 ALA A O 1
ATOM 2701 N N . LEU A 1 350 ? -3.856 -0.893 -11.627 1.00 86.12 350 LEU A N 1
ATOM 2702 C CA . LEU A 1 350 ? -2.519 -0.545 -12.081 1.00 86.12 350 LEU A CA 1
ATOM 2703 C C . LEU A 1 350 ? -2.349 0.968 -11.960 1.00 86.12 350 LEU A C 1
ATOM 2705 O O . LEU A 1 350 ? -3.300 1.737 -12.101 1.00 86.12 350 LEU A O 1
ATOM 2709 N N . GLU A 1 351 ? -1.125 1.427 -11.719 1.00 84.69 351 GLU A N 1
ATOM 2710 C CA . GLU A 1 351 ? -0.854 2.863 -11.626 1.00 84.69 351 GLU A CA 1
ATOM 2711 C C . GLU A 1 351 ? -1.055 3.584 -12.973 1.00 84.69 351 GLU A C 1
ATOM 2713 O O . GLU A 1 351 ? -1.376 4.777 -13.009 1.00 84.69 351 GLU A O 1
ATOM 2718 N N . SER A 1 352 ? -0.887 2.848 -14.072 1.00 86.44 352 SER A N 1
ATOM 2719 C CA . SER A 1 352 ? -1.056 3.278 -15.461 1.00 86.44 352 SER A CA 1
ATOM 2720 C C . SER A 1 352 ? -1.444 2.088 -16.354 1.00 86.44 352 SER A C 1
ATOM 2722 O O . SER A 1 352 ? -1.260 0.931 -15.966 1.00 86.44 352 SER A O 1
ATOM 2724 N N . PRO A 1 353 ? -1.992 2.326 -17.556 1.00 91.00 353 PRO A N 1
ATOM 2725 C CA . PRO A 1 353 ? -2.303 1.234 -18.465 1.00 91.00 353 PRO A CA 1
ATOM 2726 C C . PRO A 1 353 ? -1.052 0.575 -19.060 1.00 91.00 353 PRO A C 1
ATOM 2728 O O . PRO A 1 353 ? 0.037 1.152 -19.097 1.00 91.00 353 PRO A O 1
ATOM 2731 N N . LEU A 1 354 ? -1.221 -0.635 -19.601 1.00 91.50 354 LEU A N 1
ATOM 2732 C CA . LEU A 1 354 ? -0.247 -1.221 -20.526 1.00 91.50 354 LEU A CA 1
ATOM 2733 C C . LEU A 1 354 ? -0.166 -0.330 -21.778 1.00 91.50 354 LEU A C 1
ATOM 2735 O O . LEU A 1 354 ? -1.148 -0.182 -22.510 1.00 91.50 354 LEU A O 1
ATOM 2739 N N . VAL A 1 355 ? 1.011 0.242 -22.036 1.00 88.69 355 VAL A N 1
ATOM 2740 C CA . VAL A 1 355 ? 1.257 1.183 -23.139 1.00 88.69 355 VAL A CA 1
ATOM 2741 C C . VAL A 1 355 ? 2.315 0.661 -24.100 1.00 88.69 355 VAL A C 1
ATOM 2743 O O . VAL A 1 355 ? 3.253 -0.037 -23.715 1.00 88.69 355 VAL A O 1
ATOM 2746 N N . LYS A 1 356 ? 2.201 1.035 -25.377 1.00 87.00 356 LYS A N 1
ATOM 2747 C CA . LYS A 1 356 ? 3.215 0.730 -26.389 1.00 87.00 356 LYS A CA 1
ATOM 2748 C C . LYS A 1 356 ? 4.123 1.938 -26.596 1.00 87.00 356 LYS A C 1
ATOM 2750 O O . LYS A 1 356 ? 3.710 2.936 -27.181 1.00 87.00 356 LYS A O 1
ATOM 2755 N N . THR A 1 357 ? 5.381 1.823 -26.183 1.00 81.75 357 THR A N 1
ATOM 2756 C CA . THR A 1 357 ? 6.371 2.906 -26.286 1.00 81.75 357 THR A CA 1
ATOM 2757 C C . THR A 1 357 ? 7.581 2.412 -27.065 1.00 81.75 357 THR A C 1
ATOM 2759 O O . THR A 1 357 ? 8.172 1.389 -26.730 1.00 81.75 357 THR A O 1
ATOM 2762 N N . GLY A 1 358 ? 7.933 3.105 -28.153 1.00 78.12 358 GLY A N 1
ATOM 2763 C CA . GLY A 1 358 ? 9.032 2.677 -29.030 1.00 78.12 358 GLY A CA 1
ATOM 2764 C C . GLY A 1 358 ? 8.791 1.322 -29.711 1.00 78.12 358 GLY A C 1
ATOM 2765 O O . GLY A 1 358 ? 9.747 0.623 -30.027 1.00 78.12 358 GLY A O 1
ATOM 2766 N N . GLY A 1 359 ? 7.524 0.936 -29.905 1.00 85.25 359 GLY A N 1
ATOM 2767 C CA . GLY A 1 359 ? 7.141 -0.355 -30.486 1.00 85.25 359 GLY A CA 1
ATOM 2768 C C . GLY A 1 359 ? 7.061 -1.514 -29.486 1.00 85.25 359 GLY A C 1
ATOM 2769 O O . GLY A 1 359 ? 6.599 -2.584 -29.871 1.00 85.25 359 GLY A O 1
ATOM 2770 N N . VAL A 1 360 ? 7.430 -1.295 -28.221 1.00 90.44 360 VAL A N 1
ATOM 2771 C CA . VAL A 1 360 ? 7.448 -2.319 -27.169 1.00 90.44 360 VAL A CA 1
ATOM 2772 C C . VAL A 1 360 ? 6.308 -2.089 -26.179 1.00 90.44 360 VAL A C 1
ATOM 2774 O O . VAL A 1 360 ? 6.102 -0.965 -25.718 1.00 90.44 360 VAL A O 1
ATOM 2777 N N . SER A 1 361 ? 5.576 -3.153 -25.853 1.00 93.69 361 SER A N 1
ATOM 2778 C CA . SER A 1 361 ? 4.540 -3.142 -24.815 1.00 93.69 361 SER A CA 1
ATOM 2779 C C . SER A 1 361 ? 5.191 -3.081 -23.432 1.00 93.69 361 SER A C 1
ATOM 2781 O O . SER A 1 361 ? 6.068 -3.889 -23.112 1.00 93.69 361 SER A O 1
ATOM 2783 N N . ARG A 1 362 ? 4.781 -2.103 -22.624 1.00 92.69 362 ARG A N 1
ATOM 2784 C CA . ARG A 1 362 ? 5.334 -1.799 -21.304 1.00 92.69 362 ARG A CA 1
ATOM 2785 C C . ARG A 1 362 ? 4.222 -1.590 -20.296 1.00 92.69 362 ARG A C 1
ATOM 2787 O O . ARG A 1 362 ? 3.248 -0.906 -20.593 1.00 92.69 362 ARG A O 1
ATOM 2794 N N . LEU A 1 363 ? 4.409 -2.131 -19.104 1.00 92.69 363 LEU A N 1
ATOM 2795 C CA . LEU A 1 363 ? 3.448 -2.039 -18.009 1.00 92.69 363 LEU A CA 1
ATOM 2796 C C . LEU A 1 363 ? 4.083 -1.418 -16.768 1.00 92.69 363 LEU A C 1
ATOM 2798 O O . LEU A 1 363 ? 5.306 -1.539 -16.599 1.00 92.69 363 LEU A O 1
ATOM 2802 N N . PRO A 1 364 ? 3.290 -0.757 -15.909 1.00 90.56 364 PRO A N 1
ATOM 2803 C CA . PRO A 1 364 ? 3.767 -0.362 -14.597 1.00 90.56 364 PRO A CA 1
ATOM 2804 C C . PRO A 1 364 ? 4.067 -1.609 -13.768 1.00 90.56 364 PRO A C 1
ATOM 2806 O O . PRO A 1 364 ? 3.288 -2.556 -13.691 1.00 90.56 364 PRO A O 1
ATOM 2809 N N . TRP A 1 365 ? 5.247 -1.620 -13.169 1.00 87.94 365 TRP A N 1
ATOM 2810 C CA . TRP A 1 365 ? 5.775 -2.781 -12.480 1.00 87.94 365 TRP A CA 1
ATOM 2811 C C . TRP A 1 365 ? 5.507 -2.762 -10.982 1.00 87.94 365 TRP A C 1
ATOM 2813 O O . TRP A 1 365 ? 5.478 -3.825 -10.382 1.00 87.94 365 TRP A O 1
ATOM 2823 N N . VAL A 1 366 ? 5.334 -1.595 -10.357 1.00 79.19 366 VAL A N 1
ATOM 2824 C CA . VAL A 1 366 ? 5.296 -1.500 -8.888 1.00 79.19 366 VAL A CA 1
ATOM 2825 C C . VAL A 1 366 ? 4.169 -2.363 -8.312 1.00 79.19 366 VAL A C 1
ATOM 2827 O O . VAL A 1 366 ? 4.464 -3.268 -7.536 1.00 79.19 366 VAL A O 1
ATOM 2830 N N . SER A 1 367 ? 2.930 -2.199 -8.784 1.00 75.62 367 SER A N 1
ATOM 2831 C CA . SER A 1 367 ? 1.799 -3.031 -8.345 1.00 75.62 367 SER A CA 1
ATOM 2832 C C . SER A 1 367 ? 1.881 -4.501 -8.777 1.00 75.62 367 SER A C 1
ATOM 2834 O O . SER A 1 367 ? 1.327 -5.372 -8.108 1.00 75.62 367 SER A O 1
ATOM 2836 N N . LEU A 1 368 ? 2.573 -4.814 -9.879 1.00 83.69 368 LEU A N 1
ATOM 2837 C CA . LEU A 1 368 ? 2.638 -6.179 -10.420 1.00 83.69 368 LEU A CA 1
ATOM 2838 C C . LEU A 1 368 ? 3.809 -7.004 -9.887 1.00 83.69 368 LEU A C 1
ATOM 2840 O O . LEU A 1 368 ? 3.663 -8.211 -9.703 1.00 83.69 368 LEU A O 1
ATOM 2844 N N . GLY A 1 369 ? 4.938 -6.374 -9.561 1.00 83.12 369 GLY A N 1
ATOM 2845 C CA . GLY A 1 369 ? 6.099 -7.033 -8.964 1.00 83.12 369 GLY A CA 1
ATOM 2846 C C . GLY A 1 369 ? 5.747 -7.753 -7.668 1.00 83.12 369 GLY A C 1
ATOM 2847 O O . GLY A 1 369 ? 6.323 -8.794 -7.358 1.00 83.12 369 GLY A O 1
ATOM 2848 N N . TYR A 1 370 ? 4.709 -7.265 -6.992 1.00 77.31 370 TYR A N 1
ATOM 2849 C CA . TYR A 1 370 ? 4.110 -7.837 -5.798 1.00 77.31 370 TYR A CA 1
ATOM 2850 C C . TYR A 1 370 ? 3.653 -9.287 -6.000 1.00 77.31 370 TYR A C 1
ATOM 2852 O O . TYR A 1 370 ? 4.034 -10.157 -5.219 1.00 77.31 370 TYR A O 1
ATOM 2860 N N . PHE A 1 371 ? 2.940 -9.581 -7.092 1.00 78.94 371 PHE A N 1
ATOM 2861 C CA . PHE A 1 371 ? 2.470 -10.938 -7.418 1.00 78.94 371 PHE A CA 1
ATOM 2862 C C . PHE A 1 371 ? 3.615 -11.921 -7.655 1.00 78.94 371 PHE A C 1
ATOM 2864 O O . PHE A 1 371 ? 3.479 -13.119 -7.416 1.00 78.94 371 PHE A O 1
ATOM 2871 N N . PHE A 1 372 ? 4.758 -11.402 -8.097 1.00 85.00 372 PHE A N 1
ATOM 2872 C CA . PHE A 1 372 ? 5.937 -12.188 -8.437 1.00 85.00 372 PHE A CA 1
ATOM 2873 C C . PHE A 1 372 ? 7.001 -12.185 -7.329 1.00 85.00 372 PHE A C 1
ATOM 2875 O O . PHE A 1 372 ? 8.078 -12.757 -7.502 1.00 85.00 372 PHE A O 1
ATOM 2882 N N . GLY A 1 373 ? 6.709 -11.557 -6.183 1.00 83.44 373 GLY A N 1
ATOM 2883 C CA . GLY A 1 373 ? 7.622 -11.455 -5.045 1.00 83.44 373 GLY A CA 1
ATOM 2884 C C . GLY A 1 373 ? 8.857 -10.590 -5.306 1.00 83.44 373 GLY A C 1
ATOM 2885 O O . GLY A 1 373 ? 9.837 -10.707 -4.574 1.00 83.44 373 GLY A O 1
ATOM 2886 N N . TYR A 1 374 ? 8.831 -9.752 -6.343 1.00 89.00 374 TYR A N 1
ATOM 2887 C CA . TYR A 1 374 ? 9.908 -8.833 -6.686 1.00 89.00 374 TYR A CA 1
ATOM 2888 C C . TYR A 1 374 ? 9.696 -7.466 -6.041 1.00 89.00 374 TYR A C 1
ATOM 2890 O O . TYR A 1 374 ? 8.638 -6.849 -6.154 1.00 89.00 374 TYR A O 1
ATOM 2898 N N . ARG A 1 375 ? 10.767 -6.947 -5.453 1.00 88.38 375 ARG A N 1
ATOM 2899 C CA . ARG A 1 375 ? 10.907 -5.568 -4.989 1.00 88.38 375 ARG A CA 1
ATOM 2900 C C . ARG A 1 375 ? 11.818 -4.807 -5.936 1.00 88.38 375 ARG A C 1
ATOM 2902 O O . ARG A 1 375 ? 12.673 -5.411 -6.584 1.00 88.38 375 ARG A O 1
ATOM 2909 N N . VAL A 1 376 ? 11.662 -3.488 -6.010 1.00 90.69 376 VAL A N 1
ATOM 2910 C CA . VAL A 1 376 ? 12.503 -2.642 -6.866 1.00 90.69 376 VAL A CA 1
ATOM 2911 C C . VAL A 1 376 ? 13.327 -1.680 -6.034 1.00 90.69 376 VAL A C 1
ATOM 2913 O O . VAL A 1 376 ? 12.829 -1.072 -5.090 1.00 90.69 376 VAL A O 1
ATOM 2916 N N . GLN A 1 377 ? 14.591 -1.520 -6.416 1.00 92.44 377 GLN A N 1
ATOM 2917 C CA . GLN A 1 377 ? 15.487 -0.534 -5.835 1.00 92.44 377 GLN A CA 1
ATOM 2918 C C . GLN A 1 377 ? 16.263 0.204 -6.925 1.00 92.44 377 GLN A C 1
ATOM 2920 O O . GLN A 1 377 ? 17.028 -0.391 -7.684 1.00 92.44 377 GLN A O 1
ATOM 2925 N N . TRP A 1 378 ? 16.108 1.523 -6.980 1.00 92.62 378 TRP A N 1
ATOM 2926 C CA . TRP A 1 378 ? 16.882 2.380 -7.875 1.00 92.62 378 TRP A CA 1
ATOM 2927 C C . TRP A 1 378 ? 18.266 2.662 -7.292 1.00 92.62 378 TRP A C 1
ATOM 2929 O O . TRP A 1 378 ? 18.393 3.214 -6.205 1.00 92.62 378 TRP A O 1
ATOM 2939 N N . LEU A 1 379 ? 19.326 2.304 -8.014 1.00 92.81 379 LEU A N 1
ATOM 2940 C CA . LEU A 1 379 ? 20.715 2.432 -7.548 1.00 92.81 379 LEU A CA 1
ATOM 2941 C C . LEU A 1 379 ? 21.438 3.647 -8.152 1.00 92.81 379 LEU A C 1
ATOM 2943 O O . LEU A 1 379 ? 22.598 3.907 -7.830 1.00 92.81 379 LEU A O 1
ATOM 2947 N N . GLY A 1 380 ? 20.784 4.357 -9.070 1.00 90.50 380 GLY A N 1
ATOM 2948 C CA . GLY A 1 380 ? 21.336 5.495 -9.794 1.00 90.50 380 GLY A CA 1
ATOM 2949 C C . GLY A 1 380 ? 20.549 5.795 -11.074 1.00 90.50 380 GLY A C 1
ATOM 2950 O O . GLY A 1 380 ? 19.473 5.229 -11.277 1.00 90.50 380 GLY A O 1
ATOM 2951 N N . PRO A 1 381 ? 21.083 6.652 -11.963 1.00 85.94 381 PRO A N 1
ATOM 2952 C CA . PRO A 1 381 ? 20.302 7.213 -13.071 1.00 85.94 381 PRO A CA 1
ATOM 2953 C C . PRO A 1 381 ? 19.953 6.177 -14.143 1.00 85.94 381 PRO A C 1
ATOM 2955 O O . PRO A 1 381 ? 18.964 6.312 -14.850 1.00 85.94 381 PRO A O 1
ATOM 2958 N N . GLU A 1 382 ? 20.758 5.127 -14.254 1.00 88.19 382 GLU A N 1
ATOM 2959 C CA . GLU A 1 382 ? 20.600 4.059 -15.242 1.00 88.19 382 GLU A CA 1
ATOM 2960 C C . GLU A 1 382 ? 20.827 2.687 -14.598 1.00 88.19 382 GLU A C 1
ATOM 2962 O O . GLU A 1 382 ? 21.345 1.762 -15.227 1.00 88.19 382 GLU A O 1
ATOM 2967 N N . ARG A 1 383 ? 20.523 2.591 -13.297 1.00 93.06 383 ARG A N 1
ATOM 2968 C CA . ARG A 1 383 ? 20.731 1.382 -12.506 1.00 93.06 383 ARG A CA 1
ATOM 2969 C C . ARG A 1 383 ? 19.518 1.079 -11.656 1.00 93.06 383 ARG A C 1
ATOM 2971 O O . ARG A 1 383 ? 19.126 1.899 -10.826 1.00 93.06 383 ARG A O 1
ATOM 2978 N N . VAL A 1 384 ? 18.980 -0.119 -11.817 1.00 94.94 384 VAL A N 1
ATOM 2979 C CA . VAL A 1 384 ? 17.842 -0.600 -11.037 1.00 94.94 384 VAL A CA 1
ATOM 2980 C C . VAL A 1 384 ? 18.012 -2.079 -10.735 1.00 94.94 384 VAL A C 1
ATOM 2982 O O . VAL A 1 384 ? 18.431 -2.851 -11.595 1.00 94.94 384 VAL A O 1
ATOM 2985 N N . ALA A 1 385 ? 17.704 -2.454 -9.500 1.00 95.88 385 ALA A N 1
ATOM 2986 C CA . ALA A 1 385 ? 17.674 -3.828 -9.038 1.00 95.88 385 ALA A CA 1
ATOM 2987 C C . ALA A 1 385 ? 16.231 -4.292 -8.844 1.00 95.88 385 ALA A C 1
ATOM 2989 O O . ALA A 1 385 ? 15.417 -3.580 -8.257 1.00 95.88 385 ALA A O 1
ATOM 2990 N N . PHE A 1 386 ? 15.958 -5.511 -9.293 1.00 95.06 386 PHE A N 1
ATOM 2991 C CA . PHE A 1 386 ? 14.765 -6.286 -8.997 1.00 95.06 386 PHE A CA 1
ATOM 2992 C C . PHE A 1 386 ? 15.181 -7.424 -8.071 1.00 95.06 386 PHE A C 1
ATOM 2994 O O . PHE A 1 386 ? 16.007 -8.261 -8.437 1.00 95.06 386 PHE A O 1
ATOM 3001 N N . LEU A 1 387 ? 14.642 -7.425 -6.859 1.00 93.69 387 LEU A N 1
ATOM 3002 C CA . LEU A 1 387 ? 15.025 -8.332 -5.784 1.00 93.69 387 LEU A CA 1
ATOM 3003 C C . LEU A 1 387 ? 13.848 -9.230 -5.435 1.00 93.69 387 LEU A C 1
ATOM 3005 O O . LEU A 1 387 ? 12.822 -8.743 -4.970 1.00 93.69 387 LEU A O 1
ATOM 3009 N N . ARG A 1 388 ? 13.990 -10.533 -5.657 1.00 91.44 388 ARG A N 1
ATOM 3010 C CA . ARG A 1 388 ? 12.991 -11.538 -5.298 1.00 91.44 388 ARG A CA 1
ATOM 3011 C C . ARG A 1 388 ? 13.464 -12.309 -4.083 1.00 91.44 388 ARG A C 1
ATOM 3013 O O . ARG A 1 388 ? 14.540 -12.897 -4.132 1.00 91.44 388 ARG A O 1
ATOM 3020 N N . ASN A 1 389 ? 12.664 -12.296 -3.015 1.00 87.06 389 ASN A N 1
ATOM 3021 C CA . ASN A 1 389 ? 12.998 -12.910 -1.721 1.00 87.06 389 ASN A CA 1
ATOM 3022 C C . ASN A 1 389 ? 14.371 -12.473 -1.173 1.00 87.06 389 ASN A C 1
ATOM 3024 O O . ASN A 1 389 ? 15.134 -13.276 -0.642 1.00 87.06 389 ASN A O 1
ATOM 3028 N N . LEU A 1 390 ? 14.691 -11.189 -1.342 1.00 89.00 390 LEU A N 1
ATOM 3029 C CA . LEU A 1 390 ? 15.924 -10.567 -0.874 1.00 89.00 390 LEU A CA 1
ATOM 3030 C C . LEU A 1 390 ? 15.601 -9.186 -0.301 1.00 89.00 390 LEU A C 1
ATOM 3032 O O . LEU A 1 390 ? 14.948 -8.375 -0.958 1.00 89.00 390 LEU A O 1
ATOM 3036 N N . ASP A 1 391 ? 16.113 -8.905 0.895 1.00 87.62 391 ASP A N 1
ATOM 3037 C CA . ASP A 1 391 ? 15.968 -7.597 1.550 1.00 87.62 391 ASP A CA 1
ATOM 3038 C C . ASP A 1 391 ? 17.083 -6.612 1.170 1.00 87.62 391 ASP A C 1
ATOM 3040 O O . ASP A 1 391 ? 17.020 -5.428 1.489 1.00 87.62 391 ASP A O 1
ATOM 3044 N N . GLN A 1 392 ? 18.117 -7.087 0.474 1.00 91.38 392 GLN A N 1
ATOM 3045 C CA . GLN A 1 392 ? 19.221 -6.276 -0.027 1.00 91.38 392 GLN A CA 1
ATOM 3046 C C . GLN A 1 392 ? 19.927 -6.972 -1.190 1.00 91.38 392 GLN A C 1
ATOM 3048 O O . GLN A 1 392 ? 19.792 -8.179 -1.395 1.00 91.38 392 GLN A O 1
ATOM 3053 N N . LEU A 1 393 ? 20.726 -6.210 -1.936 1.00 94.38 393 LEU A N 1
ATOM 3054 C CA . LEU A 1 393 ? 21.588 -6.776 -2.967 1.00 94.38 393 LEU A CA 1
ATOM 3055 C C . LEU A 1 393 ? 22.629 -7.731 -2.355 1.00 94.38 393 LEU A C 1
ATOM 3057 O O . LEU A 1 393 ? 23.331 -7.330 -1.413 1.00 94.38 393 LEU A O 1
ATOM 3061 N N . PRO A 1 394 ? 22.798 -8.940 -2.925 1.00 96.25 394 PRO A N 1
ATOM 3062 C CA . PRO A 1 394 ? 23.868 -9.852 -2.539 1.00 96.25 394 PRO A CA 1
ATOM 3063 C C . PRO A 1 394 ? 25.239 -9.167 -2.608 1.00 96.25 394 PRO A C 1
ATOM 3065 O O . PRO A 1 394 ? 25.491 -8.348 -3.495 1.00 96.25 394 PRO A O 1
ATOM 3068 N N . GLU A 1 395 ? 26.139 -9.499 -1.678 1.00 95.31 395 GLU A N 1
ATOM 3069 C CA . GLU A 1 395 ? 27.476 -8.882 -1.595 1.00 95.31 395 GLU A CA 1
ATOM 3070 C C . GLU A 1 395 ? 28.275 -9.068 -2.891 1.00 95.31 395 GLU A C 1
ATOM 3072 O O . GLU A 1 395 ? 28.947 -8.147 -3.344 1.00 95.31 395 GLU A O 1
ATOM 3077 N N . GLU A 1 396 ? 28.156 -10.231 -3.529 1.00 96.12 396 GLU A N 1
ATOM 3078 C CA . GLU A 1 396 ? 28.798 -10.520 -4.813 1.00 96.12 396 GLU A CA 1
ATOM 3079 C C . GLU A 1 396 ? 28.330 -9.540 -5.893 1.00 96.12 396 GLU A C 1
ATOM 3081 O O . GLU A 1 396 ? 29.151 -8.936 -6.583 1.00 96.12 396 GLU A O 1
ATOM 3086 N N . VAL A 1 397 ? 27.014 -9.318 -5.990 1.00 96.44 397 VAL A N 1
ATOM 3087 C CA . VAL A 1 397 ? 26.426 -8.370 -6.944 1.00 96.44 397 VAL A CA 1
ATOM 3088 C C . VAL A 1 397 ? 26.875 -6.945 -6.618 1.00 96.44 397 VAL A C 1
ATOM 3090 O O . VAL A 1 397 ? 27.242 -6.192 -7.518 1.00 96.44 397 VAL A O 1
ATOM 3093 N N . ARG A 1 398 ? 26.920 -6.559 -5.334 1.00 95.00 398 ARG A N 1
ATOM 3094 C CA . ARG A 1 398 ? 27.430 -5.240 -4.914 1.00 95.00 398 ARG A CA 1
ATOM 3095 C C . ARG A 1 398 ? 28.899 -5.043 -5.285 1.00 95.00 398 ARG A C 1
ATOM 3097 O O . ARG A 1 398 ? 29.261 -3.958 -5.746 1.00 95.00 398 ARG A O 1
ATOM 3104 N N . ARG A 1 399 ? 29.729 -6.075 -5.123 1.00 94.19 399 ARG A N 1
ATOM 3105 C CA . ARG A 1 399 ? 31.143 -6.062 -5.509 1.00 94.19 399 ARG A CA 1
ATOM 3106 C C . ARG A 1 399 ? 31.303 -5.917 -7.017 1.00 94.19 399 ARG A C 1
ATOM 3108 O O . ARG A 1 399 ? 32.084 -5.073 -7.446 1.00 94.19 399 ARG A O 1
ATOM 3115 N N . GLU A 1 400 ? 30.529 -6.666 -7.798 1.00 94.44 400 GLU A N 1
ATOM 3116 C CA . GLU A 1 400 ? 30.545 -6.588 -9.262 1.00 94.44 400 GLU A CA 1
ATOM 3117 C C . GLU A 1 400 ? 30.125 -5.194 -9.760 1.00 94.44 400 GLU A C 1
ATOM 3119 O O . GLU A 1 400 ? 30.800 -4.581 -10.587 1.00 94.44 400 GLU A O 1
ATOM 3124 N N . LEU A 1 401 ? 29.077 -4.613 -9.170 1.00 91.56 401 LEU A N 1
ATOM 3125 C CA . LEU A 1 401 ? 28.643 -3.240 -9.466 1.00 91.56 401 LEU A CA 1
ATOM 3126 C C . LEU A 1 401 ? 29.656 -2.167 -9.031 1.00 91.56 401 LEU A C 1
ATOM 3128 O O . LEU A 1 401 ? 29.650 -1.050 -9.562 1.00 91.56 401 LEU A O 1
ATOM 3132 N N . GLY A 1 402 ? 30.481 -2.474 -8.027 1.00 88.69 402 GLY A N 1
ATOM 3133 C CA . GLY A 1 402 ? 31.521 -1.599 -7.490 1.00 88.69 402 GLY A CA 1
ATOM 3134 C C . GLY A 1 402 ? 32.874 -1.730 -8.187 1.00 88.69 402 GLY A C 1
ATOM 3135 O O . GLY A 1 402 ? 33.725 -0.858 -7.997 1.00 88.69 402 GLY A O 1
ATOM 3136 N N . ALA A 1 403 ? 33.082 -2.781 -8.985 1.00 85.12 403 ALA A N 1
ATOM 3137 C CA . ALA A 1 403 ? 34.346 -3.028 -9.657 1.00 85.12 403 ALA A CA 1
ATOM 3138 C C . ALA A 1 403 ? 34.698 -1.838 -10.573 1.00 85.12 403 ALA A C 1
ATOM 3140 O O . ALA A 1 403 ? 33.866 -1.411 -11.385 1.00 85.12 403 ALA A O 1
ATOM 3141 N N . PRO A 1 404 ? 35.910 -1.260 -10.453 1.00 74.75 404 PRO A N 1
ATOM 3142 C CA . PRO A 1 404 ? 36.318 -0.136 -11.278 1.00 74.75 404 PRO A CA 1
ATOM 3143 C C . PRO A 1 404 ? 36.393 -0.585 -12.735 1.00 74.75 404 PRO A C 1
ATOM 3145 O O . PRO A 1 404 ? 37.347 -1.223 -13.172 1.00 74.75 404 PRO A O 1
ATOM 3148 N N . ARG A 1 405 ? 35.376 -0.230 -13.516 1.00 68.62 405 ARG A N 1
ATOM 3149 C CA . ARG A 1 405 ? 35.391 -0.436 -14.961 1.00 68.62 405 ARG A CA 1
ATOM 3150 C C . ARG A 1 405 ? 36.216 0.694 -15.560 1.00 68.62 405 ARG A C 1
ATOM 3152 O O . ARG A 1 405 ? 35.871 1.864 -15.399 1.00 68.62 405 ARG A O 1
ATOM 3159 N N . THR A 1 406 ? 37.336 0.358 -16.199 1.00 51.97 406 THR A N 1
ATOM 3160 C CA . THR A 1 406 ? 38.246 1.325 -16.827 1.00 51.97 406 THR A CA 1
ATOM 3161 C C . THR A 1 406 ? 37.521 2.035 -17.975 1.00 51.97 406 THR A C 1
ATOM 3163 O O . THR A 1 406 ? 37.574 1.619 -19.128 1.00 51.97 406 THR A O 1
ATOM 3166 N N . MET A 1 407 ? 36.787 3.103 -17.664 1.00 52.28 407 MET A N 1
ATOM 3167 C CA . MET A 1 407 ? 36.098 3.916 -18.659 1.00 52.28 407 MET A CA 1
ATOM 3168 C C . MET A 1 407 ? 37.114 4.860 -19.295 1.00 52.28 407 MET A C 1
ATOM 3170 O O . MET A 1 407 ? 37.444 5.907 -18.740 1.00 52.28 407 MET A O 1
ATOM 3174 N N . ARG A 1 408 ? 37.623 4.508 -20.479 1.00 49.81 408 ARG A N 1
ATOM 3175 C CA . ARG A 1 408 ? 38.288 5.499 -21.332 1.00 49.81 408 ARG A CA 1
ATOM 3176 C C . ARG A 1 408 ? 37.220 6.415 -21.924 1.00 49.81 408 ARG A C 1
ATOM 3178 O O . ARG A 1 408 ? 36.585 6.092 -22.923 1.00 49.81 408 ARG A O 1
ATOM 3185 N N . MET A 1 409 ? 37.018 7.559 -21.276 1.00 53.56 409 MET A N 1
ATOM 3186 C CA . MET A 1 409 ? 36.181 8.644 -21.776 1.00 53.56 409 MET A CA 1
ATOM 3187 C C . MET A 1 409 ? 36.900 9.401 -22.898 1.00 53.56 409 MET A C 1
ATOM 3189 O O . MET A 1 409 ? 37.491 10.450 -22.667 1.00 53.56 409 MET A O 1
ATOM 3193 N N . THR A 1 410 ? 36.835 8.890 -24.123 1.00 57.00 410 THR A N 1
ATOM 3194 C CA . THR A 1 410 ? 37.115 9.694 -25.323 1.0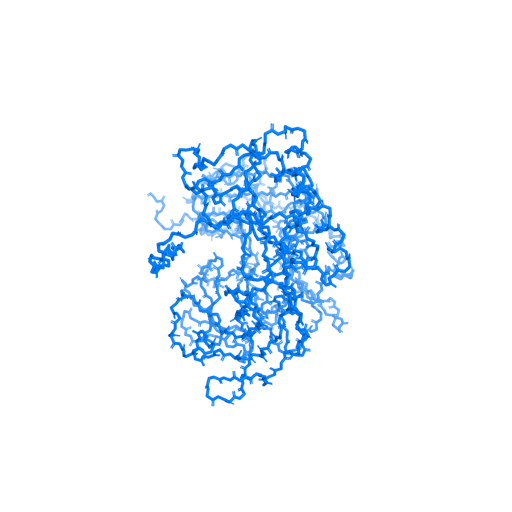0 57.00 410 THR A CA 1
ATOM 3195 C C . THR A 1 410 ? 36.089 9.361 -26.394 1.00 57.00 410 THR A C 1
ATOM 3197 O O . THR A 1 410 ? 36.333 8.557 -27.292 1.00 57.00 410 THR A O 1
ATOM 3200 N N . GLY A 1 411 ? 34.900 9.947 -26.256 1.00 70.75 411 GLY A N 1
ATOM 3201 C CA . GLY A 1 411 ? 33.854 9.872 -27.268 1.00 70.75 411 GLY A CA 1
ATOM 3202 C C . GLY A 1 411 ? 34.066 10.883 -28.393 1.00 70.75 411 GLY A C 1
ATOM 3203 O O . GLY A 1 411 ? 34.549 11.989 -28.164 1.00 70.75 411 GLY A O 1
ATOM 3204 N N . ARG A 1 412 ? 33.675 10.522 -29.620 1.00 88.00 412 ARG A N 1
ATOM 3205 C CA . ARG A 1 412 ? 33.597 11.462 -30.752 1.00 88.00 412 ARG A CA 1
ATOM 3206 C C . ARG A 1 412 ? 32.456 12.452 -30.497 1.00 88.00 412 ARG A C 1
ATOM 3208 O O . ARG A 1 412 ? 31.356 12.014 -30.168 1.00 88.00 412 ARG A O 1
ATOM 3215 N N . THR A 1 413 ? 32.685 13.752 -30.684 1.00 92.81 413 THR A N 1
ATOM 3216 C CA . THR A 1 413 ? 31.626 14.774 -30.598 1.00 92.81 413 THR A CA 1
ATOM 3217 C C . THR A 1 413 ? 30.499 14.482 -31.587 1.00 92.81 413 THR A C 1
ATOM 3219 O O . THR A 1 413 ? 30.754 14.133 -32.742 1.00 92.81 413 THR A O 1
ATOM 3222 N N . VAL A 1 414 ? 29.255 14.640 -31.135 1.00 95.56 414 VAL A N 1
ATOM 3223 C CA . VAL A 1 414 ? 28.040 14.382 -31.914 1.00 95.56 414 VAL A CA 1
ATOM 3224 C C . VAL A 1 414 ? 27.253 15.674 -32.105 1.00 95.56 414 VAL A C 1
ATOM 3226 O O . VAL A 1 414 ? 27.084 16.462 -31.178 1.00 95.56 414 VAL A O 1
ATOM 3229 N N . THR A 1 415 ? 26.733 15.887 -33.313 1.00 96.81 415 THR A N 1
ATOM 3230 C CA . THR A 1 415 ? 25.766 16.961 -33.574 1.00 96.81 415 THR A CA 1
ATOM 3231 C C . THR A 1 415 ? 24.353 16.444 -33.334 1.00 96.81 415 THR A C 1
ATOM 3233 O O . THR A 1 415 ? 23.961 15.440 -33.924 1.00 96.81 415 THR A O 1
ATOM 3236 N N . VAL A 1 416 ? 23.574 17.140 -32.506 1.00 97.62 416 VAL A N 1
ATOM 3237 C CA . VAL A 1 416 ? 22.157 16.827 -32.285 1.00 97.62 416 VAL A CA 1
ATOM 3238 C C . VAL A 1 416 ? 21.297 17.858 -33.009 1.00 97.62 416 VAL A C 1
ATOM 3240 O O . VAL A 1 416 ? 21.512 19.067 -32.903 1.00 97.62 416 VAL A O 1
ATOM 3243 N N . THR A 1 417 ? 20.337 17.360 -33.777 1.00 97.62 417 THR A N 1
ATOM 3244 C CA . THR A 1 417 ? 19.357 18.148 -34.529 1.00 97.62 417 THR A CA 1
ATOM 3245 C C . THR A 1 417 ? 17.941 17.764 -34.106 1.00 97.62 417 THR A C 1
ATOM 3247 O O . THR A 1 417 ? 17.721 16.615 -33.734 1.00 97.62 417 THR A O 1
ATOM 3250 N N . LEU A 1 418 ? 17.007 18.712 -34.149 1.00 96.50 418 LEU A N 1
ATOM 3251 C CA . LEU A 1 418 ? 15.566 18.507 -34.019 1.00 96.50 418 LEU A CA 1
ATOM 3252 C C . LEU A 1 418 ? 14.911 18.933 -35.331 1.00 96.50 418 LEU A C 1
ATOM 3254 O O . LEU A 1 418 ? 15.053 20.088 -35.734 1.00 96.50 418 LEU A O 1
ATOM 3258 N N . ASP A 1 419 ? 14.249 17.997 -36.008 1.00 95.19 419 ASP A N 1
ATOM 3259 C CA . ASP A 1 419 ? 13.611 18.212 -37.311 1.00 95.19 419 ASP A CA 1
ATOM 3260 C C . ASP A 1 419 ? 14.553 18.913 -38.316 1.00 95.19 419 ASP A C 1
ATOM 3262 O O . ASP A 1 419 ? 14.173 19.811 -39.066 1.00 95.19 419 ASP A O 1
ATOM 3266 N N . GLY A 1 420 ? 15.835 18.524 -38.301 1.00 94.50 420 GLY A N 1
ATOM 3267 C CA . GLY A 1 420 ? 16.887 19.077 -39.158 1.00 94.50 420 GLY A CA 1
ATOM 3268 C C . GLY A 1 420 ? 17.554 20.362 -38.648 1.00 94.50 420 GLY A C 1
ATOM 3269 O O . GLY A 1 420 ? 18.611 20.733 -39.164 1.00 94.50 420 GLY A O 1
ATOM 3270 N N . LYS A 1 421 ? 17.022 21.023 -37.613 1.00 96.69 421 LYS A N 1
ATOM 3271 C CA . LYS A 1 421 ? 17.628 22.219 -37.005 1.00 96.69 421 LYS A CA 1
ATOM 3272 C C . LYS A 1 421 ? 18.605 21.832 -35.895 1.00 96.69 421 LYS A C 1
ATOM 3274 O O . LYS A 1 421 ? 18.268 21.049 -35.016 1.00 96.69 421 LYS A O 1
ATOM 3279 N N . LYS A 1 422 ? 19.820 22.389 -35.903 1.00 96.88 422 LYS A N 1
ATOM 3280 C CA . LYS A 1 422 ? 20.822 22.147 -34.847 1.00 96.88 422 LYS A CA 1
ATOM 3281 C C . LYS A 1 422 ? 20.319 22.666 -33.498 1.00 96.88 422 LYS A C 1
ATOM 3283 O O . LYS A 1 422 ? 19.887 23.814 -33.418 1.00 96.88 422 LYS A O 1
ATOM 3288 N N . LEU A 1 423 ? 20.400 21.826 -32.467 1.00 96.25 423 LEU A N 1
ATOM 3289 C CA . LEU A 1 423 ? 20.119 22.224 -31.089 1.00 96.25 423 LEU A CA 1
ATOM 3290 C C . LEU A 1 423 ? 21.346 22.904 -30.472 1.00 96.25 423 LEU A C 1
ATOM 3292 O O . LEU A 1 423 ? 22.479 22.465 -30.689 1.00 96.25 423 LEU A O 1
ATOM 3296 N N . ASP A 1 424 ? 21.106 23.957 -29.695 1.00 93.31 424 ASP A N 1
ATOM 3297 C CA . ASP A 1 424 ? 22.110 24.534 -28.804 1.00 93.31 424 ASP A CA 1
ATOM 3298 C C . ASP A 1 424 ? 22.028 23.823 -27.451 1.00 93.31 424 ASP A C 1
ATOM 3300 O O . ASP A 1 424 ? 20.995 23.853 -26.789 1.00 93.31 424 ASP A O 1
ATOM 3304 N N . LEU A 1 425 ? 23.104 23.129 -27.084 1.00 93.19 425 LEU A N 1
ATOM 3305 C CA . LEU A 1 425 ? 23.181 22.295 -25.883 1.00 93.19 425 LEU A CA 1
ATOM 3306 C C . LEU A 1 425 ? 24.199 22.844 -24.871 1.00 93.19 425 LEU A C 1
ATOM 3308 O O . LEU A 1 425 ? 24.608 22.143 -23.944 1.00 93.19 425 LEU A O 1
ATOM 3312 N N . GLY A 1 426 ? 24.587 24.112 -25.035 1.00 87.88 426 GLY A N 1
ATOM 3313 C CA . GLY A 1 426 ? 25.455 24.827 -24.112 1.00 87.88 426 GLY A CA 1
ATOM 3314 C C . GLY A 1 426 ? 26.903 24.333 -24.121 1.00 87.88 426 GLY A C 1
ATOM 3315 O O . GLY A 1 426 ? 27.470 23.994 -25.158 1.00 87.88 426 GLY A O 1
ATOM 3316 N N . ILE A 1 427 ? 27.525 24.342 -22.937 1.00 85.06 427 ILE A N 1
ATOM 3317 C CA . ILE A 1 427 ? 28.981 24.192 -22.768 1.00 85.06 427 ILE A CA 1
ATOM 3318 C C . ILE A 1 427 ? 29.446 22.743 -22.986 1.00 85.06 427 ILE A C 1
ATOM 3320 O O . ILE A 1 427 ? 30.513 22.505 -23.551 1.00 85.06 427 ILE A O 1
ATOM 3324 N N . VAL A 1 428 ? 28.660 21.759 -22.541 1.00 87.94 428 VAL A N 1
ATOM 3325 C CA . VAL A 1 428 ? 29.024 20.341 -22.658 1.00 87.94 428 VAL A CA 1
ATOM 3326 C C . VAL A 1 428 ? 28.492 19.797 -23.974 1.00 87.94 428 VAL A C 1
ATOM 3328 O O . VAL A 1 428 ? 27.290 19.627 -24.153 1.00 87.94 428 VAL A O 1
ATOM 3331 N N . SER A 1 429 ? 29.399 19.503 -24.905 1.00 90.88 429 SER A N 1
ATOM 3332 C CA . SER A 1 429 ? 29.018 18.954 -26.206 1.00 90.88 429 SER A CA 1
ATOM 3333 C C . SER A 1 429 ? 28.509 17.510 -26.085 1.00 90.88 429 SER A C 1
ATOM 3335 O O . SER A 1 429 ? 29.111 16.716 -25.355 1.00 90.88 429 SER A O 1
ATOM 3337 N N . PRO A 1 430 ? 27.456 17.130 -26.833 1.00 95.00 430 PRO A N 1
ATOM 3338 C CA . PRO A 1 430 ? 27.074 15.733 -26.984 1.00 95.00 430 PRO A CA 1
ATOM 3339 C C . PRO A 1 430 ? 28.224 14.900 -27.531 1.00 95.00 430 PRO A C 1
ATOM 3341 O O . PRO A 1 430 ? 29.003 15.364 -28.369 1.00 95.00 430 PRO A O 1
ATOM 3344 N N . TYR A 1 431 ? 28.295 13.643 -27.117 1.00 93.88 431 TYR A N 1
ATOM 3345 C CA . TYR A 1 431 ? 29.344 12.738 -27.566 1.00 93.88 431 TYR A CA 1
ATOM 3346 C C . TYR A 1 431 ? 28.828 11.313 -27.727 1.00 93.88 431 TYR A C 1
ATOM 3348 O O . TYR A 1 431 ? 27.833 10.917 -27.126 1.00 93.88 431 TYR A O 1
ATOM 3356 N N . LEU A 1 432 ? 29.516 10.531 -28.552 1.00 92.19 432 LEU A N 1
ATOM 3357 C CA . LEU A 1 432 ? 29.296 9.097 -28.686 1.00 92.19 432 LEU A CA 1
ATOM 3358 C C . LEU A 1 432 ? 30.138 8.358 -27.638 1.00 92.19 432 LEU A C 1
ATOM 3360 O O . LEU A 1 432 ? 31.362 8.333 -27.745 1.00 92.19 432 LEU A O 1
ATOM 3364 N N . ASP A 1 433 ? 29.496 7.752 -26.643 1.00 87.81 433 ASP A N 1
ATOM 3365 C CA . ASP A 1 433 ? 30.116 6.771 -25.750 1.00 87.81 433 ASP A CA 1
ATOM 3366 C C . ASP A 1 433 ? 30.407 5.507 -26.569 1.00 87.81 433 ASP A C 1
ATOM 3368 O O . ASP A 1 433 ? 29.492 4.771 -26.935 1.00 87.81 433 ASP A O 1
ATOM 3372 N N . LEU A 1 434 ? 31.683 5.292 -26.903 1.00 81.56 434 LEU A N 1
ATOM 3373 C CA . LEU A 1 434 ? 32.131 4.165 -27.727 1.00 81.56 434 LEU A CA 1
ATOM 3374 C C . LEU A 1 434 ? 32.062 2.829 -26.985 1.00 81.56 434 LEU A C 1
ATOM 3376 O O . LEU A 1 434 ? 31.880 1.798 -27.622 1.00 81.56 434 LEU A O 1
ATOM 3380 N N . VAL A 1 435 ? 32.183 2.841 -25.654 1.00 76.94 435 VAL A N 1
ATOM 3381 C CA . VAL A 1 435 ? 32.124 1.616 -24.846 1.00 76.94 435 VAL A CA 1
ATOM 3382 C C . VAL A 1 435 ? 30.703 1.071 -24.855 1.00 76.94 435 VAL A C 1
ATOM 3384 O O . VAL A 1 435 ? 30.496 -0.127 -25.008 1.00 76.94 435 VAL A O 1
ATOM 3387 N N . ARG A 1 436 ? 29.719 1.965 -24.731 1.00 78.38 436 ARG A N 1
ATOM 3388 C CA . ARG A 1 436 ? 28.297 1.596 -24.696 1.00 78.38 436 ARG A CA 1
ATOM 3389 C C . ARG A 1 436 ? 27.568 1.810 -26.023 1.00 78.38 436 ARG A C 1
ATOM 3391 O O . ARG A 1 436 ? 26.364 1.598 -26.096 1.00 78.38 436 ARG A O 1
ATOM 3398 N N . SER A 1 437 ? 28.279 2.254 -27.059 1.00 86.19 437 SER A N 1
ATOM 3399 C CA . SER A 1 437 ? 27.744 2.565 -28.392 1.00 86.19 437 SER A CA 1
ATOM 3400 C C . SER A 1 437 ? 26.486 3.449 -28.373 1.00 86.19 437 SER A C 1
ATOM 3402 O O . SER A 1 437 ? 25.503 3.177 -29.065 1.00 86.19 437 SER A O 1
ATOM 3404 N N . ARG A 1 438 ? 26.502 4.530 -27.584 1.00 89.88 438 ARG A N 1
ATOM 3405 C CA . ARG A 1 438 ? 25.333 5.408 -27.389 1.00 89.88 438 ARG A CA 1
ATOM 3406 C C . ARG A 1 438 ? 25.694 6.883 -27.351 1.00 89.88 438 ARG A C 1
ATOM 3408 O O . ARG A 1 438 ? 26.784 7.260 -26.938 1.00 89.88 438 ARG A O 1
ATOM 3415 N N . VAL A 1 439 ? 24.767 7.731 -27.780 1.00 93.62 439 VAL A N 1
ATOM 3416 C CA . VAL A 1 439 ? 24.961 9.184 -27.747 1.00 93.62 439 VAL A CA 1
ATOM 3417 C C . VAL A 1 439 ? 24.555 9.710 -26.381 1.00 93.62 439 VAL A C 1
ATOM 3419 O O . VAL A 1 439 ? 23.419 9.513 -25.965 1.00 93.62 439 VAL A O 1
ATOM 3422 N N . MET A 1 440 ? 25.479 10.388 -25.712 1.00 93.12 440 MET A N 1
ATOM 3423 C CA . MET A 1 440 ? 25.285 11.045 -24.426 1.00 93.12 440 MET A CA 1
ATOM 3424 C C . MET A 1 440 ? 25.056 12.539 -24.649 1.00 93.12 440 MET A C 1
ATOM 3426 O O . MET A 1 440 ? 25.750 13.165 -25.454 1.00 93.12 440 MET A O 1
ATOM 3430 N N . VAL A 1 441 ? 24.098 13.114 -23.926 1.00 95.00 441 VAL A N 1
ATOM 3431 C CA . VAL A 1 441 ? 23.728 14.531 -24.017 1.00 95.00 441 VAL A CA 1
ATOM 3432 C C . VAL A 1 441 ? 23.621 15.174 -22.634 1.00 95.00 441 VAL A C 1
ATOM 3434 O O . VAL A 1 441 ? 23.233 14.491 -21.685 1.00 95.00 441 VAL A O 1
ATOM 3437 N N . PRO A 1 442 ? 23.933 16.476 -22.485 1.00 94.19 442 PRO A N 1
ATOM 3438 C CA . PRO A 1 442 ? 23.710 17.198 -21.233 1.00 94.19 442 PRO A CA 1
ATOM 3439 C C . PRO A 1 442 ? 22.209 17.297 -20.946 1.00 94.19 442 PRO A C 1
ATOM 3441 O O . PRO A 1 442 ? 21.464 17.904 -21.716 1.00 94.19 442 PRO A O 1
ATOM 3444 N N . LEU A 1 443 ? 21.761 16.712 -19.835 1.00 93.38 443 LEU A N 1
ATOM 3445 C CA . LEU A 1 443 ? 20.344 16.537 -19.528 1.00 93.38 443 LEU A CA 1
ATOM 3446 C C . LEU A 1 443 ? 19.579 17.865 -19.550 1.00 93.38 443 LEU A C 1
ATOM 3448 O O . LEU A 1 443 ? 18.634 18.011 -20.320 1.00 93.38 443 LEU A O 1
ATOM 3452 N N . ARG A 1 444 ? 20.011 18.835 -18.734 1.00 94.31 444 ARG A N 1
ATOM 3453 C CA . ARG A 1 444 ? 19.329 20.128 -18.581 1.00 94.31 444 ARG A CA 1
ATOM 3454 C C . ARG A 1 444 ? 19.219 20.880 -19.904 1.00 94.31 444 ARG A C 1
ATOM 3456 O O . ARG A 1 444 ? 18.111 21.164 -20.340 1.00 94.31 444 ARG A O 1
ATOM 3463 N N . ALA A 1 445 ? 20.355 21.127 -20.556 1.00 95.12 445 ALA A N 1
ATOM 3464 C CA . ALA A 1 445 ? 20.391 21.888 -21.801 1.00 95.12 445 ALA A CA 1
ATOM 3465 C C . ALA A 1 445 ? 19.580 21.206 -22.914 1.00 95.12 445 ALA A C 1
ATOM 3467 O O . ALA A 1 445 ? 18.901 21.878 -23.680 1.00 95.12 445 ALA A O 1
ATOM 3468 N N . THR A 1 446 ? 19.589 19.869 -22.972 1.00 96.12 446 THR A N 1
ATOM 3469 C CA . THR A 1 446 ? 18.790 19.131 -23.961 1.00 96.12 446 THR A CA 1
ATOM 3470 C C . THR A 1 446 ? 17.301 19.235 -23.679 1.00 96.12 446 THR A C 1
ATOM 3472 O O . THR A 1 446 ? 16.537 19.516 -24.594 1.00 96.12 446 THR A O 1
ATOM 3475 N N . VAL A 1 447 ? 16.871 19.045 -22.430 1.00 95.12 447 VAL A N 1
ATOM 3476 C CA . VAL A 1 447 ? 15.454 19.166 -22.061 1.00 95.12 447 VAL A CA 1
ATOM 3477 C C . VAL A 1 447 ? 14.943 20.585 -22.311 1.00 95.12 447 VAL A C 1
ATOM 3479 O O . VAL A 1 447 ? 13.882 20.741 -22.908 1.00 95.12 447 VAL A O 1
ATOM 3482 N N . GLU A 1 448 ? 15.701 21.611 -21.922 1.00 95.00 448 GLU A N 1
ATOM 3483 C CA . GLU A 1 448 ? 15.344 23.019 -22.144 1.00 95.00 448 GLU A CA 1
ATOM 3484 C C . GLU A 1 448 ? 15.284 23.356 -23.644 1.00 95.00 448 GLU A C 1
ATOM 3486 O O . GLU A 1 448 ? 14.322 23.976 -24.094 1.00 95.00 448 GLU A O 1
ATOM 3491 N N . ALA A 1 449 ? 16.238 22.868 -24.449 1.00 94.81 449 ALA A N 1
ATOM 3492 C CA . ALA A 1 449 ? 16.227 23.040 -25.906 1.00 94.81 449 ALA A CA 1
ATOM 3493 C C . ALA A 1 449 ? 15.039 22.341 -26.594 1.00 94.81 449 ALA A C 1
ATOM 3495 O O . ALA A 1 449 ? 14.613 22.764 -27.668 1.00 94.81 449 ALA A O 1
ATOM 3496 N N . LEU A 1 450 ? 14.495 21.288 -25.977 1.00 94.25 450 LEU A N 1
ATOM 3497 C CA . LEU A 1 450 ? 13.270 20.613 -26.412 1.00 94.25 450 LEU A CA 1
ATOM 3498 C C . LEU A 1 450 ? 11.992 21.270 -25.857 1.00 94.25 450 LEU A C 1
ATOM 3500 O O . LEU A 1 450 ? 10.901 20.811 -26.181 1.00 94.25 450 LEU A O 1
ATOM 3504 N N . GLY A 1 451 ? 12.100 22.325 -25.040 1.00 93.31 451 GLY A N 1
ATOM 3505 C CA . GLY A 1 451 ? 10.967 23.028 -24.427 1.00 93.31 451 GLY A CA 1
ATOM 3506 C C . GLY A 1 451 ? 10.405 22.365 -23.163 1.00 93.31 451 GLY A C 1
ATOM 3507 O O . GLY A 1 451 ? 9.260 22.620 -22.794 1.00 93.31 451 GLY A O 1
ATOM 3508 N N . GLY A 1 452 ? 11.167 21.477 -22.522 1.00 93.69 452 GLY A N 1
ATOM 3509 C CA . GLY A 1 452 ? 10.822 20.868 -21.236 1.00 93.69 452 GLY A CA 1
ATOM 3510 C C . GLY A 1 452 ? 11.400 21.616 -20.032 1.00 93.69 452 GLY A C 1
ATOM 3511 O O . GLY A 1 452 ? 12.048 22.654 -20.164 1.00 93.69 452 GLY A O 1
ATOM 3512 N N . LYS A 1 453 ? 11.188 21.051 -18.842 1.00 94.19 453 LYS A N 1
ATOM 3513 C CA . LYS A 1 453 ? 11.664 21.571 -17.556 1.00 94.19 453 LYS A CA 1
ATOM 3514 C C . LYS A 1 453 ? 12.387 20.485 -16.759 1.00 94.19 453 LYS A C 1
ATOM 3516 O O . LYS A 1 453 ? 12.033 19.310 -16.834 1.00 94.19 453 LYS A O 1
ATOM 3521 N N . VAL A 1 454 ? 13.397 20.897 -15.992 1.00 93.00 454 VAL A N 1
ATOM 3522 C CA . VAL A 1 454 ? 14.198 20.027 -15.119 1.00 93.00 454 VAL A CA 1
ATOM 3523 C C . VAL A 1 454 ? 14.222 20.590 -13.701 1.00 93.00 454 VAL A C 1
ATOM 3525 O O . VAL A 1 454 ? 14.810 21.653 -13.471 1.00 93.00 454 VAL A O 1
ATOM 3528 N N . ASP A 1 455 ? 13.644 19.844 -12.765 1.00 92.81 455 ASP A N 1
ATOM 3529 C CA . ASP A 1 455 ? 13.569 20.165 -11.340 1.00 92.81 455 ASP A CA 1
ATOM 3530 C C . ASP A 1 455 ? 14.455 19.212 -10.520 1.00 92.81 455 ASP A C 1
ATOM 3532 O O . ASP A 1 455 ? 14.479 18.005 -10.762 1.00 92.81 455 ASP A O 1
ATOM 3536 N N . TRP A 1 456 ? 15.206 19.755 -9.558 1.00 92.12 456 TRP A N 1
ATOM 3537 C CA . TRP A 1 456 ? 16.145 19.001 -8.721 1.00 92.12 456 TRP A CA 1
ATOM 3538 C C . TRP A 1 456 ? 15.700 18.951 -7.271 1.00 92.12 456 TRP A C 1
ATOM 3540 O O . TRP A 1 456 ? 15.317 19.968 -6.694 1.00 92.12 456 TRP A O 1
ATOM 3550 N N . PHE A 1 457 ? 15.854 17.777 -6.667 1.00 90.88 457 PHE A N 1
ATOM 3551 C CA . PHE A 1 457 ? 15.439 17.529 -5.299 1.00 90.88 457 PHE A CA 1
ATOM 3552 C C . PHE A 1 457 ? 16.499 16.731 -4.548 1.00 90.88 457 PHE A C 1
ATOM 3554 O O . PHE A 1 457 ? 16.994 15.710 -5.029 1.00 90.88 457 PHE A O 1
ATOM 3561 N N . SER A 1 458 ? 16.819 17.174 -3.336 1.00 90.00 458 SER A N 1
ATOM 3562 C CA . SER A 1 458 ? 17.631 16.398 -2.398 1.00 90.00 458 SER A CA 1
ATOM 3563 C C . SER A 1 458 ? 16.755 15.380 -1.673 1.00 90.00 458 SER A C 1
ATOM 3565 O O . SER A 1 458 ? 15.653 15.711 -1.229 1.00 90.00 458 SER A O 1
ATOM 3567 N N . LEU A 1 459 ? 17.249 14.152 -1.513 1.00 86.81 459 LEU A N 1
ATOM 3568 C CA . LEU A 1 459 ? 16.591 13.151 -0.679 1.00 86.81 459 LEU A CA 1
ATOM 3569 C C . LEU A 1 459 ? 16.959 13.404 0.780 1.00 86.81 459 LEU A C 1
ATOM 3571 O O . LEU A 1 459 ? 18.133 13.412 1.144 1.00 86.81 459 LEU A O 1
ATOM 3575 N N . LYS A 1 460 ? 15.944 13.624 1.616 1.00 83.12 460 LYS A N 1
ATOM 3576 C CA . LYS A 1 460 ? 16.115 13.662 3.070 1.00 83.12 460 LYS A CA 1
ATOM 3577 C C . LYS A 1 460 ? 16.154 12.234 3.608 1.00 83.12 460 LYS A C 1
ATOM 3579 O O . LYS A 1 460 ? 15.489 11.354 3.068 1.00 83.12 460 LYS A O 1
ATOM 3584 N N . GLU A 1 461 ? 16.896 12.018 4.687 1.00 71.44 461 GLU A N 1
ATOM 3585 C CA . GLU A 1 461 ? 17.108 10.695 5.289 1.00 71.44 461 GLU A CA 1
ATOM 3586 C C . GLU A 1 461 ? 15.787 10.008 5.687 1.00 71.44 461 GLU A C 1
ATOM 3588 O O . GLU A 1 461 ? 15.556 8.850 5.345 1.00 71.44 461 GLU A O 1
ATOM 3593 N N . ASN A 1 462 ? 14.849 10.772 6.254 1.00 73.31 462 ASN A N 1
ATOM 3594 C CA . ASN A 1 462 ? 13.517 10.302 6.648 1.00 73.31 462 ASN A CA 1
ATOM 3595 C C . ASN A 1 462 ? 12.569 9.994 5.470 1.00 73.31 462 ASN A C 1
ATOM 3597 O O . ASN A 1 462 ? 11.558 9.320 5.649 1.00 73.31 462 ASN A O 1
ATOM 3601 N N . TYR A 1 463 ? 12.869 10.468 4.255 1.00 71.56 463 TYR A N 1
ATOM 3602 C CA . TYR A 1 463 ? 12.054 10.161 3.075 1.00 71.56 463 TYR A CA 1
ATOM 3603 C C . TYR A 1 463 ? 12.174 8.683 2.683 1.00 71.56 463 TYR A C 1
ATOM 3605 O O . TYR A 1 463 ? 11.223 8.095 2.173 1.00 71.56 463 TYR A O 1
ATOM 3613 N N . ALA A 1 464 ? 13.333 8.068 2.946 1.00 67.19 464 ALA A N 1
ATOM 3614 C CA . ALA A 1 464 ? 13.544 6.649 2.690 1.00 67.19 464 ALA A CA 1
ATOM 3615 C C . ALA A 1 464 ? 12.621 5.783 3.554 1.00 67.19 464 ALA A C 1
ATOM 3617 O O . ALA A 1 464 ? 12.042 4.830 3.044 1.00 67.19 464 ALA A O 1
ATOM 3618 N N . GLU A 1 465 ? 12.467 6.127 4.833 1.00 69.88 465 GLU A N 1
ATOM 3619 C CA . GLU A 1 465 ? 11.696 5.353 5.813 1.00 69.88 465 GLU A CA 1
ATOM 3620 C C . GLU A 1 465 ? 10.202 5.340 5.474 1.00 69.88 465 GLU A C 1
ATOM 3622 O O . GLU A 1 465 ? 9.620 4.270 5.351 1.00 69.88 465 GLU A O 1
ATOM 3627 N N . VAL A 1 466 ? 9.606 6.497 5.164 1.00 69.00 466 VAL A N 1
ATOM 3628 C CA . VAL A 1 466 ? 8.184 6.585 4.762 1.00 69.00 466 VAL A CA 1
ATOM 3629 C C . VAL A 1 466 ? 7.889 5.765 3.498 1.00 69.00 466 VAL A C 1
ATOM 3631 O O . VAL A 1 466 ? 6.823 5.165 3.343 1.00 69.00 466 VAL A O 1
ATOM 3634 N N . MET A 1 467 ? 8.840 5.720 2.566 1.00 69.81 467 MET A N 1
ATOM 3635 C CA . MET A 1 467 ? 8.680 4.969 1.320 1.00 69.81 467 MET A CA 1
ATOM 3636 C C . MET A 1 467 ? 9.033 3.483 1.458 1.00 69.81 467 MET A C 1
ATOM 3638 O O . MET A 1 467 ? 8.734 2.701 0.558 1.00 69.81 467 MET A O 1
ATOM 3642 N N . THR A 1 468 ? 9.670 3.093 2.561 1.00 70.94 468 THR A N 1
ATOM 3643 C CA . THR A 1 468 ? 10.065 1.710 2.839 1.00 70.94 468 THR A CA 1
ATOM 3644 C C . THR A 1 468 ? 8.834 0.839 3.091 1.00 70.94 468 THR A C 1
ATOM 3646 O O . THR A 1 468 ? 8.749 -0.263 2.549 1.00 70.94 468 THR A O 1
ATOM 3649 N N . ASP A 1 469 ? 7.831 1.366 3.794 1.00 64.50 469 ASP A N 1
ATOM 3650 C CA . ASP A 1 469 ? 6.549 0.680 4.009 1.00 64.50 469 ASP A CA 1
ATOM 3651 C C . ASP A 1 469 ? 5.830 0.383 2.684 1.00 64.50 469 ASP A C 1
ATOM 3653 O O . ASP A 1 469 ? 5.265 -0.692 2.490 1.00 64.50 469 ASP A O 1
ATOM 3657 N N . HIS A 1 470 ? 5.942 1.299 1.718 1.00 65.19 470 HIS A N 1
ATOM 3658 C CA . HIS A 1 470 ? 5.365 1.164 0.377 1.00 65.19 470 HIS A CA 1
ATOM 3659 C C . HIS A 1 470 ? 6.152 0.203 -0.537 1.00 65.19 470 HIS A C 1
ATOM 3661 O O . HIS A 1 470 ? 5.691 -0.139 -1.626 1.00 65.19 470 HIS A O 1
ATOM 3667 N N . ASN A 1 471 ? 7.339 -0.243 -0.119 1.00 68.38 471 ASN A N 1
ATOM 3668 C CA . ASN A 1 471 ? 8.209 -1.148 -0.872 1.00 68.38 471 ASN A CA 1
ATOM 3669 C C . ASN A 1 471 ? 8.683 -2.328 0.004 1.00 68.38 471 ASN A C 1
ATOM 3671 O O . ASN A 1 471 ? 9.793 -2.833 -0.153 1.00 68.38 471 ASN A O 1
ATOM 3675 N N . TYR A 1 472 ? 7.818 -2.782 0.921 1.00 67.81 472 TYR A N 1
ATOM 3676 C CA . TYR A 1 472 ? 7.991 -3.983 1.755 1.00 67.81 472 TYR A CA 1
ATOM 3677 C C . TYR A 1 472 ? 9.216 -4.011 2.658 1.00 67.81 472 TYR A C 1
ATOM 3679 O O . TYR A 1 472 ? 9.920 -5.019 2.719 1.00 67.81 472 TYR A O 1
ATOM 3687 N N . GLY A 1 473 ? 9.536 -2.919 3.335 1.00 66.88 473 GLY A N 1
ATOM 3688 C CA . GLY A 1 473 ? 10.743 -2.914 4.158 1.00 66.88 473 GLY A CA 1
ATOM 3689 C C . GLY A 1 473 ? 12.024 -2.682 3.348 1.00 66.88 473 GLY A C 1
ATOM 3690 O O . GLY A 1 473 ? 13.077 -2.464 3.942 1.00 66.88 473 GLY A O 1
ATOM 3691 N N . LEU A 1 474 ? 11.957 -2.638 2.006 1.00 78.00 474 LEU A N 1
ATOM 3692 C CA . LEU A 1 474 ? 13.086 -2.257 1.161 1.00 78.00 474 LEU A CA 1
ATOM 3693 C C . LEU A 1 474 ? 13.037 -0.764 0.832 1.00 78.00 474 LEU A C 1
ATOM 3695 O O . LEU A 1 474 ? 12.084 -0.268 0.234 1.00 78.00 474 LEU A O 1
ATOM 3699 N N . LYS A 1 475 ? 14.124 -0.044 1.108 1.00 83.88 475 LYS A N 1
ATOM 3700 C CA . LYS A 1 475 ? 14.274 1.340 0.640 1.00 83.88 475 LYS A CA 1
ATOM 3701 C C . LYS A 1 475 ? 14.181 1.380 -0.895 1.00 83.88 475 LYS A C 1
ATOM 3703 O O . LYS A 1 475 ? 14.946 0.671 -1.557 1.00 83.88 475 LYS A O 1
ATOM 3708 N N . PRO A 1 476 ? 13.310 2.220 -1.488 1.00 83.44 476 PRO A N 1
ATOM 3709 C CA . PRO A 1 476 ? 13.093 2.254 -2.943 1.00 83.44 476 PRO A CA 1
ATOM 3710 C C . PRO A 1 476 ? 14.309 2.754 -3.734 1.00 83.44 476 PRO A C 1
ATOM 3712 O O . PRO A 1 476 ? 14.347 2.652 -4.962 1.00 83.44 476 PRO A O 1
ATOM 3715 N N . PHE A 1 477 ? 15.314 3.290 -3.045 1.00 88.31 477 PHE A N 1
ATOM 3716 C CA . PHE A 1 477 ? 16.585 3.703 -3.612 1.00 88.31 477 PHE A CA 1
ATOM 3717 C C . PHE A 1 477 ? 17.754 3.149 -2.792 1.00 88.31 477 PHE A C 1
ATOM 3719 O O . PHE A 1 477 ? 17.642 2.927 -1.586 1.00 88.31 477 PHE A O 1
ATOM 3726 N N . GLY A 1 478 ? 18.871 2.893 -3.470 1.00 86.56 478 GLY A N 1
ATOM 3727 C CA . GLY A 1 478 ? 20.095 2.388 -2.858 1.00 86.56 478 GLY A CA 1
ATOM 3728 C C . GLY A 1 478 ? 20.803 3.446 -2.011 1.00 86.56 478 GLY A C 1
ATOM 3729 O O . GLY A 1 478 ? 20.618 4.644 -2.208 1.00 86.56 478 GLY A O 1
ATOM 3730 N N . GLU A 1 479 ? 21.680 3.001 -1.112 1.00 85.81 479 GLU A N 1
ATOM 3731 C CA . GLU A 1 479 ? 22.356 3.841 -0.103 1.00 85.81 479 GLU A CA 1
ATOM 3732 C C . GLU A 1 479 ? 23.133 5.031 -0.678 1.00 85.81 479 GLU A C 1
ATOM 3734 O O . GLU A 1 479 ? 23.289 6.062 -0.031 1.00 85.81 479 GLU A O 1
ATOM 3739 N N . LYS A 1 480 ? 23.636 4.898 -1.909 1.00 88.12 480 LYS A N 1
ATOM 3740 C CA . LYS A 1 480 ? 24.401 5.953 -2.582 1.00 88.12 480 LYS A CA 1
ATOM 3741 C C . LYS A 1 480 ? 23.518 6.995 -3.264 1.00 88.12 480 LYS A C 1
ATOM 3743 O O . LYS A 1 480 ? 24.063 7.958 -3.793 1.00 88.12 480 LYS A O 1
ATOM 3748 N N . VAL A 1 481 ? 22.202 6.809 -3.323 1.00 88.88 481 VAL A N 1
ATOM 3749 C CA . VAL A 1 481 ? 21.293 7.773 -3.945 1.00 88.88 481 VAL A CA 1
ATOM 3750 C C . VAL A 1 481 ? 20.977 8.877 -2.941 1.00 88.88 481 VAL A C 1
ATOM 3752 O O . VAL A 1 481 ? 20.451 8.611 -1.867 1.00 88.88 481 VAL A O 1
ATOM 3755 N N . ASN A 1 482 ? 21.284 10.125 -3.292 1.00 90.31 482 ASN A N 1
ATOM 3756 C CA . ASN A 1 482 ? 21.126 11.278 -2.393 1.00 90.31 482 ASN A CA 1
ATOM 3757 C C . ASN A 1 482 ? 20.254 12.401 -2.973 1.00 90.31 482 ASN A C 1
ATOM 3759 O O . ASN A 1 482 ? 19.941 13.377 -2.292 1.00 90.31 482 ASN A O 1
ATOM 3763 N N . SER A 1 483 ? 19.875 12.292 -4.241 1.00 90.69 483 SER A N 1
ATOM 3764 C CA . SER A 1 483 ? 19.063 13.282 -4.937 1.00 90.69 483 SER A CA 1
ATOM 3765 C C . SER A 1 483 ? 18.312 12.631 -6.091 1.00 90.69 483 SER A C 1
ATOM 3767 O O . SER A 1 483 ? 18.621 11.511 -6.505 1.00 90.69 483 SER A O 1
ATOM 3769 N N . TYR A 1 484 ? 17.303 13.322 -6.604 1.00 91.50 484 TYR A N 1
ATOM 3770 C CA . TYR A 1 484 ? 16.632 12.947 -7.837 1.00 91.50 484 TYR A CA 1
ATOM 3771 C C . TYR A 1 484 ? 16.331 14.172 -8.696 1.00 91.50 484 TYR A C 1
ATOM 3773 O O . TYR A 1 484 ? 16.332 15.316 -8.231 1.00 91.50 484 TYR A O 1
ATOM 3781 N N . VAL A 1 485 ? 16.106 13.908 -9.977 1.00 91.00 485 VAL A N 1
ATOM 3782 C CA . VAL A 1 485 ? 15.732 14.897 -10.983 1.00 91.00 485 VAL A CA 1
ATOM 3783 C C . VAL A 1 485 ? 14.393 14.505 -11.561 1.00 91.00 485 VAL A C 1
ATOM 3785 O O . VAL A 1 485 ? 14.255 13.369 -12.013 1.00 91.00 485 VAL A O 1
ATOM 3788 N N . ASP A 1 486 ? 13.463 15.451 -11.612 1.00 91.81 486 ASP A N 1
ATOM 3789 C CA . ASP A 1 486 ? 12.241 15.309 -12.390 1.00 91.81 486 ASP A CA 1
ATOM 3790 C C . ASP A 1 486 ? 12.355 16.111 -13.676 1.00 91.81 486 ASP A C 1
ATOM 3792 O O . ASP A 1 486 ? 12.630 17.313 -13.685 1.00 91.81 486 ASP A O 1
ATOM 3796 N N . ILE A 1 487 ? 12.146 15.415 -14.782 1.00 91.94 487 ILE A N 1
ATOM 3797 C CA . ILE A 1 487 ? 12.088 15.977 -16.121 1.00 91.94 487 ILE A CA 1
ATOM 3798 C C . ILE A 1 487 ? 10.622 15.991 -16.503 1.00 91.94 487 ILE A C 1
ATOM 3800 O O . ILE A 1 487 ? 9.984 14.941 -16.507 1.00 91.94 487 ILE A O 1
ATOM 3804 N N . SER A 1 488 ? 10.096 17.159 -16.842 1.00 89.75 488 SER A N 1
ATOM 3805 C CA . SER A 1 488 ? 8.725 17.308 -17.316 1.00 89.75 488 SER A CA 1
ATOM 3806 C C . SER A 1 488 ? 8.709 17.900 -18.719 1.00 89.75 488 SER A C 1
ATOM 3808 O O . SER A 1 488 ? 9.414 18.859 -19.032 1.00 89.75 488 SER A O 1
ATOM 3810 N N . PHE A 1 489 ? 7.900 17.312 -19.592 1.00 89.38 489 PHE A N 1
ATOM 3811 C CA . PHE A 1 489 ? 7.656 17.824 -20.932 1.00 89.38 489 PHE A CA 1
ATOM 3812 C C . PHE A 1 489 ? 6.207 17.556 -21.295 1.00 89.38 489 PHE A C 1
ATOM 3814 O O . PHE A 1 489 ? 5.799 16.402 -21.447 1.00 89.38 489 PHE A O 1
ATOM 3821 N N . LYS A 1 490 ? 5.429 18.632 -21.438 1.00 86.12 490 LYS A N 1
ATOM 3822 C CA . LYS A 1 490 ? 3.981 18.562 -21.642 1.00 86.12 490 LYS A CA 1
ATOM 3823 C C . LYS A 1 490 ? 3.318 17.665 -20.590 1.00 86.12 490 LYS A C 1
ATOM 3825 O O . LYS A 1 490 ? 3.209 18.031 -19.429 1.00 86.12 490 LYS A O 1
ATOM 3830 N N . ASN A 1 491 ? 2.888 16.492 -21.030 1.00 81.62 491 ASN A N 1
ATOM 3831 C CA . ASN A 1 491 ? 2.075 15.535 -20.321 1.00 81.62 491 ASN A CA 1
ATOM 3832 C C . ASN A 1 491 ? 2.906 14.278 -19.958 1.00 81.62 491 ASN A C 1
ATOM 3834 O O . ASN A 1 491 ? 2.373 13.184 -19.813 1.00 81.62 491 ASN A O 1
ATOM 3838 N N . LYS A 1 492 ? 4.232 14.411 -19.875 1.00 84.69 492 LYS A N 1
ATOM 3839 C CA . LYS A 1 492 ? 5.141 13.313 -19.553 1.00 84.69 492 LYS A CA 1
ATOM 3840 C C . LYS A 1 492 ? 6.123 13.736 -18.483 1.00 84.69 492 LYS A C 1
ATOM 3842 O O . LYS A 1 492 ? 6.663 14.845 -18.545 1.00 84.69 492 LYS A O 1
ATOM 3847 N N . SER A 1 493 ? 6.402 12.818 -17.568 1.00 87.88 493 SER A N 1
ATOM 3848 C CA . SER A 1 493 ? 7.451 12.974 -16.568 1.00 87.88 493 SER A CA 1
ATOM 3849 C C . SER A 1 493 ? 8.393 11.780 -16.533 1.00 87.88 493 SER A C 1
ATOM 3851 O O . SER A 1 493 ? 7.985 10.629 -16.686 1.00 87.88 493 SER A O 1
ATOM 3853 N N . TRP A 1 494 ? 9.672 12.075 -16.317 1.00 90.75 494 TRP A N 1
ATOM 3854 C CA . TRP A 1 494 ? 10.739 11.100 -16.123 1.00 90.75 494 TRP A CA 1
ATOM 3855 C C . TRP A 1 494 ? 11.510 11.449 -14.861 1.00 90.75 494 TRP A C 1
ATOM 3857 O O . TRP A 1 494 ? 11.956 12.589 -14.724 1.00 90.75 494 TRP A O 1
ATOM 3867 N N . ARG A 1 495 ? 11.707 10.475 -13.971 1.00 92.12 495 ARG A N 1
ATOM 3868 C CA . ARG A 1 495 ? 12.541 10.653 -12.782 1.00 92.12 495 ARG A CA 1
ATOM 3869 C C . ARG A 1 495 ? 13.853 9.902 -12.887 1.00 92.12 495 ARG A C 1
ATOM 3871 O O . ARG A 1 495 ? 13.888 8.720 -13.223 1.00 92.12 495 ARG A O 1
ATOM 3878 N N . LEU A 1 496 ? 14.929 10.589 -12.525 1.00 90.31 496 LEU A N 1
ATOM 3879 C CA . LEU A 1 496 ? 16.278 10.044 -12.446 1.00 90.31 496 LEU A CA 1
ATOM 3880 C C . LEU A 1 496 ? 16.794 10.136 -11.018 1.00 90.31 496 LEU A C 1
ATOM 3882 O O . LEU A 1 496 ? 16.848 11.222 -10.452 1.00 90.31 496 LEU A O 1
ATOM 3886 N N . TYR A 1 497 ? 17.221 9.012 -10.453 1.00 90.06 497 TYR A N 1
ATOM 3887 C CA . TYR A 1 497 ? 17.885 8.976 -9.152 1.00 90.06 497 TYR A CA 1
ATOM 3888 C C . TYR A 1 497 ? 19.386 9.200 -9.324 1.00 90.06 497 TYR A C 1
ATOM 3890 O O . TYR A 1 497 ? 20.012 8.558 -10.159 1.00 90.06 497 TYR A O 1
ATOM 3898 N N . LEU A 1 498 ? 19.976 10.110 -8.556 1.00 89.19 498 LEU A N 1
ATOM 3899 C CA . LEU A 1 498 ? 21.376 10.507 -8.690 1.00 89.19 498 LEU A CA 1
ATOM 3900 C C . LEU A 1 498 ? 22.203 10.084 -7.476 1.00 89.19 498 LEU A C 1
ATOM 3902 O O . LEU A 1 498 ? 21.698 9.988 -6.357 1.00 89.19 498 LEU A O 1
ATOM 3906 N N . THR A 1 499 ? 23.497 9.870 -7.705 1.00 86.00 499 THR A N 1
ATOM 3907 C CA . THR A 1 499 ? 24.483 9.534 -6.669 1.00 86.00 499 THR A CA 1
ATOM 3908 C C . THR A 1 499 ? 25.531 10.652 -6.540 1.00 86.00 499 THR A C 1
ATOM 3910 O O . THR A 1 499 ? 25.672 11.453 -7.465 1.00 86.00 499 THR A O 1
ATOM 3913 N N . PRO A 1 500 ? 26.326 10.733 -5.450 1.00 78.44 500 PRO A N 1
ATOM 3914 C CA . PRO A 1 500 ? 27.366 11.759 -5.285 1.00 78.44 500 PRO A CA 1
ATOM 3915 C C . PRO A 1 500 ? 28.375 11.842 -6.437 1.00 78.44 500 PRO A C 1
ATOM 3917 O O . PRO A 1 500 ? 28.897 12.912 -6.735 1.00 78.44 500 PRO A O 1
ATOM 3920 N N . THR A 1 501 ? 28.633 10.720 -7.117 1.00 66.19 501 THR A N 1
ATOM 3921 C CA . THR A 1 501 ? 29.500 10.657 -8.306 1.00 66.19 501 THR A CA 1
ATOM 3922 C C . THR A 1 501 ? 28.908 11.352 -9.535 1.00 66.19 501 THR A C 1
ATOM 3924 O O . THR A 1 501 ? 29.580 11.461 -10.553 1.00 66.19 501 THR A O 1
ATOM 3927 N N . SER A 1 502 ? 27.665 11.831 -9.463 1.00 62.50 502 SER A N 1
ATOM 3928 C CA . SER A 1 502 ? 27.009 12.637 -10.495 1.00 62.50 502 SER A CA 1
ATOM 3929 C C . SER A 1 502 ? 27.316 14.141 -10.378 1.00 62.50 502 SER A C 1
ATOM 3931 O O . SER A 1 502 ? 26.568 14.946 -10.931 1.00 62.50 502 SER A O 1
ATOM 3933 N N . SER A 1 503 ? 28.379 14.545 -9.667 1.00 56.53 503 SER A N 1
ATOM 3934 C CA . SER A 1 503 ? 28.770 15.955 -9.546 1.00 56.53 503 SER A CA 1
ATOM 3935 C C . SER A 1 503 ? 29.177 16.547 -10.908 1.00 56.53 503 SER A C 1
ATOM 3937 O O . SER A 1 503 ? 29.960 15.966 -11.657 1.00 56.53 503 SER A O 1
ATOM 3939 N N . GLY A 1 504 ? 28.610 17.710 -11.252 1.00 76.50 504 GLY A N 1
ATOM 3940 C CA . GLY A 1 504 ? 28.806 18.381 -12.544 1.00 76.50 504 GLY A CA 1
ATOM 3941 C C . GLY A 1 504 ? 27.574 18.338 -13.455 1.00 76.50 504 GLY A C 1
ATOM 3942 O O . GLY A 1 504 ? 26.439 18.220 -12.995 1.00 76.50 504 GLY A O 1
ATOM 3943 N N . VAL A 1 505 ? 27.786 18.484 -14.766 1.00 84.56 505 VAL A N 1
ATOM 3944 C CA . VAL A 1 505 ? 26.701 18.413 -15.757 1.00 84.56 505 VAL A CA 1
ATOM 3945 C C . VAL A 1 505 ? 26.241 16.964 -15.890 1.00 84.56 505 VAL A C 1
ATOM 3947 O O . VAL A 1 505 ? 26.967 16.125 -16.422 1.00 84.56 505 VAL A O 1
ATOM 3950 N N . THR A 1 506 ? 25.022 16.669 -15.436 1.00 88.19 506 THR A N 1
ATOM 3951 C CA . THR A 1 506 ? 24.398 15.357 -15.637 1.00 88.19 506 THR A CA 1
ATOM 3952 C C . THR A 1 506 ? 24.230 15.099 -17.131 1.00 88.19 506 THR A C 1
ATOM 3954 O O . THR A 1 506 ? 23.527 15.844 -17.816 1.00 88.19 506 THR A O 1
ATOM 3957 N N . VAL A 1 507 ? 24.864 14.043 -17.635 1.00 89.81 507 VAL A N 1
ATOM 3958 C CA . VAL A 1 507 ? 24.660 13.552 -19.000 1.00 89.81 507 VAL A CA 1
ATOM 3959 C C . VAL A 1 507 ? 23.795 12.303 -18.975 1.00 89.81 507 VAL A C 1
ATOM 3961 O O . VAL A 1 507 ? 23.953 11.454 -18.101 1.00 89.81 507 VAL A O 1
ATOM 3964 N N . VAL A 1 508 ? 22.887 12.195 -19.936 1.00 91.69 508 VAL A N 1
ATOM 3965 C CA . VAL A 1 508 ? 21.997 11.042 -20.104 1.00 91.69 508 VAL A CA 1
ATOM 3966 C C . VAL A 1 508 ? 22.090 10.530 -21.533 1.00 91.69 508 VAL A C 1
ATOM 3968 O O . VAL A 1 508 ? 22.440 11.299 -22.436 1.00 91.69 508 VAL A O 1
ATOM 3971 N N . PRO A 1 509 ? 21.801 9.249 -21.772 1.00 92.81 509 PRO A N 1
ATOM 3972 C CA . PRO A 1 509 ? 21.777 8.746 -23.126 1.00 92.81 509 PRO A CA 1
ATOM 3973 C C . PRO A 1 509 ? 20.526 9.270 -23.870 1.00 92.81 509 PRO A C 1
ATOM 3975 O O . PRO A 1 509 ? 19.411 9.360 -23.349 1.00 92.81 509 PRO A O 1
ATOM 3978 N N . LEU A 1 510 ? 20.761 9.775 -25.086 1.00 94.75 510 LEU A N 1
ATOM 3979 C CA . LEU A 1 510 ? 19.799 10.570 -25.856 1.00 94.75 510 LEU A CA 1
ATOM 3980 C C . LEU A 1 510 ? 18.612 9.737 -26.340 1.00 94.75 510 LEU A C 1
ATOM 3982 O O . LEU A 1 510 ? 17.518 10.269 -26.506 1.00 94.75 510 LEU A O 1
ATOM 3986 N N . ARG A 1 511 ? 18.815 8.441 -26.587 1.00 92.00 511 ARG A N 1
ATOM 3987 C CA . ARG A 1 511 ? 17.754 7.543 -27.056 1.00 92.00 511 ARG A CA 1
ATOM 3988 C C . ARG A 1 511 ? 16.670 7.390 -25.993 1.00 92.00 511 ARG A C 1
ATOM 3990 O O . ARG A 1 511 ? 15.500 7.316 -26.332 1.00 92.00 511 ARG A O 1
ATOM 3997 N N . GLU A 1 512 ? 17.064 7.361 -24.735 1.00 90.06 512 GLU A N 1
ATOM 3998 C CA . GLU A 1 512 ? 16.245 7.149 -23.555 1.00 90.06 512 GLU A CA 1
ATOM 3999 C C . GLU A 1 512 ? 15.451 8.406 -23.254 1.00 90.06 512 GLU A C 1
ATOM 4001 O O . GLU A 1 512 ? 14.232 8.346 -23.117 1.00 90.06 512 GLU A O 1
ATOM 4006 N N . LEU A 1 513 ? 16.122 9.559 -23.301 1.00 92.12 513 LEU A N 1
ATOM 4007 C CA . LEU A 1 513 ? 15.447 10.847 -23.269 1.00 92.12 513 LEU A CA 1
ATOM 4008 C C . LEU A 1 513 ? 14.428 10.960 -24.416 1.00 92.12 513 LEU A C 1
ATOM 4010 O O . LEU A 1 513 ? 13.269 11.284 -24.178 1.00 92.12 513 LEU A O 1
ATOM 4014 N N . ALA A 1 514 ? 14.824 10.639 -25.652 1.00 91.69 514 ALA A N 1
ATOM 4015 C CA . ALA A 1 514 ? 13.929 10.677 -26.806 1.00 91.69 514 ALA A CA 1
ATOM 4016 C C . ALA A 1 514 ? 12.731 9.734 -26.629 1.00 91.69 514 ALA A C 1
ATOM 4018 O O . ALA A 1 514 ? 11.597 10.154 -26.834 1.00 91.69 514 ALA A O 1
ATOM 4019 N N . LEU A 1 515 ? 12.966 8.499 -26.182 1.00 88.94 515 LEU A N 1
ATOM 4020 C CA . LEU A 1 515 ? 11.937 7.493 -25.935 1.00 88.94 515 LEU A CA 1
ATOM 4021 C C . LEU A 1 515 ? 10.902 7.982 -24.922 1.00 88.94 515 LEU A C 1
ATOM 4023 O O . LEU A 1 515 ? 9.705 7.951 -25.205 1.00 88.94 515 LEU A O 1
ATOM 4027 N N . VAL A 1 516 ? 11.363 8.463 -23.764 1.00 87.69 516 VAL A N 1
ATOM 4028 C CA . VAL A 1 516 ? 10.473 8.930 -22.699 1.00 87.69 516 VAL A CA 1
ATOM 4029 C C . VAL A 1 516 ? 9.688 10.153 -23.158 1.00 87.69 516 VAL A C 1
ATOM 4031 O O . VAL A 1 516 ? 8.471 10.209 -23.001 1.00 87.69 516 VAL A O 1
ATOM 4034 N N . LEU A 1 517 ? 10.346 11.104 -23.817 1.00 88.38 517 LEU A N 1
ATOM 4035 C CA . LEU A 1 517 ? 9.689 12.309 -24.311 1.00 88.38 517 LEU A CA 1
ATOM 4036 C C . LEU A 1 517 ? 8.829 12.052 -25.570 1.00 88.38 517 LEU A C 1
ATOM 4038 O O . LEU A 1 517 ? 7.938 12.837 -25.890 1.00 88.38 517 LEU A O 1
ATOM 4042 N N . GLY A 1 518 ? 8.970 10.892 -26.220 1.00 87.75 518 GLY A N 1
ATOM 4043 C CA . GLY A 1 518 ? 8.206 10.462 -27.399 1.00 87.75 518 GLY A CA 1
ATOM 4044 C C . GLY A 1 518 ? 8.765 10.920 -28.744 1.00 87.75 518 GLY A C 1
ATOM 4045 O O . GLY A 1 518 ? 8.045 10.875 -29.737 1.00 87.75 518 GLY A O 1
ATOM 4046 N N . TYR A 1 519 ? 10.014 11.373 -28.790 1.00 91.06 519 TYR A N 1
ATOM 4047 C CA . TYR A 1 519 ? 10.687 11.742 -30.029 1.00 91.06 519 TYR A CA 1
ATOM 4048 C C . TYR A 1 519 ? 11.153 10.501 -30.795 1.00 91.06 519 TYR A C 1
ATOM 4050 O O . TYR A 1 519 ? 11.672 9.542 -30.218 1.00 91.06 519 TYR A O 1
ATOM 4058 N N . GLY A 1 520 ? 11.028 10.549 -32.121 1.00 91.44 520 GLY A N 1
ATOM 4059 C CA . GLY A 1 520 ? 11.728 9.621 -33.005 1.00 91.44 520 GLY A CA 1
ATOM 4060 C C . GLY A 1 520 ? 13.217 9.960 -33.066 1.00 91.44 520 GLY A C 1
ATOM 4061 O O . GLY A 1 520 ? 13.606 11.105 -32.848 1.00 91.44 520 GLY A O 1
ATOM 4062 N N . ILE A 1 521 ? 14.068 8.988 -33.394 1.00 94.00 521 ILE A N 1
ATOM 4063 C CA . ILE A 1 521 ? 15.515 9.201 -33.514 1.00 94.00 521 ILE A CA 1
ATOM 4064 C C . ILE A 1 521 ? 16.059 8.534 -34.776 1.00 94.00 521 ILE A C 1
ATOM 4066 O O . ILE A 1 521 ? 15.751 7.383 -35.073 1.00 94.00 521 ILE A O 1
ATOM 4070 N N . THR A 1 522 ? 16.910 9.251 -35.505 1.00 95.50 522 THR A N 1
ATOM 4071 C CA . THR A 1 522 ? 17.695 8.707 -36.624 1.00 95.50 522 THR A CA 1
ATOM 4072 C C . THR A 1 522 ? 19.166 9.053 -36.453 1.00 95.50 522 THR A C 1
ATOM 4074 O O . THR A 1 522 ? 19.498 10.163 -36.033 1.00 95.50 522 THR A O 1
ATOM 4077 N N . TRP A 1 523 ? 20.046 8.111 -36.789 1.00 94.44 523 TRP A N 1
ATOM 4078 C CA . TRP A 1 523 ? 21.496 8.252 -36.660 1.00 94.44 523 TRP A CA 1
ATOM 4079 C C . TRP A 1 523 ? 22.178 8.304 -38.028 1.00 94.44 523 TRP A C 1
ATOM 4081 O O . TRP A 1 523 ? 21.967 7.435 -38.869 1.00 94.44 523 TRP A O 1
ATOM 4091 N N . ASN A 1 524 ? 23.044 9.298 -38.226 1.00 95.25 524 ASN A N 1
ATOM 4092 C CA . ASN A 1 524 ? 23.960 9.400 -39.354 1.00 95.25 524 ASN A CA 1
ATOM 4093 C C . ASN A 1 524 ? 25.400 9.214 -38.852 1.00 95.25 524 ASN A C 1
ATOM 4095 O O . ASN A 1 524 ? 26.054 10.164 -38.414 1.00 95.25 524 ASN A O 1
ATOM 4099 N N . GLY A 1 525 ? 25.884 7.971 -38.927 1.00 90.56 525 GLY A N 1
ATOM 4100 C CA . GLY A 1 525 ? 27.214 7.567 -38.460 1.00 90.56 525 GLY A CA 1
ATOM 4101 C C . GLY A 1 525 ? 28.375 8.354 -39.072 1.00 90.56 525 GLY A C 1
ATOM 4102 O O . GLY A 1 525 ? 29.178 8.913 -38.318 1.00 90.56 525 GLY A O 1
ATOM 4103 N N . PRO A 1 526 ? 28.471 8.467 -40.412 1.00 93.69 526 PRO A N 1
ATOM 4104 C CA . PRO A 1 526 ? 29.546 9.217 -41.058 1.00 93.69 526 PRO A CA 1
ATOM 4105 C C . PRO A 1 526 ? 29.649 10.667 -40.570 1.00 93.69 526 PRO A C 1
ATOM 4107 O O . PRO A 1 526 ? 30.745 11.134 -40.247 1.00 93.69 526 PRO A O 1
ATOM 4110 N N . LYS A 1 527 ? 28.509 11.355 -40.425 1.00 94.50 527 LYS A N 1
ATOM 4111 C CA . LYS A 1 527 ? 28.454 12.749 -39.954 1.00 94.50 527 LYS A CA 1
ATOM 4112 C C . LYS A 1 527 ? 28.515 12.900 -38.433 1.00 94.50 527 LYS A C 1
ATOM 4114 O O . LYS A 1 527 ? 28.568 14.028 -37.956 1.00 94.50 527 LYS A O 1
ATOM 4119 N N . ALA A 1 528 ? 28.499 11.795 -37.683 1.00 94.38 528 ALA A N 1
ATOM 4120 C CA . ALA A 1 528 ? 28.269 11.790 -36.240 1.00 94.38 528 ALA A CA 1
ATOM 4121 C C . ALA A 1 528 ? 27.101 12.708 -35.846 1.00 94.38 528 ALA A C 1
ATOM 4123 O O . ALA A 1 528 ? 27.234 13.591 -34.999 1.00 94.38 528 ALA A O 1
ATOM 4124 N N . GLN A 1 529 ? 25.965 12.532 -36.520 1.00 96.56 529 GLN A N 1
ATOM 4125 C CA . GLN A 1 529 ? 24.793 13.380 -36.349 1.00 96.56 529 GLN A CA 1
ATOM 4126 C C . GLN A 1 529 ? 23.581 12.547 -35.942 1.00 96.56 529 GLN A C 1
ATOM 4128 O O . GLN A 1 529 ? 23.234 11.576 -36.612 1.00 96.56 529 GLN A O 1
ATOM 4133 N N . VAL A 1 530 ? 22.905 12.964 -34.875 1.00 97.25 530 VAL A N 1
ATOM 4134 C CA . VAL A 1 530 ? 21.587 12.457 -34.489 1.00 97.25 530 VAL A CA 1
ATOM 4135 C C . VAL A 1 530 ? 20.529 13.483 -34.876 1.00 97.25 530 VAL A C 1
ATOM 4137 O O . VAL A 1 530 ? 20.670 14.666 -34.566 1.00 97.25 530 VAL A O 1
ATOM 4140 N N . ASN A 1 531 ? 19.448 13.032 -35.509 1.00 97.06 531 ASN A N 1
ATOM 4141 C CA . ASN A 1 531 ? 18.248 13.842 -35.695 1.00 97.06 531 ASN A CA 1
ATOM 4142 C C . ASN A 1 531 ? 17.094 13.271 -34.870 1.00 97.06 531 ASN A C 1
ATOM 4144 O O . ASN A 1 531 ? 16.737 12.101 -35.038 1.00 97.06 531 ASN A O 1
ATOM 4148 N N . LEU A 1 532 ? 16.556 14.105 -33.985 1.00 96.94 532 LEU A N 1
ATOM 4149 C CA . LEU A 1 532 ? 15.303 13.899 -33.283 1.00 96.94 532 LEU A CA 1
ATOM 4150 C C . LEU A 1 532 ? 14.156 14.328 -34.195 1.00 96.94 532 LEU A C 1
ATOM 4152 O O . LEU A 1 532 ? 14.252 15.354 -34.867 1.00 96.94 532 LEU A O 1
ATOM 4156 N N . HIS A 1 533 ? 13.083 13.549 -34.193 1.00 94.56 533 HIS A N 1
ATOM 4157 C CA . HIS A 1 533 ? 11.863 13.838 -34.939 1.00 94.56 533 HIS A CA 1
ATOM 4158 C C . HIS A 1 533 ? 10.744 14.115 -33.953 1.00 94.56 533 HIS A C 1
ATOM 4160 O O . HIS A 1 533 ? 10.479 13.278 -33.081 1.00 94.56 533 HIS A O 1
ATOM 4166 N N . SER A 1 534 ? 10.106 15.277 -34.074 1.00 89.75 534 SER A N 1
ATOM 4167 C CA . SER A 1 534 ? 8.967 15.618 -33.222 1.00 89.75 534 SER A CA 1
ATOM 4168 C C . SER A 1 534 ? 7.843 14.579 -33.379 1.00 89.75 534 SER A C 1
ATOM 4170 O O . SER A 1 534 ? 7.583 14.132 -34.501 1.00 89.75 534 SER A O 1
ATOM 4172 N N . PRO A 1 535 ? 7.156 14.177 -32.291 1.00 81.44 535 PRO A N 1
ATOM 4173 C CA . PRO A 1 535 ? 5.976 13.322 -32.386 1.00 81.44 535 PRO A CA 1
ATOM 4174 C C . PRO A 1 535 ? 4.947 13.883 -33.384 1.00 81.44 535 PRO A C 1
ATOM 4176 O O . PRO A 1 535 ? 4.784 15.098 -33.498 1.00 81.44 535 PRO A O 1
ATOM 4179 N N . ALA A 1 536 ? 4.226 13.022 -34.105 1.00 72.94 536 ALA A N 1
ATOM 4180 C CA . ALA A 1 536 ? 3.171 13.473 -35.015 1.00 72.94 536 ALA A CA 1
ATOM 4181 C C . ALA A 1 536 ? 2.117 14.312 -34.253 1.00 72.94 536 ALA A C 1
ATOM 4183 O O . ALA A 1 536 ? 1.651 13.896 -33.195 1.00 72.94 536 ALA A O 1
ATOM 4184 N N . GLY A 1 537 ? 1.762 15.495 -34.776 1.00 63.03 537 GLY A N 1
ATOM 4185 C CA . GLY A 1 537 ? 0.795 16.418 -34.148 1.00 63.03 537 GLY A CA 1
ATOM 4186 C C . GLY A 1 537 ? 1.394 17.574 -33.328 1.00 63.03 537 GLY A C 1
ATOM 4187 O O . GLY A 1 537 ? 0.679 18.207 -32.559 1.00 63.03 537 GLY A O 1
ATOM 4188 N N . LEU A 1 538 ? 2.695 17.852 -33.469 1.00 57.69 538 LEU A N 1
ATOM 4189 C CA . LEU A 1 538 ? 3.426 18.905 -32.740 1.00 57.69 538 LEU A CA 1
ATOM 4190 C C . LEU A 1 538 ? 3.744 20.174 -33.553 1.00 57.69 538 LEU A C 1
ATOM 4192 O O . LEU A 1 538 ? 4.530 20.993 -33.081 1.00 57.69 538 LEU A O 1
ATOM 4196 N N . LYS A 1 539 ? 3.182 20.309 -34.759 1.00 47.38 539 LYS A N 1
ATOM 4197 C CA . LYS A 1 539 ? 3.385 21.486 -35.617 1.00 47.38 539 LYS A CA 1
ATOM 4198 C C . LYS A 1 539 ? 2.458 22.633 -35.261 1.00 47.38 539 LYS A C 1
ATOM 4200 O O . LYS A 1 539 ? 1.270 22.345 -34.996 1.00 47.38 539 LYS A O 1
#